Protein AF-A0A975GJS9-F1 (afdb_monomer_lite)

Organism: NCBI:txid45656

Structure (mmCIF, N/CA/C/O backbone):
data_AF-A0A975GJS9-F1
#
_entry.id   AF-A0A975GJS9-F1
#
loop_
_atom_site.group_PDB
_atom_site.id
_atom_site.type_symbol
_atom_site.label_atom_id
_atom_site.label_alt_id
_atom_site.label_comp_id
_atom_site.label_asym_id
_atom_site.label_entity_id
_atom_site.label_seq_id
_atom_site.pdbx_PDB_ins_code
_atom_site.Cartn_x
_atom_site.Cartn_y
_atom_site.Cartn_z
_atom_site.occupancy
_atom_site.B_iso_or_equiv
_atom_site.auth_seq_id
_atom_site.auth_comp_id
_atom_site.auth_asym_id
_atom_site.auth_atom_id
_atom_site.pdbx_PDB_model_num
ATOM 1 N N . MET A 1 1 ? 2.220 6.687 -3.505 1.00 60.94 1 MET A N 1
ATOM 2 C CA . MET A 1 1 ? 3.610 6.384 -3.923 1.00 60.94 1 MET A CA 1
ATOM 3 C C . MET A 1 1 ? 4.519 7.529 -3.492 1.00 60.94 1 MET A C 1
ATOM 5 O O . MET A 1 1 ? 4.188 8.668 -3.793 1.00 60.94 1 MET A O 1
ATOM 9 N N . ILE A 1 2 ? 5.615 7.259 -2.772 1.00 72.56 2 ILE A N 1
ATOM 10 C CA . ILE A 1 2 ? 6.580 8.305 -2.386 1.00 72.56 2 ILE A CA 1
ATOM 11 C C . ILE A 1 2 ? 7.438 8.664 -3.596 1.00 72.56 2 ILE A C 1
ATOM 13 O O . ILE A 1 2 ? 7.986 7.780 -4.258 1.00 72.56 2 ILE A O 1
ATOM 17 N N . ARG A 1 3 ? 7.552 9.963 -3.867 1.00 89.62 3 ARG A N 1
ATOM 18 C CA . ARG A 1 3 ? 8.323 10.511 -4.982 1.00 89.62 3 ARG A CA 1
ATOM 19 C C . ARG A 1 3 ? 9.474 11.346 -4.427 1.00 89.62 3 ARG A C 1
ATOM 21 O O . ARG A 1 3 ? 9.272 12.201 -3.563 1.00 89.62 3 ARG A O 1
ATOM 28 N N . PHE A 1 4 ? 10.683 11.097 -4.922 1.00 93.94 4 PHE A N 1
ATOM 29 C CA . PHE A 1 4 ? 11.858 11.899 -4.589 1.00 93.94 4 PHE A CA 1
ATOM 30 C C . PHE A 1 4 ? 11.957 13.046 -5.579 1.00 93.94 4 PHE A C 1
ATOM 32 O O . PHE A 1 4 ? 12.140 12.846 -6.780 1.00 93.94 4 PHE A O 1
ATOM 39 N N . VAL A 1 5 ? 11.792 14.255 -5.068 1.00 93.94 5 VAL A N 1
ATOM 40 C CA . VAL A 1 5 ? 11.603 15.449 -5.878 1.00 93.94 5 VAL A CA 1
ATOM 41 C C . VAL A 1 5 ? 12.893 16.224 -5.947 1.00 93.94 5 VAL A C 1
ATOM 43 O O . VAL A 1 5 ? 13.514 16.491 -4.924 1.00 93.94 5 VAL A O 1
ATOM 46 N N . TYR A 1 6 ? 13.291 16.621 -7.146 1.00 93.56 6 TYR A N 1
ATOM 47 C CA . TYR A 1 6 ? 14.432 17.495 -7.337 1.00 93.56 6 TYR A CA 1
ATOM 48 C C . TYR A 1 6 ? 13.958 18.822 -7.959 1.00 93.56 6 TYR A C 1
ATOM 50 O O . TYR A 1 6 ? 13.414 18.853 -9.067 1.00 93.56 6 TYR A O 1
ATOM 58 N N . PRO A 1 7 ? 14.129 19.953 -7.255 1.00 93.69 7 PRO A N 1
ATOM 59 C CA . PRO A 1 7 ? 13.708 21.251 -7.758 1.00 93.69 7 PRO A CA 1
ATOM 60 C C . PRO A 1 7 ? 14.717 21.810 -8.757 1.00 93.69 7 PRO A C 1
ATOM 62 O O . PRO A 1 7 ? 15.929 21.826 -8.495 1.00 93.69 7 PRO A O 1
ATOM 65 N N . ASN A 1 8 ? 14.221 22.356 -9.868 1.00 91.25 8 ASN A N 1
ATOM 66 C CA . ASN A 1 8 ? 15.041 22.981 -10.897 1.00 91.25 8 ASN A CA 1
ATOM 67 C C . ASN A 1 8 ? 14.799 24.499 -10.992 1.00 91.25 8 ASN A C 1
ATOM 69 O O . ASN A 1 8 ? 13.716 25.024 -10.729 1.00 91.25 8 ASN A O 1
ATOM 73 N N . ALA A 1 9 ? 15.856 25.240 -11.311 1.00 90.81 9 ALA A N 1
ATOM 74 C CA . ALA A 1 9 ? 15.837 26.695 -11.385 1.00 90.81 9 ALA A CA 1
ATOM 75 C C . ALA A 1 9 ? 16.846 27.180 -12.428 1.00 90.81 9 ALA A C 1
ATOM 77 O O . ALA A 1 9 ? 17.889 26.559 -12.609 1.00 90.81 9 ALA A O 1
ATOM 78 N N . LYS A 1 10 ? 16.573 28.336 -13.040 1.00 89.19 10 LYS A N 1
ATOM 79 C CA . LYS A 1 10 ? 17.486 29.077 -13.922 1.00 89.19 10 LYS A CA 1
ATOM 80 C C . LYS A 1 10 ? 18.090 30.241 -13.121 1.00 89.19 10 LYS A C 1
ATOM 82 O O . LYS A 1 10 ? 17.461 31.296 -13.019 1.00 89.19 10 LYS A O 1
ATOM 87 N N . PRO A 1 11 ? 19.296 30.103 -12.525 1.00 86.00 11 PRO A N 1
ATOM 88 C CA . PRO A 1 11 ? 19.815 31.098 -11.582 1.00 86.00 11 PRO A CA 1
ATOM 89 C C . PRO A 1 11 ? 20.130 32.443 -12.235 1.00 86.00 11 PRO A C 1
ATOM 91 O O . PRO A 1 11 ? 19.922 33.483 -11.621 1.00 86.00 11 PRO A O 1
ATOM 94 N N . ARG A 1 12 ? 20.569 32.430 -13.503 1.00 87.12 12 ARG A N 1
ATOM 95 C CA . ARG A 1 12 ? 20.815 33.652 -14.290 1.00 87.12 12 ARG A CA 1
ATOM 96 C C . ARG A 1 12 ? 19.542 34.469 -14.527 1.00 87.12 12 ARG A C 1
ATOM 98 O O . ARG A 1 12 ? 19.625 35.678 -14.681 1.00 87.12 12 ARG A O 1
ATOM 105 N N . GLU A 1 13 ? 18.388 33.808 -14.525 1.00 88.56 13 GLU A N 1
ATOM 106 C CA . GLU A 1 13 ? 17.065 34.419 -14.689 1.00 88.56 13 GLU A CA 1
ATOM 107 C C . GLU A 1 13 ? 16.360 34.645 -13.341 1.00 88.56 13 GLU A C 1
ATOM 109 O O . GLU A 1 13 ? 15.243 35.152 -13.312 1.00 88.56 13 GLU A O 1
ATOM 114 N N . ASN A 1 14 ? 16.982 34.245 -12.222 1.00 88.75 14 ASN A N 1
ATOM 115 C CA . ASN A 1 14 ? 16.365 34.210 -10.892 1.00 88.75 14 ASN A CA 1
ATOM 116 C C . ASN A 1 14 ? 14.981 33.517 -10.891 1.00 88.75 14 ASN A C 1
ATOM 118 O O . ASN A 1 14 ? 14.058 33.940 -10.194 1.00 88.75 14 ASN A O 1
ATOM 122 N N . LYS A 1 15 ? 14.832 32.456 -11.696 1.00 90.75 15 LYS A N 1
ATOM 123 C CA . LYS A 1 15 ? 13.541 31.824 -12.000 1.00 90.75 15 LYS A CA 1
ATOM 124 C C . LYS A 1 15 ? 13.496 30.374 -11.524 1.00 90.75 15 LYS A C 1
ATOM 126 O O . LYS A 1 15 ? 14.403 29.596 -11.815 1.00 90.75 15 LYS A O 1
ATOM 131 N N . PHE A 1 16 ? 12.430 30.002 -10.820 1.00 92.81 16 PHE A N 1
ATOM 132 C CA . PHE A 1 16 ? 12.084 28.603 -10.550 1.00 92.81 16 PHE A CA 1
ATOM 133 C C . PHE A 1 16 ? 11.348 28.022 -11.763 1.00 92.81 16 PHE A C 1
ATOM 135 O O . PHE A 1 16 ? 10.485 28.701 -12.321 1.00 92.81 16 PHE A O 1
ATOM 142 N N . ILE A 1 17 ? 11.703 26.809 -12.193 1.00 91.38 17 ILE A N 1
ATOM 143 C CA . ILE A 1 17 ? 11.166 26.213 -13.433 1.00 91.38 17 ILE A CA 1
ATOM 144 C C . ILE A 1 17 ? 10.421 24.892 -13.203 1.00 91.38 17 ILE A C 1
ATOM 146 O O . ILE A 1 17 ? 10.128 24.183 -14.162 1.00 91.38 17 ILE A O 1
ATOM 150 N N . GLY A 1 18 ? 10.100 24.579 -11.948 1.00 92.44 18 GLY A N 1
ATOM 151 C CA . GLY A 1 18 ? 9.386 23.366 -11.562 1.00 92.44 18 GLY A CA 1
ATOM 152 C C . GLY A 1 18 ? 10.300 22.276 -11.014 1.00 92.44 18 GLY A C 1
ATOM 153 O O . GLY A 1 18 ? 11.505 22.465 -10.810 1.00 92.44 18 GLY A O 1
ATOM 154 N N . CYS A 1 19 ? 9.685 21.135 -10.747 1.00 93.12 19 CYS A N 1
ATOM 155 C CA . CYS A 1 19 ? 10.301 19.963 -10.164 1.00 93.12 19 CYS A CA 1
ATOM 156 C C . CYS A 1 19 ? 10.213 18.764 -11.105 1.00 93.12 19 CYS A C 1
ATOM 158 O O . CYS A 1 19 ? 9.202 18.544 -11.778 1.00 93.12 19 CYS A O 1
ATOM 160 N N . GLY A 1 20 ? 11.262 17.948 -11.091 1.00 92.69 20 GLY A N 1
ATOM 161 C CA . GLY A 1 20 ? 11.163 16.562 -11.523 1.00 92.69 20 GLY A CA 1
ATOM 162 C C . GLY A 1 20 ? 11.014 15.633 -10.324 1.00 92.69 20 GLY A C 1
ATOM 163 O O . GLY A 1 20 ? 11.392 15.972 -9.200 1.00 92.69 20 GLY A O 1
ATOM 164 N N . ARG A 1 21 ? 10.428 14.464 -10.560 1.00 93.44 21 ARG A N 1
ATOM 165 C CA . ARG A 1 21 ? 10.096 13.470 -9.541 1.00 93.44 21 ARG A CA 1
ATOM 166 C C . ARG A 1 21 ? 10.583 12.113 -9.991 1.00 93.44 21 ARG A C 1
ATOM 168 O O . ARG A 1 21 ? 10.107 11.619 -11.009 1.00 93.44 21 ARG A O 1
ATOM 175 N N . PHE A 1 22 ? 11.475 11.513 -9.215 1.00 94.19 22 PHE A N 1
ATOM 176 C CA . PHE A 1 22 ? 11.883 10.132 -9.409 1.00 94.19 22 PHE A CA 1
ATOM 177 C C . PHE A 1 22 ? 11.108 9.197 -8.491 1.00 94.19 22 PHE A C 1
ATOM 179 O O . PHE A 1 22 ? 10.883 9.492 -7.313 1.00 94.19 22 PHE A O 1
ATOM 186 N N . PHE A 1 23 ? 10.742 8.041 -9.026 1.00 91.88 23 PHE A N 1
ATOM 187 C CA . PHE A 1 23 ? 10.156 6.947 -8.264 1.00 91.88 23 PHE A CA 1
ATOM 188 C C . PHE A 1 23 ? 10.531 5.610 -8.898 1.00 91.88 23 PHE A C 1
ATOM 190 O O . PHE A 1 23 ? 10.762 5.533 -10.103 1.00 91.88 23 PHE A O 1
ATOM 197 N N . ALA A 1 24 ? 10.593 4.559 -8.085 1.00 90.50 24 ALA A N 1
ATOM 198 C CA . ALA A 1 24 ? 10.814 3.201 -8.558 1.00 90.50 24 ALA A CA 1
ATOM 199 C C . ALA A 1 24 ? 9.475 2.467 -8.678 1.00 90.50 24 ALA A C 1
ATOM 201 O O . ALA A 1 24 ? 8.711 2.409 -7.713 1.00 90.50 24 ALA A O 1
ATOM 202 N N . SER A 1 25 ? 9.207 1.883 -9.841 1.00 85.25 25 SER A N 1
ATOM 203 C CA . SER A 1 25 ? 8.001 1.096 -10.113 1.00 85.25 25 SER A CA 1
ATOM 204 C C . SER A 1 25 ? 8.344 -0.129 -10.955 1.00 85.25 25 SER A C 1
ATOM 206 O O . SER A 1 25 ? 9.402 -0.181 -11.582 1.00 85.25 25 SER A O 1
ATOM 208 N N . LEU A 1 26 ? 7.476 -1.135 -10.961 1.00 84.31 26 LEU A N 1
ATOM 209 C CA . LEU A 1 26 ? 7.620 -2.253 -11.891 1.00 84.31 26 LEU A CA 1
ATOM 210 C C . LEU A 1 26 ? 7.302 -1.778 -13.326 1.00 84.31 26 LEU A C 1
ATOM 212 O O . LEU A 1 26 ? 6.499 -0.853 -13.468 1.00 84.31 26 LEU A O 1
ATOM 216 N N . PRO A 1 27 ? 7.919 -2.348 -14.378 1.00 77.56 27 PRO A N 1
ATOM 217 C CA . PRO A 1 27 ? 7.641 -1.989 -15.774 1.00 77.56 27 PRO A CA 1
ATOM 218 C C . PRO A 1 27 ? 6.165 -2.006 -16.174 1.00 77.56 27 PRO A C 1
ATOM 220 O O . PRO A 1 27 ? 5.715 -1.131 -16.898 1.00 77.56 27 PRO A O 1
ATOM 223 N N . GLU A 1 28 ? 5.388 -2.941 -15.646 1.00 70.88 28 GLU A N 1
ATOM 224 C CA . GLU A 1 28 ? 3.942 -3.032 -15.855 1.00 70.88 28 GLU A CA 1
ATOM 225 C C . GLU A 1 28 ? 3.138 -1.888 -15.205 1.00 70.88 28 GLU A C 1
ATOM 227 O O . GLU A 1 28 ? 1.978 -1.679 -15.548 1.00 70.88 28 GLU A O 1
ATOM 232 N N . ASN A 1 29 ? 3.757 -1.130 -14.296 1.00 74.38 29 ASN A N 1
ATOM 233 C CA . ASN A 1 29 ? 3.189 0.013 -13.581 1.00 74.38 29 ASN A CA 1
ATOM 234 C C . ASN A 1 29 ? 3.981 1.295 -13.902 1.00 74.38 29 ASN A C 1
ATOM 236 O O . ASN A 1 29 ? 4.276 2.095 -13.007 1.00 74.38 29 ASN A O 1
ATOM 240 N N . ASP A 1 30 ? 4.399 1.457 -15.158 1.00 67.69 30 ASP A N 1
ATOM 241 C CA . ASP A 1 30 ? 5.198 2.590 -15.635 1.00 67.69 30 ASP A CA 1
ATOM 242 C C . ASP A 1 30 ? 4.380 3.875 -15.854 1.00 67.69 30 ASP A C 1
ATOM 244 O O . ASP A 1 30 ? 4.952 4.949 -16.031 1.00 67.69 30 ASP A O 1
ATOM 248 N N . PHE A 1 31 ? 3.046 3.788 -15.819 1.00 75.94 31 PHE A N 1
ATOM 249 C CA . PHE A 1 31 ? 2.124 4.889 -16.125 1.00 75.94 31 PHE A CA 1
ATOM 250 C C . PHE A 1 31 ? 2.341 5.485 -17.529 1.00 75.94 31 PHE A C 1
ATOM 252 O O . PHE A 1 31 ? 2.133 6.678 -17.750 1.00 75.94 31 PHE A O 1
ATOM 259 N N . GLY A 1 32 ? 2.785 4.660 -18.484 1.00 73.19 32 GLY A N 1
ATOM 260 C CA . GLY A 1 32 ? 3.155 5.077 -19.836 1.00 73.19 32 GLY A CA 1
ATOM 261 C C . GLY A 1 32 ? 4.474 5.852 -19.909 1.00 73.19 32 GLY A C 1
ATOM 262 O O . GLY A 1 32 ? 4.778 6.453 -20.945 1.00 73.19 32 GLY A O 1
ATOM 263 N N . LEU A 1 33 ? 5.255 5.879 -18.826 1.00 77.12 33 LEU A N 1
ATOM 264 C CA . LEU A 1 33 ? 6.553 6.541 -18.769 1.00 77.12 33 LEU A CA 1
ATOM 265 C C . LEU A 1 33 ? 7.657 5.578 -19.193 1.00 77.12 33 LEU A C 1
ATOM 267 O O . LEU A 1 33 ? 7.641 4.393 -18.892 1.00 77.12 33 LEU A O 1
ATOM 271 N N . LYS A 1 34 ? 8.684 6.100 -19.859 1.00 74.12 34 LYS A N 1
ATOM 272 C CA . LYS A 1 34 ? 9.869 5.296 -20.169 1.00 74.12 34 LYS A CA 1
ATOM 273 C C . LYS A 1 34 ? 10.818 5.269 -18.972 1.00 74.12 34 LYS A C 1
ATOM 275 O O . LYS A 1 34 ? 10.914 6.283 -18.273 1.00 74.12 34 LYS A O 1
ATOM 280 N N . PRO A 1 35 ? 11.570 4.168 -18.781 1.00 81.94 35 PRO A N 1
ATOM 281 C CA . PRO A 1 35 ? 12.716 4.146 -17.883 1.00 81.94 35 PRO A CA 1
ATOM 282 C C . PRO A 1 35 ? 13.584 5.382 -18.091 1.00 81.94 35 PRO A C 1
ATOM 284 O O . PRO A 1 35 ? 13.970 5.691 -19.224 1.00 81.94 35 PRO A O 1
ATOM 287 N N . VAL A 1 36 ? 13.861 6.109 -17.012 1.00 81.88 36 VAL A N 1
ATOM 288 C CA . VAL A 1 36 ? 14.625 7.348 -17.128 1.00 81.88 36 VAL A CA 1
ATOM 289 C C . VAL A 1 36 ? 16.114 7.037 -17.258 1.00 81.88 36 VAL A C 1
ATOM 291 O O . VAL A 1 36 ? 16.672 6.263 -16.483 1.00 81.88 36 VAL A O 1
ATOM 294 N N . ASN A 1 37 ? 16.768 7.673 -18.228 1.00 77.06 37 ASN A N 1
ATOM 295 C CA . ASN A 1 37 ? 18.209 7.891 -18.193 1.00 77.06 37 ASN A CA 1
ATOM 296 C C . ASN A 1 37 ? 18.422 9.371 -17.857 1.00 77.06 37 ASN A C 1
ATOM 298 O O . ASN A 1 37 ? 18.270 10.211 -18.745 1.00 77.06 37 ASN A O 1
ATOM 302 N N . PRO A 1 38 ? 18.629 9.712 -16.579 1.00 74.00 38 PRO A N 1
ATOM 303 C CA . PRO A 1 38 ? 18.601 11.103 -16.164 1.00 74.00 38 PRO A CA 1
ATOM 304 C C . PRO A 1 38 ? 19.846 11.841 -16.672 1.00 74.00 38 PRO A C 1
ATOM 306 O O . PRO A 1 38 ? 20.949 11.293 -16.655 1.00 74.00 38 PRO A O 1
ATOM 309 N N . ASP A 1 39 ? 19.678 13.103 -17.080 1.00 73.69 39 ASP A N 1
ATOM 310 C CA . ASP A 1 39 ? 20.763 14.005 -17.505 1.00 73.69 39 ASP A CA 1
ATOM 311 C C . ASP A 1 39 ? 21.590 14.481 -16.288 1.00 73.69 39 ASP A C 1
ATOM 313 O O . ASP A 1 39 ? 21.664 15.670 -15.954 1.00 73.69 39 ASP A O 1
ATOM 317 N N . ILE A 1 40 ? 22.181 13.519 -15.577 1.00 73.75 40 ILE A N 1
ATOM 318 C CA . ILE A 1 40 ? 23.005 13.714 -14.384 1.00 73.75 40 ILE A CA 1
ATOM 319 C C . ILE A 1 40 ? 24.455 13.891 -14.795 1.00 73.75 40 ILE A C 1
ATOM 321 O O . ILE A 1 40 ? 24.996 13.110 -15.578 1.00 73.75 40 ILE A O 1
ATOM 325 N N . VAL A 1 41 ? 25.107 14.896 -14.215 1.00 70.56 41 VAL A N 1
ATOM 326 C CA . VAL A 1 41 ? 26.490 15.266 -14.543 1.00 70.56 41 VAL A CA 1
ATOM 327 C C . VAL A 1 41 ? 27.476 14.126 -14.252 1.00 70.56 41 VAL A C 1
ATOM 329 O O . VAL A 1 41 ? 28.454 13.956 -14.976 1.00 70.56 41 VAL A O 1
ATOM 332 N N . ASN A 1 42 ? 27.200 13.310 -13.236 1.00 77.50 42 ASN A N 1
ATOM 333 C CA . ASN A 1 42 ? 28.043 12.222 -12.744 1.00 77.50 42 ASN A CA 1
ATOM 334 C C . ASN A 1 42 ? 27.234 10.940 -12.479 1.00 77.50 42 ASN A C 1
ATOM 336 O O . ASN A 1 42 ? 27.385 10.299 -11.440 1.00 77.50 42 ASN A O 1
ATOM 340 N N . VAL A 1 43 ? 26.390 10.536 -13.436 1.00 86.62 43 VAL A N 1
ATOM 341 C CA . VAL A 1 43 ? 25.528 9.343 -13.313 1.00 86.62 43 VAL A CA 1
ATOM 342 C C . VAL A 1 43 ? 26.267 8.105 -12.781 1.00 86.62 43 VAL A C 1
ATOM 344 O O . VAL A 1 43 ? 25.729 7.405 -11.931 1.00 86.62 43 VAL A O 1
ATOM 347 N N . GLN A 1 44 ? 27.520 7.873 -13.192 1.00 86.56 44 GLN A N 1
ATOM 348 C CA . GLN A 1 44 ? 28.313 6.738 -12.708 1.00 86.56 44 GLN A CA 1
ATOM 349 C C . GLN A 1 44 ? 28.593 6.814 -11.202 1.00 86.56 44 GLN A C 1
ATOM 351 O O . GLN A 1 44 ? 28.430 5.817 -10.512 1.00 86.56 44 GLN A O 1
ATOM 356 N N . GLU A 1 45 ? 28.941 7.987 -10.667 1.00 89.31 45 GLU A N 1
ATOM 357 C CA . GLU A 1 45 ? 29.179 8.155 -9.226 1.00 89.31 45 GLU A CA 1
ATOM 358 C C . GLU A 1 45 ? 27.895 7.929 -8.421 1.00 89.31 45 GLU A C 1
ATOM 360 O O . GLU A 1 45 ? 27.935 7.372 -7.325 1.00 89.31 45 GLU A O 1
ATOM 365 N N . VAL A 1 46 ? 26.737 8.311 -8.967 1.00 92.25 46 VAL A N 1
ATOM 366 C CA . VAL A 1 46 ? 25.437 8.036 -8.338 1.00 92.25 46 VAL A CA 1
ATOM 367 C C . VAL A 1 46 ? 25.134 6.536 -8.328 1.00 92.25 46 VAL A C 1
ATOM 369 O O . VAL A 1 46 ? 24.683 6.008 -7.310 1.00 92.25 46 VAL A O 1
ATOM 372 N N . MET A 1 47 ? 25.417 5.839 -9.431 1.00 90.44 47 MET A N 1
ATOM 373 C CA . MET A 1 47 ? 25.230 4.389 -9.543 1.00 90.44 47 MET A CA 1
ATOM 374 C C . MET A 1 47 ? 26.176 3.628 -8.606 1.00 90.44 47 MET A C 1
ATOM 376 O O . MET A 1 47 ? 25.718 2.794 -7.828 1.00 90.44 47 MET A O 1
ATOM 380 N N . ASP A 1 48 ? 27.460 3.982 -8.584 1.00 90.75 48 ASP A N 1
ATOM 381 C CA . ASP A 1 48 ? 28.459 3.416 -7.670 1.00 90.75 48 ASP A CA 1
ATOM 382 C C . ASP A 1 48 ? 28.080 3.674 -6.198 1.00 90.75 48 ASP A C 1
ATOM 384 O O . ASP A 1 48 ? 28.312 2.844 -5.311 1.00 90.75 48 ASP A O 1
ATOM 388 N N . ALA A 1 49 ? 27.468 4.829 -5.906 1.00 92.88 49 ALA A N 1
ATOM 389 C CA . ALA A 1 49 ? 27.015 5.162 -4.561 1.00 92.88 49 ALA A CA 1
ATOM 390 C C . ALA A 1 49 ? 25.831 4.289 -4.157 1.00 92.88 49 ALA A C 1
ATOM 392 O O . ALA A 1 49 ? 25.817 3.767 -3.040 1.00 92.88 49 ALA A O 1
ATOM 393 N N . ALA A 1 50 ? 24.867 4.101 -5.062 1.00 93.00 50 ALA A N 1
ATOM 394 C CA . ALA A 1 50 ? 23.754 3.187 -4.856 1.00 93.00 50 ALA A CA 1
ATOM 395 C C . ALA A 1 50 ? 24.261 1.755 -4.638 1.00 93.00 50 ALA A C 1
ATOM 397 O O . ALA A 1 50 ? 23.789 1.086 -3.723 1.00 93.00 50 ALA A O 1
ATOM 398 N N . GLU A 1 51 ? 25.261 1.303 -5.399 1.00 91.38 51 GLU A N 1
ATOM 399 C CA . GLU A 1 51 ? 25.829 -0.042 -5.261 1.00 91.38 51 GLU A CA 1
ATOM 400 C C . GLU A 1 51 ? 26.519 -0.228 -3.901 1.00 91.38 51 GLU A C 1
ATOM 402 O O . GLU A 1 51 ? 26.335 -1.247 -3.239 1.00 91.38 51 GLU A O 1
ATOM 407 N N . LYS A 1 52 ? 27.250 0.783 -3.413 1.00 91.81 52 LYS A N 1
ATOM 408 C CA . LYS A 1 52 ? 27.872 0.747 -2.076 1.00 91.81 52 LYS A CA 1
ATOM 409 C C . LYS A 1 52 ? 26.858 0.816 -0.931 1.00 91.81 52 LYS A C 1
ATOM 411 O O . LYS A 1 52 ? 27.111 0.265 0.142 1.00 91.81 52 LYS A O 1
ATOM 416 N N . LEU A 1 53 ? 25.765 1.560 -1.104 1.00 92.00 53 LEU A N 1
ATOM 417 C CA . LEU A 1 53 ? 24.792 1.834 -0.040 1.00 92.00 53 LEU A CA 1
ATOM 418 C C . LEU A 1 53 ? 23.683 0.774 0.034 1.00 92.00 53 LEU A C 1
ATOM 420 O O . LEU A 1 53 ? 23.236 0.461 1.139 1.00 92.00 53 LEU A O 1
ATOM 424 N N . ALA A 1 54 ? 23.272 0.231 -1.112 1.00 92.00 54 ALA A N 1
ATOM 425 C CA . ALA A 1 54 ? 22.165 -0.711 -1.271 1.00 92.00 54 ALA A CA 1
ATOM 426 C C . ALA A 1 54 ? 22.349 -1.584 -2.539 1.00 92.00 54 ALA A C 1
ATOM 428 O O . ALA A 1 54 ? 21.589 -1.435 -3.505 1.00 92.00 54 ALA A O 1
ATOM 429 N N . PRO A 1 55 ? 23.342 -2.494 -2.576 1.00 89.38 55 PRO A N 1
ATOM 430 C CA . PRO A 1 55 ? 23.638 -3.322 -3.755 1.00 89.38 55 PRO A CA 1
ATOM 431 C C . PRO A 1 55 ? 22.451 -4.188 -4.205 1.00 89.38 55 PRO A C 1
ATOM 433 O O . PRO A 1 55 ? 22.267 -4.455 -5.392 1.00 89.38 55 PRO A O 1
ATOM 436 N N . GLU A 1 56 ? 21.590 -4.598 -3.277 1.00 87.00 56 GLU A N 1
ATOM 437 C CA . GLU A 1 56 ? 20.359 -5.339 -3.558 1.00 87.00 56 GLU A CA 1
ATOM 438 C C . GLU A 1 56 ? 19.393 -4.587 -4.491 1.00 87.00 56 GLU A C 1
ATOM 440 O O . GLU A 1 56 ? 18.597 -5.214 -5.184 1.00 87.00 56 GLU A O 1
ATOM 445 N N . SER A 1 57 ? 19.501 -3.257 -4.584 1.00 87.81 57 SER A N 1
ATOM 446 C CA . SER A 1 57 ? 18.696 -2.431 -5.496 1.00 87.81 57 SER A CA 1
ATOM 447 C C . SER A 1 57 ? 18.910 -2.781 -6.966 1.00 87.81 57 SER A C 1
ATOM 449 O O . SER A 1 57 ? 17.990 -2.649 -7.768 1.00 87.81 57 SER A O 1
ATOM 451 N N . PHE A 1 58 ? 20.102 -3.260 -7.330 1.00 84.75 58 PHE A N 1
ATOM 452 C CA . PHE A 1 58 ? 20.449 -3.611 -8.709 1.00 84.75 58 PHE A CA 1
ATOM 453 C C . PHE A 1 58 ? 19.901 -4.967 -9.148 1.00 84.75 58 PHE A C 1
ATOM 455 O O . PHE A 1 58 ? 19.843 -5.237 -10.343 1.00 84.75 58 PHE A O 1
ATOM 462 N N . HIS A 1 59 ? 19.449 -5.781 -8.194 1.00 85.00 59 HIS A N 1
ATOM 463 C CA . HIS A 1 59 ? 18.790 -7.062 -8.443 1.00 85.00 59 HIS A CA 1
ATOM 464 C C . HIS A 1 59 ? 17.259 -6.939 -8.442 1.00 85.00 59 HIS A C 1
ATOM 466 O O . HIS A 1 59 ? 16.563 -7.931 -8.627 1.00 85.00 59 HIS A O 1
ATOM 472 N N . SER A 1 60 ? 16.729 -5.735 -8.205 1.00 86.19 60 SER A N 1
ATOM 473 C CA . SER A 1 60 ? 15.293 -5.477 -8.220 1.00 86.19 60 SER A CA 1
ATOM 474 C C . SER A 1 60 ? 14.758 -5.354 -9.644 1.00 86.19 60 SER A C 1
ATOM 476 O O . SER A 1 60 ? 15.347 -4.664 -10.481 1.00 86.19 60 SER A O 1
ATOM 478 N N . GLU A 1 61 ? 13.585 -5.943 -9.870 1.00 84.81 61 GLU A N 1
ATOM 479 C CA . GLU A 1 61 ? 12.793 -5.823 -11.101 1.00 84.81 61 GLU A CA 1
ATOM 480 C C . GLU A 1 61 ? 12.195 -4.417 -11.287 1.00 84.81 61 GLU A C 1
ATOM 482 O O . GLU A 1 61 ? 11.809 -4.040 -12.394 1.00 84.81 61 GLU A O 1
ATOM 487 N N . LYS A 1 62 ? 12.148 -3.597 -10.225 1.00 88.31 62 LYS A N 1
ATOM 488 C CA . LYS A 1 62 ? 11.688 -2.207 -10.322 1.00 88.31 62 LYS A CA 1
ATOM 489 C C . LYS A 1 62 ? 12.681 -1.357 -11.104 1.00 88.31 62 LYS A C 1
ATOM 491 O O . LYS A 1 62 ? 13.892 -1.443 -10.900 1.00 88.31 62 LYS A O 1
ATOM 496 N N . THR A 1 63 ? 12.147 -0.462 -11.919 1.00 89.12 63 THR A N 1
ATOM 497 C CA . THR A 1 63 ? 12.873 0.532 -12.708 1.00 89.12 63 THR A CA 1
ATOM 498 C C . THR A 1 63 ? 12.542 1.936 -12.210 1.00 89.12 63 THR A C 1
ATOM 500 O O . THR A 1 63 ? 11.473 2.161 -11.644 1.00 89.12 63 THR A O 1
ATOM 503 N N . VAL A 1 64 ? 13.472 2.880 -12.370 1.00 92.38 64 VAL A N 1
ATOM 504 C CA . VAL A 1 64 ? 13.237 4.281 -12.003 1.00 92.38 64 VAL A CA 1
ATOM 505 C C . VAL A 1 64 ? 12.578 5.020 -13.167 1.00 92.38 64 VAL A C 1
ATOM 507 O O . VAL A 1 64 ? 13.030 4.930 -14.310 1.00 92.38 64 VAL A O 1
ATOM 510 N N . TYR A 1 65 ? 11.531 5.773 -12.853 1.00 91.44 65 TYR A N 1
ATOM 511 C CA . TYR A 1 65 ? 10.787 6.630 -13.771 1.00 91.44 65 TYR A CA 1
ATOM 512 C C . TYR A 1 65 ? 10.867 8.085 -13.326 1.00 91.44 65 TYR A C 1
ATOM 514 O O . TYR A 1 65 ? 11.153 8.378 -12.162 1.00 91.44 65 TYR A O 1
ATOM 522 N N . GLU A 1 66 ? 10.597 8.993 -14.262 1.00 92.06 66 GLU A N 1
ATOM 523 C CA . GLU A 1 66 ? 10.629 10.434 -14.040 1.00 92.06 66 GLU A CA 1
ATOM 524 C C . GLU A 1 66 ? 9.335 11.108 -14.501 1.00 92.06 66 GLU A C 1
ATOM 526 O O . GLU A 1 66 ? 8.871 10.886 -15.617 1.00 92.06 66 GLU A O 1
ATOM 531 N N . ILE A 1 67 ? 8.794 11.989 -13.655 1.00 90.50 67 ILE A N 1
ATOM 532 C CA . ILE A 1 67 ? 7.704 12.911 -14.004 1.00 90.50 67 ILE A CA 1
ATOM 533 C C . ILE A 1 67 ? 8.184 14.341 -13.780 1.00 90.50 67 ILE A C 1
ATOM 535 O O . ILE A 1 67 ? 8.710 14.656 -12.714 1.00 90.50 67 ILE A O 1
ATOM 539 N N . LYS A 1 68 ? 7.965 15.219 -14.759 1.00 90.38 68 LYS A N 1
ATOM 540 C CA . LYS A 1 68 ? 8.307 16.646 -14.688 1.00 90.38 68 LYS A CA 1
ATOM 541 C C . LYS A 1 68 ? 7.043 17.491 -14.608 1.00 90.38 68 LYS A C 1
ATOM 543 O O . LYS A 1 68 ? 6.078 17.193 -15.302 1.00 90.38 68 LYS A O 1
ATOM 548 N N . ASP A 1 69 ? 7.077 18.560 -13.812 1.00 91.38 69 ASP A N 1
ATOM 549 C CA . ASP A 1 69 ? 6.012 19.575 -13.813 1.00 91.38 69 ASP A CA 1
ATOM 550 C C . ASP A 1 69 ? 5.839 20.208 -15.202 1.00 91.38 69 ASP A C 1
ATOM 552 O O . ASP A 1 69 ? 4.721 20.499 -15.618 1.00 91.38 69 ASP A O 1
ATOM 556 N N . ILE A 1 70 ? 6.952 20.424 -15.913 1.00 90.69 70 ILE A N 1
ATOM 557 C CA . ILE A 1 70 ? 6.982 20.988 -17.265 1.00 90.69 70 ILE A CA 1
ATOM 558 C C . ILE A 1 70 ? 7.824 20.052 -18.148 1.00 90.69 70 ILE A C 1
ATOM 560 O O . ILE A 1 70 ? 9.053 20.170 -18.148 1.00 90.69 70 ILE A O 1
ATOM 564 N N . PRO A 1 71 ? 7.206 19.091 -18.861 1.00 86.56 71 PRO A N 1
ATOM 565 C CA . PRO A 1 71 ? 7.918 18.079 -19.649 1.00 86.56 71 PRO A CA 1
ATOM 566 C C . PRO A 1 71 ? 8.874 18.644 -20.707 1.00 86.56 71 PRO A C 1
ATOM 568 O O . PRO A 1 71 ? 9.891 18.020 -21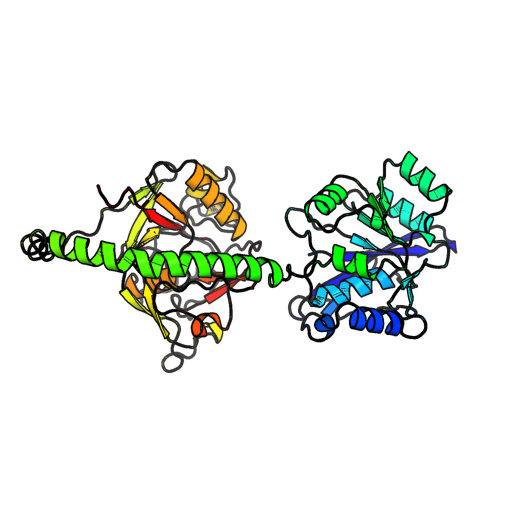.008 1.00 86.56 71 PRO A O 1
ATOM 571 N N . GLU A 1 72 ? 8.568 19.820 -21.258 1.00 87.06 72 GLU A N 1
ATOM 572 C CA . GLU A 1 72 ? 9.350 20.475 -22.310 1.00 87.06 72 GLU A CA 1
ATOM 573 C C . GLU A 1 72 ? 10.576 21.229 -21.772 1.00 87.06 72 GLU A C 1
ATOM 575 O O . GLU A 1 72 ? 11.483 21.560 -22.538 1.00 87.06 72 GLU A O 1
ATOM 580 N N . GLU A 1 73 ? 10.619 21.528 -20.469 1.00 87.31 73 GLU A N 1
ATOM 581 C CA . GLU A 1 73 ? 11.754 22.217 -19.862 1.00 87.31 73 GLU A CA 1
ATOM 582 C C . GLU A 1 73 ? 12.905 21.245 -19.595 1.00 87.31 73 GLU A C 1
ATOM 584 O O . GLU A 1 73 ? 12.745 20.134 -19.077 1.00 87.31 73 GLU A O 1
ATOM 589 N N . LYS A 1 74 ? 14.121 21.691 -19.923 1.00 86.06 74 LYS A N 1
ATOM 590 C CA . LYS A 1 74 ? 15.317 20.900 -19.655 1.00 86.06 74 LYS A CA 1
ATOM 591 C C . LYS A 1 74 ? 15.665 20.997 -18.177 1.00 86.06 74 LYS A C 1
ATOM 593 O O . LYS A 1 74 ? 16.104 22.042 -17.696 1.00 86.06 74 LYS A O 1
ATOM 598 N N . TYR A 1 75 ? 15.484 19.892 -17.467 1.00 86.62 75 TYR A N 1
ATOM 599 C CA . TYR A 1 75 ? 15.913 19.762 -16.085 1.00 86.62 75 TYR A CA 1
ATOM 600 C C . TYR A 1 75 ? 17.252 19.025 -16.017 1.00 86.62 75 TYR A C 1
ATOM 602 O O . TYR A 1 75 ? 17.314 17.837 -16.306 1.00 86.62 75 TYR A O 1
ATOM 610 N N . GLU A 1 76 ? 18.314 19.734 -15.637 1.00 80.38 76 GLU A N 1
ATOM 611 C CA . GLU A 1 76 ? 19.685 19.207 -15.571 1.00 80.38 76 GLU A CA 1
ATOM 612 C C . GLU A 1 76 ? 20.467 19.751 -14.357 1.00 80.38 76 GLU A C 1
ATOM 614 O O . GLU A 1 76 ? 20.038 20.718 -13.713 1.00 80.38 76 GLU A O 1
ATOM 619 N N . GLY A 1 77 ? 21.628 19.145 -14.076 1.00 80.44 77 GLY A N 1
ATOM 620 C CA . GLY A 1 77 ? 22.633 19.618 -13.108 1.00 80.44 77 GLY A CA 1
ATOM 621 C C . GLY A 1 77 ? 22.617 18.904 -11.753 1.00 80.44 77 GLY A C 1
ATOM 622 O O . GLY A 1 77 ? 21.640 18.264 -11.400 1.00 80.44 77 GLY A O 1
ATOM 623 N N . ASP A 1 78 ? 23.666 19.073 -10.944 1.00 76.62 78 ASP A N 1
ATOM 624 C CA . ASP A 1 78 ? 23.984 18.242 -9.760 1.00 76.62 78 ASP A CA 1
ATOM 625 C C . ASP A 1 78 ? 22.958 18.259 -8.600 1.00 76.62 78 ASP A C 1
ATOM 627 O O . ASP A 1 78 ? 23.213 17.768 -7.504 1.00 76.62 78 ASP A O 1
ATOM 631 N N . SER A 1 79 ? 21.804 18.911 -8.757 1.00 80.69 79 SER A N 1
ATOM 632 C CA . SER A 1 79 ? 20.734 18.882 -7.754 1.00 80.69 79 SER A CA 1
ATOM 633 C C . SER A 1 79 ? 19.858 17.639 -7.792 1.00 80.69 79 SER A C 1
ATOM 635 O O . SER A 1 79 ? 19.154 17.399 -6.815 1.00 80.69 79 SER A O 1
ATOM 637 N N . LEU A 1 80 ? 19.874 16.893 -8.896 1.00 90.69 80 LEU A N 1
ATOM 638 C CA . LEU A 1 80 ? 19.078 15.674 -9.067 1.00 90.69 80 LEU A CA 1
ATOM 639 C C . LEU A 1 80 ? 19.763 14.419 -8.509 1.00 90.69 80 LEU A C 1
ATOM 641 O O . LEU A 1 80 ? 19.057 13.449 -8.239 1.00 90.69 80 LEU A O 1
ATOM 645 N N . ASP A 1 81 ? 21.079 14.441 -8.257 1.00 93.50 81 ASP A N 1
ATOM 646 C CA . ASP A 1 81 ? 21.847 13.259 -7.847 1.00 93.50 81 ASP A CA 1
ATOM 647 C C . ASP A 1 81 ? 21.253 12.595 -6.599 1.00 93.50 81 ASP A C 1
ATOM 649 O O . ASP A 1 81 ? 21.030 11.386 -6.585 1.00 93.50 81 ASP A O 1
ATOM 653 N N . LEU A 1 82 ? 20.949 13.379 -5.554 1.00 95.38 82 LEU A N 1
ATOM 654 C CA . LEU A 1 82 ? 20.372 12.845 -4.317 1.00 95.38 82 LEU A CA 1
ATOM 655 C C . LEU A 1 82 ? 18.990 12.219 -4.549 1.00 95.38 82 LEU A C 1
ATOM 657 O O . LEU A 1 82 ? 18.716 11.144 -4.021 1.00 95.38 82 LEU A O 1
ATOM 661 N N . ALA A 1 83 ? 18.122 12.870 -5.327 1.00 95.31 83 ALA A N 1
ATOM 662 C CA . ALA A 1 83 ? 16.785 12.346 -5.599 1.00 95.31 83 ALA A CA 1
ATOM 663 C C . ALA A 1 83 ? 16.858 11.028 -6.381 1.00 95.31 83 ALA A C 1
ATOM 665 O O . ALA A 1 83 ? 16.158 10.072 -6.050 1.00 95.31 83 ALA A O 1
ATOM 666 N N . TYR A 1 84 ? 17.744 10.963 -7.378 1.00 95.50 84 TYR A N 1
ATOM 667 C CA . TYR A 1 84 ? 17.943 9.757 -8.172 1.00 95.50 84 TYR A CA 1
ATOM 668 C C . TYR A 1 84 ? 18.584 8.632 -7.353 1.00 95.50 84 TYR A C 1
ATOM 670 O O . TYR A 1 84 ? 18.115 7.500 -7.414 1.00 95.50 84 TYR A O 1
ATOM 678 N N . LEU A 1 85 ? 19.578 8.935 -6.508 1.00 95.81 85 LEU A N 1
ATOM 679 C CA . LEU A 1 85 ? 20.168 7.967 -5.579 1.00 95.81 85 LEU A CA 1
ATOM 680 C C . LEU A 1 85 ? 19.105 7.331 -4.674 1.00 95.81 85 LEU A C 1
ATOM 682 O O . LEU A 1 85 ? 19.062 6.112 -4.529 1.00 95.81 85 LEU A O 1
ATOM 686 N N . LEU A 1 86 ? 18.238 8.143 -4.064 1.00 95.75 86 LEU A N 1
ATOM 687 C CA . LEU A 1 86 ? 17.179 7.635 -3.191 1.00 95.75 86 LEU A CA 1
ATOM 688 C C . LEU A 1 86 ? 16.140 6.818 -3.973 1.00 95.75 86 LEU A C 1
ATOM 690 O O . LEU A 1 86 ? 15.675 5.798 -3.469 1.00 95.75 86 LEU A O 1
ATOM 694 N N . ALA A 1 87 ? 15.829 7.205 -5.213 1.00 94.69 87 ALA A N 1
ATOM 695 C CA . ALA A 1 87 ? 14.959 6.427 -6.093 1.00 94.69 87 ALA A CA 1
ATOM 696 C C . ALA A 1 87 ? 15.585 5.089 -6.526 1.00 94.69 87 ALA A C 1
ATOM 698 O O . ALA A 1 87 ? 14.879 4.093 -6.649 1.00 94.69 87 ALA A O 1
ATOM 699 N N . LEU A 1 88 ? 16.907 5.029 -6.717 1.00 94.38 88 LEU A N 1
ATOM 700 C CA . LEU A 1 88 ? 17.610 3.769 -6.957 1.00 94.38 88 LEU A CA 1
ATOM 701 C C . LEU A 1 88 ? 17.504 2.850 -5.740 1.00 94.38 88 LEU A C 1
ATOM 703 O O . LEU A 1 88 ? 17.157 1.686 -5.901 1.00 94.38 88 LEU A O 1
ATOM 707 N N . ILE A 1 89 ? 17.741 3.367 -4.532 1.00 94.94 89 ILE A N 1
ATOM 708 C CA . ILE A 1 89 ? 17.648 2.580 -3.290 1.00 94.94 89 ILE A CA 1
ATOM 709 C C . ILE A 1 89 ? 16.209 2.091 -3.047 1.00 94.94 89 ILE A C 1
ATOM 711 O O . ILE A 1 89 ? 15.992 0.956 -2.618 1.00 94.94 89 ILE A O 1
ATOM 715 N N . SER A 1 90 ? 15.202 2.901 -3.389 1.00 93.06 90 SER A N 1
ATOM 716 C CA . SER A 1 90 ? 13.795 2.518 -3.224 1.00 93.06 90 SER A CA 1
ATOM 717 C C . SER A 1 90 ? 13.321 1.413 -4.176 1.00 93.06 90 SER A C 1
ATOM 719 O O . SER A 1 90 ? 12.211 0.894 -4.021 1.00 93.06 90 SER A O 1
ATOM 721 N N . ARG A 1 91 ? 14.161 0.984 -5.133 1.00 91.81 91 ARG A N 1
ATOM 722 C CA . ARG A 1 91 ? 13.893 -0.204 -5.958 1.00 91.81 91 ARG A CA 1
ATOM 723 C C . ARG A 1 91 ? 13.774 -1.469 -5.108 1.00 91.81 91 ARG A C 1
ATOM 725 O O . ARG A 1 91 ? 13.005 -2.355 -5.471 1.00 91.81 91 ARG A O 1
ATOM 732 N N . SER A 1 92 ? 14.508 -1.573 -4.003 1.00 88.25 92 SER A N 1
ATOM 733 C CA . SER A 1 92 ? 14.545 -2.769 -3.146 1.00 88.25 92 SER A CA 1
ATOM 734 C C . SER A 1 92 ? 14.209 -2.497 -1.681 1.00 88.25 92 SER A C 1
ATOM 736 O O . SER A 1 92 ? 13.893 -3.442 -0.960 1.00 88.25 92 SER A O 1
ATOM 738 N N . GLN A 1 93 ? 14.261 -1.240 -1.230 1.00 89.00 93 GLN A N 1
ATOM 739 C CA . GLN A 1 93 ? 13.986 -0.877 0.159 1.00 89.00 93 GLN A CA 1
ATOM 740 C C . GLN A 1 93 ? 12.746 0.011 0.289 1.00 89.00 93 GLN A C 1
ATOM 742 O O . GLN A 1 93 ? 12.543 0.957 -0.472 1.00 89.00 93 GLN A O 1
ATOM 747 N N . GLU A 1 94 ? 11.922 -0.273 1.296 1.00 83.12 94 GLU A N 1
ATOM 748 C CA . GLU A 1 94 ? 10.775 0.567 1.633 1.00 83.12 94 GLU A CA 1
ATOM 749 C C . GLU A 1 94 ? 11.195 1.770 2.479 1.00 83.12 94 GLU A C 1
ATOM 751 O O . GLU A 1 94 ? 12.083 1.698 3.332 1.00 83.12 94 GLU A O 1
ATOM 756 N N . VAL A 1 95 ? 10.521 2.892 2.250 1.00 81.69 95 VAL A N 1
ATOM 757 C CA . VAL A 1 95 ? 10.720 4.120 3.016 1.00 81.69 95 VAL A CA 1
ATOM 758 C C . VAL A 1 95 ? 10.037 3.985 4.385 1.00 81.69 95 VAL A C 1
ATOM 760 O O . VAL A 1 95 ? 8.881 3.574 4.464 1.00 81.69 95 VAL A O 1
ATOM 763 N N . ALA A 1 96 ? 10.725 4.361 5.468 1.00 71.19 96 ALA A N 1
ATOM 764 C CA . ALA A 1 96 ? 10.378 4.054 6.867 1.00 71.19 96 ALA A CA 1
ATOM 765 C C . ALA A 1 96 ? 8.971 4.467 7.343 1.00 71.19 96 ALA A C 1
ATOM 767 O O . ALA A 1 96 ? 8.510 3.996 8.387 1.00 71.19 96 ALA A O 1
ATOM 768 N N . PHE A 1 97 ? 8.337 5.397 6.638 1.00 66.44 97 PHE A N 1
ATOM 769 C CA . PHE A 1 97 ? 7.273 6.257 7.152 1.00 66.44 97 PHE A CA 1
ATOM 770 C C . PHE A 1 97 ? 6.057 6.351 6.224 1.00 66.44 97 PHE A C 1
ATOM 772 O O . PHE A 1 97 ? 5.243 7.256 6.361 1.00 66.44 97 PHE A O 1
ATOM 779 N N . CYS A 1 98 ? 5.910 5.423 5.279 1.00 49.97 98 CYS A N 1
ATOM 780 C CA . CYS A 1 98 ? 4.771 5.399 4.365 1.00 49.97 98 CYS A CA 1
ATOM 781 C C . CYS A 1 98 ? 3.517 4.780 5.009 1.00 49.97 98 CYS A C 1
ATOM 783 O O . CYS A 1 98 ? 3.003 3.800 4.481 1.00 49.97 98 CYS A O 1
ATOM 785 N N . HIS A 1 99 ? 3.033 5.293 6.141 1.00 46.25 99 HIS A N 1
ATOM 786 C CA . HIS A 1 99 ? 1.733 4.917 6.709 1.00 46.25 99 HIS A CA 1
ATOM 787 C C . HIS A 1 99 ? 0.967 6.203 7.035 1.00 46.25 99 HIS A C 1
ATOM 789 O O . HIS A 1 99 ? 1.492 7.065 7.729 1.00 46.25 99 HIS A O 1
ATOM 795 N N . ASP A 1 100 ? -0.250 6.292 6.506 1.00 42.00 100 ASP A N 1
ATOM 796 C CA . ASP A 1 100 ? -1.233 7.362 6.692 1.00 42.00 100 ASP A CA 1
ATOM 797 C C . ASP A 1 100 ? -1.046 8.627 5.836 1.00 42.00 100 ASP A C 1
ATOM 799 O O . ASP A 1 100 ? -0.311 9.552 6.157 1.00 42.00 100 ASP A O 1
ATOM 803 N N . THR A 1 101 ? -1.874 8.704 4.789 1.00 42.28 101 THR A N 1
ATOM 804 C CA . THR A 1 101 ? -2.450 9.936 4.218 1.00 42.28 101 THR A CA 1
ATOM 805 C C . THR A 1 101 ? -1.499 10.938 3.535 1.00 42.28 101 THR A C 1
ATOM 807 O O . THR A 1 101 ? -0.647 11.568 4.148 1.00 42.28 101 THR A O 1
ATOM 810 N N . HIS A 1 102 ? -1.779 11.165 2.245 1.00 44.97 102 HIS A N 1
ATOM 811 C CA . HIS A 1 102 ? -1.190 12.132 1.303 1.00 44.97 102 HIS A CA 1
ATOM 812 C C . HIS A 1 102 ? 0.024 11.649 0.492 1.00 44.97 102 HIS A C 1
ATOM 814 O O . HIS A 1 102 ? 1.030 11.181 1.020 1.00 44.97 102 HIS A O 1
ATOM 820 N N . GLU A 1 103 ? -0.070 11.822 -0.834 1.00 54.97 103 GLU A N 1
ATOM 821 C CA . GLU A 1 103 ? 1.079 11.829 -1.741 1.00 54.97 103 GLU A CA 1
ATOM 822 C C . GLU A 1 103 ? 2.058 12.924 -1.293 1.00 54.97 103 GLU A C 1
ATOM 824 O O . GLU A 1 103 ? 1.913 14.085 -1.674 1.00 54.97 103 GLU A O 1
ATOM 829 N N . THR A 1 104 ? 3.013 12.585 -0.432 1.00 65.69 104 THR A N 1
ATOM 830 C CA . THR A 1 104 ? 4.019 13.533 0.045 1.00 65.69 104 THR A CA 1
ATOM 831 C C . THR A 1 104 ? 5.303 13.370 -0.746 1.00 65.69 104 THR A C 1
ATOM 833 O O . THR A 1 104 ? 5.917 12.302 -0.813 1.00 65.69 104 THR A O 1
ATOM 836 N N . ASP A 1 105 ? 5.689 14.471 -1.372 1.00 87.31 105 ASP A N 1
ATOM 837 C CA . ASP A 1 105 ? 6.904 14.608 -2.145 1.00 87.31 105 ASP A CA 1
ATOM 838 C C . ASP A 1 105 ? 8.063 14.962 -1.210 1.00 87.31 105 ASP A C 1
ATOM 840 O O . ASP A 1 105 ? 7.983 15.899 -0.412 1.00 87.31 105 ASP A O 1
ATOM 844 N N . ILE A 1 106 ? 9.165 14.217 -1.306 1.00 90.81 106 ILE A N 1
ATOM 845 C CA . ILE A 1 106 ? 10.372 14.509 -0.527 1.00 90.81 106 ILE A CA 1
ATOM 846 C C . ILE A 1 106 ? 11.299 15.330 -1.403 1.00 90.81 106 ILE A C 1
ATOM 848 O O . ILE A 1 106 ? 11.959 14.794 -2.298 1.00 90.81 106 ILE A O 1
ATOM 852 N N . TRP A 1 107 ? 11.375 16.630 -1.135 1.00 94.56 107 TRP A N 1
ATOM 853 C CA . TRP A 1 107 ? 12.295 17.501 -1.851 1.00 94.56 107 TRP A CA 1
ATOM 854 C C . TRP A 1 107 ? 13.733 17.152 -1.479 1.00 94.56 107 TRP A C 1
ATOM 856 O O . TRP A 1 107 ? 14.071 16.947 -0.315 1.00 94.56 107 TRP A O 1
ATOM 866 N N . CYS A 1 108 ? 14.593 17.093 -2.483 1.00 94.94 108 CYS A N 1
ATOM 867 C CA . CYS A 1 108 ? 15.974 16.656 -2.390 1.00 94.94 108 CYS A CA 1
ATOM 868 C C . CYS A 1 108 ? 16.848 17.594 -3.221 1.00 94.94 108 CYS A C 1
ATOM 870 O O . CYS A 1 108 ? 16.501 17.981 -4.334 1.00 94.94 108 CYS A O 1
ATOM 872 N N . THR A 1 109 ? 18.010 17.963 -2.695 1.00 93.44 109 THR A N 1
ATOM 873 C CA . THR A 1 109 ? 19.066 18.601 -3.484 1.00 93.44 109 THR A CA 1
ATOM 874 C C . THR A 1 109 ? 20.415 18.134 -2.965 1.00 93.44 109 THR A C 1
ATOM 876 O O . THR A 1 109 ? 20.575 17.906 -1.770 1.00 93.44 109 THR A O 1
ATOM 879 N N . GLY A 1 110 ? 21.405 18.035 -3.842 1.00 91.81 110 GLY A N 1
ATOM 880 C CA . GLY A 1 110 ? 22.774 17.721 -3.450 1.00 91.81 110 GLY A CA 1
ATOM 881 C C . GLY A 1 110 ? 23.463 16.853 -4.481 1.00 91.81 110 GLY A C 1
ATOM 882 O O . GLY A 1 110 ? 22.806 16.046 -5.131 1.00 91.81 110 GLY A O 1
ATOM 883 N N . CYS A 1 111 ? 24.774 17.046 -4.578 1.00 91.75 111 CYS A N 1
ATOM 884 C CA . CYS A 1 111 ? 25.642 16.336 -5.502 1.00 91.75 111 CYS A CA 1
ATOM 885 C C . CYS A 1 111 ? 26.240 15.112 -4.805 1.00 91.75 111 CYS A C 1
ATOM 887 O O . CYS A 1 111 ? 26.667 15.221 -3.651 1.00 91.75 111 CYS A O 1
ATOM 889 N N . ILE A 1 112 ? 26.277 13.962 -5.467 1.00 92.56 112 ILE A N 1
ATOM 890 C CA . ILE A 1 112 ? 26.929 12.759 -4.930 1.00 92.56 112 ILE A CA 1
ATOM 891 C C . ILE A 1 112 ? 28.391 12.751 -5.370 1.00 92.56 112 ILE A C 1
ATOM 893 O O . ILE A 1 112 ? 28.694 13.138 -6.482 1.00 92.56 112 ILE A O 1
ATOM 897 N N . ASP A 1 113 ? 29.314 12.361 -4.495 1.00 89.50 113 ASP A N 1
ATOM 898 C CA . ASP A 1 113 ? 30.733 12.192 -4.837 1.00 89.50 113 ASP A CA 1
ATOM 899 C C . ASP A 1 113 ? 31.274 10.956 -4.119 1.00 89.50 113 ASP A C 1
ATOM 901 O O . ASP A 1 113 ? 30.925 10.684 -2.962 1.00 89.50 113 ASP A O 1
ATOM 905 N N . ILE A 1 114 ? 32.148 10.227 -4.803 1.00 84.94 114 ILE A N 1
ATOM 906 C CA . ILE A 1 114 ? 32.882 9.080 -4.277 1.00 84.94 114 ILE A CA 1
ATOM 907 C C . ILE A 1 114 ? 34.367 9.357 -4.473 1.00 84.94 114 ILE A C 1
ATOM 909 O O . ILE A 1 114 ? 35.001 8.932 -5.438 1.00 84.94 114 ILE A O 1
ATOM 913 N N . LYS A 1 115 ? 34.969 10.059 -3.516 1.00 72.81 115 LYS A N 1
ATOM 914 C CA . LYS A 1 115 ? 36.416 10.277 -3.536 1.00 72.81 115 LYS A CA 1
ATOM 915 C C . LYS A 1 115 ? 37.147 8.955 -3.331 1.00 72.81 115 LYS A C 1
ATOM 917 O O . LYS A 1 115 ? 36.918 8.284 -2.333 1.00 72.81 115 LYS A O 1
ATOM 922 N N . ASN A 1 116 ? 38.065 8.611 -4.236 1.00 62.56 116 ASN A N 1
ATOM 923 C CA . ASN A 1 116 ? 39.060 7.540 -4.062 1.00 62.56 116 ASN A CA 1
ATOM 924 C C . ASN A 1 116 ? 38.502 6.211 -3.514 1.00 62.56 116 ASN A C 1
ATOM 926 O O . ASN A 1 116 ? 39.150 5.547 -2.708 1.00 62.56 116 ASN A O 1
ATOM 930 N N . ASN A 1 117 ? 37.309 5.809 -3.960 1.00 55.16 117 ASN A N 1
ATOM 931 C CA . ASN A 1 117 ? 36.654 4.568 -3.543 1.00 55.16 117 ASN A CA 1
ATOM 932 C C . ASN A 1 117 ? 36.210 4.515 -2.058 1.00 55.16 117 ASN A C 1
ATOM 934 O O . ASN A 1 117 ? 35.868 3.441 -1.554 1.00 55.16 117 ASN A O 1
ATOM 938 N N . GLU A 1 118 ? 36.164 5.658 -1.367 1.00 75.44 118 GLU A N 1
ATOM 939 C CA . GLU A 1 118 ? 35.646 5.801 -0.001 1.00 75.44 118 GLU A CA 1
ATOM 940 C C . GLU A 1 118 ? 34.104 5.703 0.054 1.00 75.44 118 GLU A C 1
ATOM 942 O O . GLU A 1 118 ? 33.429 5.372 -0.926 1.00 75.44 118 GLU A O 1
ATOM 947 N N . MET A 1 119 ? 33.530 5.935 1.238 1.00 83.25 119 MET A N 1
ATOM 948 C CA . MET A 1 119 ? 32.080 6.021 1.423 1.00 83.25 119 MET A CA 1
ATOM 949 C C . MET A 1 119 ? 31.504 7.221 0.646 1.00 83.25 119 MET A C 1
ATOM 951 O O . MET A 1 119 ? 32.085 8.305 0.736 1.00 83.25 119 MET A O 1
ATOM 955 N N . PRO A 1 120 ? 30.353 7.075 -0.043 1.00 91.62 120 PRO A N 1
ATOM 956 C CA . PRO A 1 120 ? 29.720 8.184 -0.756 1.00 91.62 120 PRO A CA 1
ATOM 957 C C . PRO A 1 120 ? 29.433 9.386 0.153 1.00 91.62 120 PRO A C 1
ATOM 959 O O . PRO A 1 120 ? 29.021 9.217 1.306 1.00 91.62 120 PRO A O 1
ATOM 962 N N . TYR A 1 121 ? 29.618 10.598 -0.377 1.00 90.81 121 TYR A N 1
ATOM 963 C CA . TYR A 1 121 ? 29.450 11.863 0.342 1.00 90.81 121 TYR A CA 1
ATOM 964 C C . TYR A 1 121 ? 28.452 12.785 -0.372 1.00 90.81 121 TYR A C 1
ATOM 966 O O . TYR A 1 121 ? 28.479 12.908 -1.594 1.00 90.81 121 TYR A O 1
ATOM 974 N N . LEU A 1 122 ? 27.613 13.491 0.395 1.00 93.19 122 LEU A N 1
ATOM 975 C CA . LEU A 1 122 ? 26.665 14.484 -0.132 1.00 93.19 122 LEU A CA 1
ATOM 976 C C . LEU A 1 122 ? 27.279 15.897 -0.167 1.00 93.19 122 LEU A C 1
ATOM 978 O O . LEU A 1 122 ? 27.478 16.537 0.869 1.00 93.19 122 LEU A O 1
ATOM 982 N N . LYS A 1 123 ? 27.574 16.411 -1.360 1.00 91.31 123 LYS A N 1
ATOM 983 C CA . LYS A 1 123 ? 28.173 17.733 -1.596 1.00 91.31 123 LYS A CA 1
ATOM 984 C C . LYS A 1 123 ? 27.132 18.794 -1.898 1.00 91.31 123 LYS A C 1
ATOM 986 O O . LYS A 1 123 ? 26.008 18.527 -2.319 1.00 91.31 123 LYS A O 1
ATOM 991 N N . GLN A 1 124 ? 27.564 20.038 -1.715 1.00 89.12 124 GLN A N 1
ATOM 992 C CA . GLN A 1 124 ? 26.783 21.181 -2.151 1.00 89.12 124 GLN A CA 1
ATOM 993 C C . GLN A 1 124 ? 26.597 21.198 -3.668 1.00 89.12 124 GLN A C 1
ATOM 995 O O . GLN A 1 124 ? 27.538 20.915 -4.409 1.00 89.12 124 GLN A O 1
ATOM 1000 N N . VAL A 1 125 ? 25.421 21.630 -4.112 1.00 85.56 125 VAL A N 1
ATOM 1001 C CA . VAL A 1 125 ? 25.157 21.913 -5.530 1.00 85.56 125 VAL A CA 1
ATOM 1002 C C . VAL A 1 125 ? 25.780 23.252 -5.925 1.00 85.56 125 VAL A C 1
ATOM 1004 O O . VAL A 1 125 ? 25.646 24.235 -5.188 1.00 85.56 125 VAL A O 1
ATOM 1007 N N . LYS A 1 126 ? 26.414 23.310 -7.100 1.00 73.06 126 LYS A N 1
ATOM 1008 C CA . LYS A 1 126 ? 26.849 24.547 -7.773 1.00 73.06 126 LYS A CA 1
ATOM 1009 C C . LYS A 1 126 ? 26.170 24.611 -9.145 1.00 73.06 126 LYS A C 1
ATOM 1011 O O . LYS A 1 126 ? 26.062 23.562 -9.767 1.00 73.06 126 LYS A O 1
ATOM 1016 N N . PRO A 1 127 ? 25.736 25.778 -9.667 1.00 60.50 127 PRO A N 1
ATOM 1017 C CA . PRO A 1 127 ? 25.857 27.176 -9.193 1.00 60.50 127 PRO A CA 1
ATOM 1018 C C . PRO A 1 127 ? 24.847 27.586 -8.081 1.00 60.50 127 PRO A C 1
ATOM 1020 O O . PRO A 1 127 ? 24.010 26.767 -7.699 1.00 60.50 127 PRO A O 1
ATOM 1023 N N . PRO A 1 128 ? 24.883 28.834 -7.539 1.00 62.03 128 PRO A N 1
ATOM 1024 C CA . PRO A 1 128 ? 23.961 29.310 -6.493 1.00 62.03 128 PRO A CA 1
ATOM 1025 C C . PRO A 1 128 ? 22.518 29.471 -7.009 1.00 62.03 128 PRO A C 1
ATOM 1027 O O . PRO A 1 128 ? 22.070 30.558 -7.351 1.00 62.03 128 PRO A O 1
ATOM 1030 N N . GLY A 1 129 ? 21.780 28.365 -7.075 1.00 79.00 129 GLY A N 1
ATOM 1031 C CA . GLY A 1 129 ? 20.330 28.341 -7.311 1.00 79.00 129 GLY A CA 1
ATOM 1032 C C . GLY A 1 129 ? 19.520 27.984 -6.063 1.00 79.00 129 GLY A C 1
ATOM 1033 O O . GLY A 1 129 ? 18.293 27.956 -6.114 1.00 79.00 129 GLY A O 1
ATOM 1034 N N . PHE A 1 130 ? 20.189 27.694 -4.942 1.00 90.38 130 PHE A N 1
ATOM 1035 C CA . PHE A 1 130 ? 19.531 27.169 -3.746 1.00 90.38 130 PHE A CA 1
ATOM 1036 C C . PHE A 1 130 ? 18.507 28.146 -3.163 1.00 90.38 130 PHE A C 1
ATOM 1038 O O . PHE A 1 130 ? 17.413 27.719 -2.822 1.00 90.38 130 PHE A O 1
ATOM 1045 N N . SER A 1 131 ? 18.786 29.453 -3.143 1.00 91.56 131 SER A N 1
ATOM 1046 C CA . SER A 1 131 ? 17.836 30.449 -2.627 1.00 91.56 131 SER A CA 1
ATOM 1047 C C . SER A 1 131 ? 16.513 30.466 -3.405 1.00 91.56 131 SER A C 1
ATOM 1049 O O . SER A 1 131 ? 15.459 30.678 -2.816 1.00 91.56 131 SER A O 1
ATOM 1051 N N . ILE A 1 132 ? 16.551 30.224 -4.721 1.00 92.94 132 ILE A N 1
ATOM 1052 C CA . ILE A 1 132 ? 15.352 30.163 -5.573 1.00 92.94 132 ILE A CA 1
ATOM 1053 C C . ILE A 1 132 ? 14.536 28.917 -5.222 1.00 92.94 132 ILE A C 1
ATOM 1055 O O . ILE A 1 132 ? 13.339 29.012 -4.968 1.00 92.94 132 ILE A O 1
ATOM 1059 N N . LYS A 1 133 ? 15.210 27.765 -5.143 1.00 93.62 133 LYS A N 1
ATOM 1060 C CA . LYS A 1 133 ? 14.607 26.473 -4.785 1.00 93.62 133 LYS A CA 1
ATOM 1061 C C . LYS A 1 133 ? 14.015 26.504 -3.375 1.00 93.62 133 LYS A C 1
ATOM 1063 O O . LYS A 1 133 ? 12.925 25.997 -3.156 1.00 93.62 133 LYS A O 1
ATOM 1068 N N . LEU A 1 134 ? 14.705 27.154 -2.437 1.00 94.38 134 LEU A N 1
ATOM 1069 C CA . LEU A 1 134 ? 14.261 27.303 -1.056 1.00 94.38 134 LEU A CA 1
ATOM 1070 C C . LEU A 1 134 ? 12.977 28.127 -0.962 1.00 94.38 134 LEU A C 1
ATOM 1072 O O . LEU A 1 134 ? 12.034 27.703 -0.305 1.00 94.38 134 LEU A O 1
ATOM 1076 N N . ARG A 1 135 ? 12.905 29.272 -1.655 1.00 95.00 135 ARG A N 1
ATOM 1077 C CA . ARG A 1 135 ? 11.672 30.075 -1.711 1.00 95.00 135 ARG A CA 1
ATOM 1078 C C . ARG A 1 135 ? 10.520 29.302 -2.354 1.00 95.00 135 ARG A C 1
ATOM 1080 O O . ARG A 1 135 ? 9.411 29.362 -1.840 1.00 95.00 135 ARG A O 1
ATOM 1087 N N . ALA A 1 136 ? 10.794 28.558 -3.426 1.00 94.75 136 ALA A N 1
ATOM 1088 C CA . ALA A 1 136 ? 9.790 27.731 -4.094 1.00 94.75 136 ALA A CA 1
ATOM 1089 C C . ALA A 1 136 ? 9.254 26.609 -3.191 1.00 94.75 136 ALA A C 1
ATOM 1091 O O . ALA A 1 136 ? 8.056 26.346 -3.203 1.00 94.75 136 ALA A O 1
ATOM 1092 N N . PHE A 1 137 ? 10.116 25.982 -2.382 1.00 95.31 137 PHE A N 1
ATOM 1093 C CA . PHE A 1 137 ? 9.699 25.004 -1.376 1.00 95.31 137 PHE A CA 1
ATOM 1094 C C . PHE A 1 137 ? 8.844 25.651 -0.282 1.00 95.31 137 PHE A C 1
ATOM 1096 O O . PHE A 1 137 ? 7.787 25.135 0.074 1.00 95.31 137 PHE A O 1
ATOM 1103 N N . ILE A 1 138 ? 9.269 26.810 0.236 1.00 94.88 138 ILE A N 1
ATOM 1104 C CA . ILE A 1 138 ? 8.521 27.561 1.256 1.00 94.88 138 ILE A CA 1
ATOM 1105 C C . ILE A 1 138 ? 7.105 27.885 0.764 1.00 94.88 138 ILE A C 1
ATOM 1107 O O . ILE A 1 138 ? 6.169 27.762 1.550 1.00 94.88 138 ILE A O 1
ATOM 1111 N N . SER A 1 139 ? 6.927 28.197 -0.522 1.00 92.75 139 SER A N 1
ATOM 1112 C CA . SER A 1 139 ? 5.616 28.507 -1.102 1.00 92.75 139 SER A CA 1
ATOM 1113 C C . SER A 1 139 ? 4.726 27.298 -1.427 1.00 92.75 139 SER A C 1
ATOM 1115 O O . SER A 1 139 ? 3.599 27.518 -1.847 1.00 92.75 139 SER A O 1
ATOM 1117 N N . GLN A 1 140 ? 5.193 26.048 -1.301 1.00 89.06 140 GLN A N 1
ATOM 1118 C CA . GLN A 1 140 ? 4.339 24.870 -1.544 1.00 89.06 140 GLN A CA 1
ATOM 1119 C C . GLN A 1 140 ? 3.367 24.623 -0.387 1.00 89.06 140 GLN A C 1
ATOM 1121 O O . GLN A 1 140 ? 3.783 24.638 0.763 1.00 89.06 140 GLN A O 1
ATOM 1126 N N . ASP A 1 141 ? 2.106 24.293 -0.646 1.00 81.88 141 ASP A N 1
ATOM 1127 C CA . ASP A 1 141 ? 1.157 24.041 0.453 1.00 81.88 141 ASP A CA 1
ATOM 1128 C C . ASP A 1 141 ? 1.271 22.625 1.038 1.00 81.88 141 ASP A C 1
ATOM 1130 O O . ASP A 1 141 ? 1.047 22.419 2.228 1.00 81.88 141 ASP A O 1
ATOM 1134 N N . LYS A 1 142 ? 1.623 21.640 0.202 1.00 82.62 142 LYS A N 1
ATOM 1135 C CA . LYS A 1 142 ? 1.591 20.209 0.558 1.00 82.62 142 LYS A CA 1
ATOM 1136 C C . LYS A 1 142 ? 2.945 19.642 0.970 1.00 82.62 142 LYS A C 1
ATOM 1138 O O . LYS A 1 142 ? 3.003 18.701 1.757 1.00 82.62 142 LYS A O 1
ATOM 1143 N N . ASP A 1 143 ? 4.027 20.204 0.443 1.00 87.12 143 ASP A N 1
ATOM 1144 C CA . ASP A 1 143 ? 5.357 19.628 0.605 1.00 87.12 143 ASP A CA 1
ATOM 1145 C C . ASP A 1 143 ? 5.980 20.093 1.920 1.00 87.12 143 ASP A C 1
ATOM 1147 O O . ASP A 1 143 ? 6.219 21.284 2.144 1.00 87.12 143 ASP A O 1
ATOM 1151 N N . VAL A 1 144 ? 6.234 19.132 2.805 1.00 88.94 144 VAL A N 1
ATOM 1152 C CA . VAL A 1 144 ? 6.630 19.398 4.195 1.00 88.94 144 VAL A CA 1
ATOM 1153 C C . VAL A 1 144 ? 8.101 19.117 4.482 1.00 88.94 144 VAL A C 1
ATOM 1155 O O . VAL A 1 144 ? 8.610 19.616 5.480 1.00 88.94 144 VAL A O 1
ATOM 1158 N N . LEU A 1 145 ? 8.820 18.389 3.621 1.00 92.12 145 LEU A N 1
ATOM 1159 C CA . LEU A 1 145 ? 10.212 17.999 3.868 1.00 92.12 145 LEU A CA 1
ATOM 1160 C C . LEU A 1 145 ? 11.129 18.320 2.683 1.00 92.12 145 LEU A C 1
ATOM 1162 O O . LEU A 1 145 ? 10.894 17.856 1.569 1.00 92.12 145 LEU A O 1
ATOM 1166 N N . PHE A 1 146 ? 12.223 19.039 2.957 1.00 95.06 146 PHE A N 1
ATOM 1167 C CA . PHE A 1 146 ? 13.310 19.277 2.003 1.00 95.06 146 PHE A CA 1
ATOM 1168 C C . PHE A 1 146 ? 14.664 18.880 2.601 1.00 95.06 146 PHE A C 1
ATOM 1170 O O . PHE A 1 146 ? 15.152 19.487 3.556 1.00 95.06 146 PHE A O 1
ATOM 1177 N N . ILE A 1 147 ? 15.283 17.858 2.017 1.00 95.88 147 ILE A N 1
ATOM 1178 C CA . ILE A 1 147 ? 16.605 17.350 2.369 1.00 95.88 147 ILE A CA 1
ATOM 1179 C C . ILE A 1 147 ? 17.671 18.126 1.598 1.00 95.88 147 ILE A C 1
ATOM 1181 O O . ILE A 1 147 ? 17.662 18.170 0.363 1.00 95.88 147 ILE A O 1
ATOM 1185 N N . VAL A 1 148 ? 18.606 18.733 2.332 1.00 95.75 148 VAL A N 1
ATOM 1186 C CA . VAL A 1 148 ? 19.618 19.628 1.760 1.00 95.75 148 VAL A CA 1
ATOM 1187 C C . VAL A 1 148 ? 21.006 19.367 2.358 1.00 95.75 148 VAL A C 1
ATOM 1189 O O . VAL A 1 148 ? 21.116 19.045 3.544 1.00 95.75 148 VAL A O 1
ATOM 1192 N N . PRO A 1 149 ? 22.103 19.559 1.607 1.00 95.19 149 PRO A N 1
ATOM 1193 C CA . PRO A 1 149 ? 23.442 19.501 2.166 1.00 95.19 149 PRO A CA 1
ATOM 1194 C C . PRO A 1 149 ? 23.636 20.717 3.071 1.00 95.19 149 PRO A C 1
ATOM 1196 O O . PRO A 1 149 ? 23.341 21.844 2.667 1.00 95.19 149 PRO A O 1
ATOM 1199 N N . VAL A 1 150 ? 24.200 20.531 4.267 1.00 93.94 150 VAL A N 1
ATOM 1200 C CA . VAL A 1 150 ? 24.493 21.647 5.194 1.00 93.94 150 VAL A CA 1
ATOM 1201 C C . VAL A 1 150 ? 25.296 22.753 4.500 1.00 93.94 150 VAL A C 1
ATOM 1203 O O . VAL A 1 150 ? 25.067 23.933 4.743 1.00 93.94 150 VAL A O 1
ATOM 1206 N N . ALA A 1 151 ? 26.193 22.381 3.584 1.00 91.12 151 ALA A N 1
ATOM 1207 C CA . ALA A 1 151 ? 27.024 23.312 2.826 1.00 91.12 151 ALA A CA 1
ATOM 1208 C C . ALA A 1 151 ? 26.236 24.246 1.874 1.00 91.12 151 ALA A C 1
ATOM 1210 O O . ALA A 1 151 ? 26.740 25.308 1.516 1.00 91.12 151 ALA A O 1
ATOM 1211 N N . ASN A 1 152 ? 24.994 23.911 1.497 1.00 92.00 152 ASN A N 1
ATOM 1212 C CA . ASN A 1 152 ? 24.120 24.817 0.740 1.00 92.00 152 ASN A CA 1
ATOM 1213 C C . ASN A 1 152 ? 23.452 25.888 1.620 1.00 92.00 152 ASN A C 1
ATOM 1215 O O . ASN A 1 152 ? 22.982 26.903 1.098 1.00 92.00 152 ASN A O 1
ATOM 1219 N N . ILE A 1 153 ? 23.405 25.693 2.940 1.00 92.31 153 ILE A N 1
ATOM 1220 C CA . ILE A 1 153 ? 22.774 26.633 3.867 1.00 92.31 153 ILE A CA 1
ATOM 1221 C C . ILE A 1 153 ? 23.766 27.745 4.205 1.00 92.31 153 ILE A C 1
ATOM 1223 O O . ILE A 1 153 ? 24.843 27.506 4.743 1.00 92.31 153 ILE A O 1
ATOM 1227 N N . GLN A 1 154 ? 23.362 28.978 3.921 1.00 91.56 154 GLN A N 1
ATOM 1228 C CA . GLN A 1 154 ? 24.123 30.198 4.171 1.00 91.56 154 GLN A CA 1
ATOM 1229 C C . GLN A 1 154 ? 23.371 31.039 5.218 1.00 91.56 154 GLN A C 1
ATOM 1231 O O . GLN A 1 154 ? 22.193 30.758 5.479 1.00 91.56 154 GLN A O 1
ATOM 1236 N N . PRO A 1 155 ? 24.006 32.033 5.863 1.00 91.75 155 PRO A N 1
ATOM 1237 C CA . PRO A 1 155 ? 23.366 32.836 6.907 1.00 91.75 155 PRO A CA 1
ATOM 1238 C C . PRO A 1 155 ? 22.027 33.466 6.488 1.00 91.75 155 PRO A C 1
ATOM 1240 O O . PRO A 1 155 ? 21.071 33.444 7.259 1.00 91.75 155 PRO A O 1
ATOM 1243 N N . GLU A 1 156 ? 21.917 33.947 5.251 1.00 90.69 156 GLU A N 1
ATOM 1244 C CA . GLU A 1 156 ? 20.689 34.512 4.686 1.00 90.69 156 GLU A CA 1
ATOM 1245 C C . GLU A 1 156 ? 19.548 33.492 4.571 1.00 90.69 156 GLU A C 1
ATOM 1247 O O . GLU A 1 156 ? 18.380 33.850 4.714 1.00 90.69 156 GLU A O 1
ATOM 1252 N N . HIS A 1 157 ? 19.871 32.210 4.370 1.00 94.25 157 HIS A N 1
ATOM 1253 C CA . HIS A 1 157 ? 18.877 31.140 4.325 1.00 94.25 157 HIS A CA 1
ATOM 1254 C C . HIS A 1 157 ? 18.316 30.858 5.717 1.00 94.25 157 HIS A C 1
ATOM 1256 O O . HIS A 1 157 ? 17.118 30.643 5.843 1.00 94.25 157 HIS A O 1
ATOM 1262 N N . LYS A 1 158 ? 19.147 30.907 6.766 1.00 93.81 158 LYS A N 1
ATOM 1263 C CA . LYS A 1 158 ? 18.679 30.712 8.148 1.00 93.81 158 LYS A CA 1
ATOM 1264 C C . LYS A 1 158 ? 17.654 31.772 8.535 1.00 93.81 158 LYS A C 1
ATOM 1266 O O . LYS A 1 158 ? 16.579 31.424 9.006 1.00 93.81 158 LYS A O 1
ATOM 1271 N N . LYS A 1 159 ? 17.951 33.036 8.220 1.00 92.12 159 LYS A N 1
ATOM 1272 C CA . LYS A 1 159 ? 17.020 34.144 8.441 1.00 92.12 159 LYS A CA 1
ATOM 1273 C C . LYS A 1 159 ? 15.698 33.942 7.691 1.00 92.12 159 LYS A C 1
ATOM 1275 O O . LYS A 1 159 ? 14.639 34.080 8.282 1.00 92.12 159 LYS A O 1
ATOM 1280 N N . LEU A 1 160 ? 15.752 33.556 6.413 1.00 93.94 160 LEU A N 1
ATOM 1281 C CA . LEU A 1 160 ? 14.543 33.287 5.624 1.00 93.94 160 LEU A CA 1
ATOM 1282 C C . LEU A 1 160 ? 13.675 32.173 6.235 1.00 93.94 160 LEU A C 1
ATOM 1284 O O . LEU A 1 160 ? 12.451 32.270 6.205 1.00 93.94 160 LEU A O 1
ATOM 1288 N N . LEU A 1 161 ? 14.296 31.115 6.762 1.00 95.38 161 LEU A N 1
ATOM 1289 C CA . LEU A 1 161 ? 13.583 30.005 7.398 1.00 95.38 161 LEU A CA 1
ATOM 1290 C C . LEU A 1 161 ? 12.915 30.436 8.707 1.00 95.38 161 LEU A C 1
ATOM 1292 O O . LEU A 1 161 ? 11.760 30.084 8.927 1.00 95.38 161 LEU A O 1
ATOM 1296 N N . GLU A 1 162 ? 13.606 31.236 9.523 1.00 93.31 162 GLU A N 1
ATOM 1297 C CA . GLU A 1 162 ? 13.046 31.843 10.737 1.00 93.31 162 GLU A CA 1
ATOM 1298 C C . GLU A 1 162 ? 11.845 32.739 10.404 1.00 93.31 162 GLU A C 1
ATOM 1300 O O . GLU A 1 162 ? 10.759 32.536 10.948 1.00 93.31 162 GLU A O 1
ATOM 1305 N N . ASP A 1 163 ? 12.009 33.655 9.442 1.00 94.00 163 ASP A N 1
ATOM 1306 C CA . ASP A 1 163 ? 10.957 34.574 8.987 1.00 94.00 163 ASP A CA 1
ATOM 1307 C C . ASP A 1 163 ? 9.735 33.821 8.415 1.00 94.00 163 ASP A C 1
ATOM 1309 O O . ASP A 1 163 ? 8.604 34.294 8.517 1.00 94.00 163 ASP A O 1
ATOM 1313 N N . SER A 1 164 ? 9.952 32.634 7.835 1.00 94.38 164 SER A N 1
ATOM 1314 C CA . SER A 1 164 ? 8.908 31.806 7.207 1.00 94.38 164 SER A CA 1
ATOM 1315 C C . SER A 1 164 ? 8.380 30.681 8.106 1.00 94.38 164 SER A C 1
ATOM 1317 O O . SER A 1 164 ? 7.633 29.831 7.625 1.00 94.38 164 SER A O 1
ATOM 1319 N N . GLN A 1 165 ? 8.780 30.633 9.384 1.00 92.94 165 GLN A N 1
ATOM 1320 C CA . GLN A 1 165 ? 8.392 29.584 10.342 1.00 92.94 165 GLN A CA 1
ATOM 1321 C C . GLN A 1 165 ? 8.689 28.150 9.863 1.00 92.94 165 GLN A C 1
ATOM 1323 O O . GLN A 1 165 ? 7.987 27.197 10.213 1.00 92.94 165 GLN A O 1
ATOM 1328 N N . VAL A 1 166 ? 9.747 27.981 9.069 1.00 93.69 166 VAL A N 1
ATOM 1329 C CA . VAL A 1 166 ? 10.202 26.671 8.599 1.00 93.69 166 VAL A CA 1
ATOM 1330 C C . VAL A 1 166 ? 11.262 26.133 9.546 1.00 93.69 166 VAL A C 1
ATOM 1332 O O . VAL A 1 166 ? 12.266 26.786 9.832 1.00 93.69 166 VAL A O 1
ATOM 1335 N N . ARG A 1 167 ? 11.059 24.905 10.019 1.00 93.62 167 ARG A N 1
ATOM 1336 C CA . ARG A 1 167 ? 11.969 24.248 10.954 1.00 93.62 167 ARG A CA 1
ATOM 1337 C C . ARG A 1 167 ? 13.272 23.878 10.244 1.00 93.62 167 ARG A C 1
ATOM 1339 O O . ARG A 1 167 ? 13.245 23.263 9.185 1.00 93.62 167 ARG A O 1
ATOM 1346 N N . LEU A 1 168 ? 14.420 24.198 10.838 1.00 93.69 168 LEU A N 1
ATOM 1347 C CA . LEU A 1 168 ? 15.725 23.701 10.393 1.00 93.69 168 LEU A CA 1
ATOM 1348 C C . LEU A 1 168 ? 16.229 22.645 11.380 1.00 93.69 168 LEU A C 1
ATOM 1350 O O . LEU A 1 168 ? 16.445 22.952 12.551 1.00 93.69 168 LEU A O 1
ATOM 1354 N N . LEU A 1 169 ? 16.442 21.421 10.903 1.00 92.44 169 LEU A N 1
ATOM 1355 C CA . LEU A 1 169 ? 17.007 20.321 11.683 1.00 92.44 169 LEU A CA 1
ATOM 1356 C C . LEU A 1 169 ? 18.265 19.773 11.035 1.00 92.44 169 LEU A C 1
ATOM 1358 O O . LEU A 1 169 ? 18.407 19.790 9.818 1.00 92.44 169 LEU A O 1
ATOM 1362 N N . PHE A 1 170 ? 19.160 19.240 11.857 1.00 92.12 170 PHE A N 1
ATOM 1363 C CA . PHE A 1 170 ? 20.339 18.519 11.398 1.00 92.12 170 PHE A CA 1
ATOM 1364 C C . PHE A 1 170 ? 20.127 17.025 11.600 1.00 92.12 170 PHE A C 1
ATOM 1366 O O . PHE A 1 170 ? 19.669 16.614 12.662 1.00 92.12 170 PHE A O 1
ATOM 1373 N N . LEU A 1 171 ? 20.516 16.201 10.627 1.00 89.62 171 LEU A N 1
ATOM 1374 C CA . LEU A 1 171 ? 20.301 14.750 10.689 1.00 89.62 171 LEU A CA 1
ATOM 1375 C C . LEU A 1 171 ? 20.862 14.102 11.967 1.00 89.62 171 LEU A C 1
ATOM 1377 O O . LEU A 1 171 ? 20.240 13.214 12.533 1.00 89.62 171 LEU A O 1
ATOM 1381 N N . LYS A 1 172 ? 22.003 14.582 12.473 1.00 84.44 172 LYS A N 1
ATOM 1382 C CA . LYS A 1 172 ? 22.587 14.137 13.754 1.00 84.44 172 LYS A CA 1
ATOM 1383 C C . LYS A 1 172 ? 21.689 14.317 14.976 1.00 84.44 172 LYS A C 1
ATOM 1385 O O . LYS A 1 172 ? 21.946 13.688 15.997 1.00 84.44 172 LYS A O 1
ATOM 1390 N N . GLN A 1 173 ? 20.717 15.218 14.904 1.00 81.38 173 GLN A N 1
ATOM 1391 C CA . GLN A 1 173 ? 19.773 15.481 15.986 1.00 81.38 173 GLN A CA 1
ATOM 1392 C C . GLN A 1 173 ? 18.629 14.463 16.005 1.00 81.38 173 GLN A C 1
ATOM 1394 O O . GLN A 1 173 ? 17.840 14.501 16.942 1.00 81.38 173 GLN A O 1
ATOM 1399 N N . LEU A 1 174 ? 18.555 13.580 15.001 1.00 80.31 174 LEU A N 1
ATOM 1400 C CA . LEU A 1 174 ? 17.509 12.579 14.867 1.00 80.31 174 LEU A CA 1
ATOM 1401 C C . LEU A 1 174 ? 18.000 11.182 15.281 1.00 80.31 174 LEU A C 1
ATOM 1403 O O . LEU A 1 174 ? 19.060 10.718 14.846 1.00 80.31 174 LEU A O 1
ATOM 1407 N N . GLN A 1 175 ? 17.227 10.499 16.120 1.00 65.38 175 GLN A N 1
ATOM 1408 C CA . GLN A 1 175 ? 17.330 9.076 16.413 1.00 65.38 175 GLN A CA 1
ATOM 1409 C C . GLN A 1 175 ? 16.589 8.257 15.342 1.00 65.38 175 GLN A C 1
ATOM 1411 O O . GLN A 1 175 ? 15.638 8.700 14.706 1.00 65.38 175 GLN A O 1
ATOM 1416 N N . LYS A 1 176 ? 17.048 7.024 15.097 1.00 66.62 176 LYS A N 1
ATOM 1417 C CA . LYS A 1 176 ? 16.483 6.127 14.071 1.00 66.62 176 LYS A CA 1
ATOM 1418 C C . LYS A 1 176 ? 15.173 5.471 14.527 1.00 66.62 176 LYS A C 1
ATOM 1420 O O . LYS A 1 176 ? 15.090 4.243 14.554 1.00 66.62 176 LYS A O 1
ATOM 1425 N N . ASP A 1 177 ? 14.177 6.254 14.919 1.00 62.78 177 ASP A N 1
ATOM 1426 C CA . ASP A 1 177 ? 12.848 5.740 15.241 1.00 62.78 177 ASP A CA 1
ATOM 1427 C C . ASP A 1 177 ? 11.765 6.312 14.311 1.00 62.78 177 ASP A C 1
ATOM 1429 O O . ASP A 1 177 ? 11.955 7.317 13.625 1.00 62.78 177 ASP A O 1
ATOM 1433 N N . LYS A 1 178 ? 10.624 5.617 14.242 1.00 61.03 178 LYS A N 1
ATOM 1434 C CA . LYS A 1 178 ? 9.492 6.018 13.393 1.00 61.03 178 LYS A CA 1
ATOM 1435 C C . LYS A 1 178 ? 8.752 7.257 13.922 1.00 61.03 178 LYS A C 1
ATOM 1437 O O . LYS A 1 178 ? 8.107 7.949 13.138 1.00 61.03 178 LYS A O 1
ATOM 1442 N N . ALA A 1 179 ? 8.818 7.531 15.225 1.00 66.44 179 ALA A N 1
ATOM 1443 C CA . ALA A 1 179 ? 8.104 8.635 15.859 1.00 66.44 179 ALA A CA 1
ATOM 1444 C C . ALA A 1 179 ? 8.724 9.992 15.495 1.00 66.44 179 ALA A C 1
ATOM 1446 O O . ALA A 1 179 ? 8.001 10.963 15.274 1.00 66.44 179 ALA A O 1
ATOM 1447 N N . GLU A 1 180 ? 10.046 10.054 15.354 1.00 68.88 180 GLU A N 1
ATOM 1448 C CA . GLU A 1 180 ? 10.740 11.276 14.961 1.00 68.88 180 GLU A CA 1
ATOM 1449 C C . GLU A 1 180 ? 10.438 11.701 13.526 1.00 68.88 180 GLU A C 1
ATOM 1451 O O . GLU A 1 180 ? 10.310 12.894 13.259 1.00 68.88 180 GLU A O 1
ATOM 1456 N N . PHE A 1 181 ? 10.263 10.759 12.595 1.00 70.44 181 PHE A N 1
ATOM 1457 C CA . PHE A 1 181 ? 9.874 11.121 11.234 1.00 70.44 181 PHE A CA 1
ATOM 1458 C C . PHE A 1 181 ? 8.445 11.678 11.175 1.00 70.44 181 PHE A C 1
ATOM 1460 O O . PHE A 1 181 ? 8.207 12.690 10.518 1.00 70.44 181 PHE A O 1
ATOM 1467 N N . ALA A 1 182 ? 7.501 11.078 11.908 1.00 70.00 182 ALA A N 1
ATOM 1468 C CA . ALA A 1 182 ? 6.149 11.623 12.029 1.00 70.00 182 ALA A CA 1
ATOM 1469 C C . ALA A 1 182 ? 6.167 13.054 12.599 1.00 70.00 182 ALA A C 1
ATOM 1471 O O . ALA A 1 182 ? 5.377 13.899 12.188 1.00 70.00 182 ALA A O 1
ATOM 1472 N N . GLU A 1 183 ? 7.110 13.356 13.494 1.00 71.00 183 GLU A N 1
ATOM 1473 C CA . GLU A 1 183 ? 7.338 14.708 14.005 1.00 71.00 183 GLU A CA 1
ATOM 1474 C C . GLU A 1 183 ? 7.904 15.671 12.943 1.00 71.00 183 GLU A C 1
ATOM 1476 O O . GLU A 1 183 ? 7.541 16.848 12.945 1.00 71.00 183 GLU A O 1
ATOM 1481 N N . LEU A 1 184 ? 8.747 15.200 12.011 1.00 73.06 184 LEU A N 1
ATOM 1482 C CA . LEU A 1 184 ? 9.219 16.009 10.873 1.00 73.06 184 LEU A CA 1
ATOM 1483 C C . LEU A 1 184 ? 8.074 16.428 9.949 1.00 73.06 184 LEU A C 1
ATOM 1485 O O . LEU A 1 184 ? 8.111 17.527 9.408 1.00 73.06 184 LEU A O 1
ATOM 1489 N N . LEU A 1 185 ? 7.075 15.563 9.764 1.00 74.81 185 LEU A N 1
ATOM 1490 C CA . LEU A 1 185 ? 5.960 15.812 8.848 1.00 74.81 185 LEU A CA 1
ATOM 1491 C C . LEU A 1 185 ? 4.890 16.761 9.410 1.00 74.81 185 LEU A C 1
ATOM 1493 O O . LEU A 1 185 ? 4.086 17.285 8.643 1.00 74.81 185 LEU A O 1
ATOM 1497 N N . LYS A 1 186 ? 4.875 17.025 10.724 1.00 80.62 186 LYS A N 1
ATOM 1498 C CA . LYS A 1 186 ? 3.894 17.933 11.356 1.00 80.62 186 LYS A CA 1
ATOM 1499 C C . LYS A 1 186 ? 4.086 19.400 10.983 1.00 80.62 186 LYS A C 1
ATOM 1501 O O . LYS A 1 186 ? 3.159 20.194 11.124 1.00 80.62 186 LYS A O 1
ATOM 1506 N N . GLN A 1 187 ? 5.290 19.776 10.561 1.00 86.00 187 GLN A N 1
ATOM 1507 C CA . GLN A 1 187 ? 5.637 21.149 10.217 1.00 86.00 187 GLN A CA 1
ATOM 1508 C C . GLN A 1 187 ? 6.602 21.155 9.040 1.00 86.00 187 GLN A C 1
ATOM 1510 O O . GLN A 1 187 ? 7.481 20.302 8.940 1.00 86.00 187 GLN A O 1
ATOM 1515 N N . LYS A 1 188 ? 6.498 22.173 8.184 1.00 91.44 188 LYS A N 1
ATOM 1516 C CA . LYS A 1 188 ? 7.455 22.374 7.100 1.00 91.44 188 LYS A CA 1
ATOM 1517 C C . LYS A 1 188 ? 8.888 22.431 7.643 1.00 91.44 188 LYS A C 1
ATOM 1519 O O . LYS A 1 188 ? 9.208 23.270 8.488 1.00 91.44 188 LYS A O 1
ATOM 1524 N N . THR A 1 189 ? 9.736 21.541 7.137 1.00 93.31 189 THR A N 1
ATOM 1525 C CA . THR A 1 189 ? 11.062 21.256 7.680 1.00 93.31 189 THR A CA 1
ATOM 1526 C C . THR A 1 189 ? 12.125 21.167 6.582 1.00 93.31 189 THR A C 1
ATOM 1528 O O . THR A 1 189 ? 11.966 20.483 5.571 1.00 93.31 189 THR A O 1
ATOM 1531 N N . ILE A 1 190 ? 13.259 21.824 6.825 1.00 95.25 190 ILE A N 1
ATOM 1532 C CA . ILE A 1 190 ? 14.529 21.595 6.138 1.00 95.25 190 ILE A CA 1
ATOM 1533 C C . ILE A 1 190 ? 15.353 20.609 6.965 1.00 95.25 190 ILE A C 1
ATOM 1535 O O . ILE A 1 190 ? 15.751 20.919 8.092 1.00 95.25 190 ILE A O 1
ATOM 1539 N N . LEU A 1 191 ? 15.647 19.443 6.390 1.00 95.06 191 LEU A N 1
ATOM 1540 C CA . LEU A 1 191 ? 16.568 18.471 6.968 1.00 95.06 191 LEU A CA 1
ATOM 1541 C C . LEU A 1 191 ? 17.961 18.672 6.366 1.00 95.06 191 LEU A C 1
ATOM 1543 O O . LEU A 1 191 ? 18.240 18.284 5.232 1.00 95.06 191 LEU A O 1
ATOM 1547 N N . ALA A 1 192 ? 18.842 19.295 7.139 1.00 95.31 192 ALA A N 1
ATOM 1548 C CA . ALA A 1 192 ? 20.217 19.556 6.765 1.00 95.31 192 ALA A CA 1
ATOM 1549 C C . ALA A 1 192 ? 21.113 18.348 7.076 1.00 95.31 192 ALA A C 1
ATOM 1551 O O . ALA A 1 192 ? 21.185 17.866 8.209 1.00 95.31 192 ALA A O 1
ATOM 1552 N N . VAL A 1 193 ? 21.832 17.878 6.060 1.00 95.19 193 VAL A N 1
ATOM 1553 C CA . VAL A 1 193 ? 22.668 16.675 6.120 1.00 95.19 193 VAL A CA 1
ATOM 1554 C C . VAL A 1 193 ? 24.127 17.069 5.906 1.00 95.19 193 VAL A C 1
ATOM 1556 O O . VAL A 1 193 ? 24.463 17.705 4.900 1.00 95.19 193 VAL A O 1
ATOM 1559 N N . HIS A 1 194 ? 25.021 16.748 6.847 1.00 93.50 194 HIS A N 1
ATOM 1560 C CA . HIS A 1 194 ? 26.452 16.898 6.577 1.00 93.50 194 HIS A CA 1
ATOM 1561 C C . HIS A 1 194 ? 26.863 15.837 5.568 1.00 93.50 194 HIS A C 1
ATOM 1563 O O . HIS A 1 194 ? 26.369 14.717 5.613 1.00 93.50 194 HIS A O 1
ATOM 1569 N N . GLY A 1 195 ? 27.801 16.129 4.671 1.00 90.06 195 GLY A N 1
ATOM 1570 C CA . GLY A 1 195 ? 27.998 15.183 3.579 1.00 90.06 195 GLY A CA 1
ATOM 1571 C C . GLY A 1 195 ? 28.561 13.819 3.981 1.00 90.06 195 GLY A C 1
ATOM 1572 O O . GLY A 1 195 ? 28.296 12.850 3.281 1.00 90.06 195 GLY A O 1
ATOM 1573 N N . THR A 1 196 ? 29.234 13.694 5.136 1.00 90.69 196 THR A N 1
ATOM 1574 C CA . THR A 1 196 ? 29.661 12.387 5.675 1.00 90.69 196 THR A CA 1
ATOM 1575 C C . THR A 1 196 ? 28.493 11.562 6.216 1.00 90.69 196 THR A C 1
ATOM 1577 O O . THR A 1 196 ? 28.688 10.420 6.624 1.00 90.69 196 THR A O 1
ATOM 1580 N N . GLU A 1 197 ? 27.294 12.140 6.271 1.00 92.19 197 GLU A N 1
ATOM 1581 C CA . GLU A 1 197 ? 26.107 11.538 6.867 1.00 92.19 197 GLU A CA 1
ATOM 1582 C C . GLU A 1 197 ? 25.194 10.872 5.832 1.00 92.19 197 GLU A C 1
ATOM 1584 O O . GLU A 1 197 ? 24.097 10.440 6.171 1.00 92.19 197 GLU A O 1
ATOM 1589 N N . LEU A 1 198 ? 25.628 10.745 4.574 1.00 93.12 198 LEU A N 1
ATOM 1590 C CA . LEU A 1 198 ? 24.815 10.154 3.507 1.00 93.12 198 LEU A CA 1
ATOM 1591 C C . LEU A 1 198 ? 24.400 8.697 3.808 1.00 93.12 198 LEU A C 1
ATOM 1593 O O . LEU A 1 198 ? 23.262 8.303 3.551 1.00 93.12 198 LEU A O 1
ATOM 1597 N N . LYS A 1 199 ? 25.276 7.897 4.431 1.00 91.94 199 LYS A N 1
ATOM 1598 C CA . LYS A 1 199 ? 24.927 6.535 4.888 1.00 91.94 199 LYS A CA 1
ATOM 1599 C C . LYS A 1 199 ? 23.883 6.552 6.011 1.00 91.94 199 LYS A C 1
ATOM 1601 O O . LYS A 1 199 ? 23.020 5.684 6.096 1.00 91.94 199 LYS A O 1
ATOM 1606 N N . GLN A 1 200 ? 23.983 7.515 6.918 1.00 90.94 200 GLN A N 1
ATOM 1607 C CA . GLN A 1 200 ? 23.044 7.685 8.019 1.00 90.94 200 GLN A CA 1
ATOM 1608 C C . GLN A 1 200 ? 21.688 8.139 7.484 1.00 90.94 200 GLN A C 1
ATOM 1610 O O . GLN A 1 200 ? 20.681 7.601 7.925 1.00 90.94 200 GLN A O 1
ATOM 1615 N N . LEU A 1 201 ? 21.679 9.054 6.508 1.00 92.44 201 LEU A N 1
ATOM 1616 C CA . LEU A 1 201 ? 20.480 9.534 5.827 1.00 92.44 201 LEU A CA 1
ATOM 1617 C C . LEU A 1 201 ? 19.749 8.375 5.156 1.00 92.44 201 LEU A C 1
ATOM 1619 O O . LEU A 1 201 ? 18.565 8.176 5.398 1.00 92.44 201 LEU A O 1
ATOM 1623 N N . THR A 1 202 ? 20.462 7.578 4.359 1.00 91.88 202 THR A N 1
ATOM 1624 C CA . THR A 1 202 ? 19.871 6.416 3.683 1.00 91.88 202 THR A CA 1
ATOM 1625 C C . THR A 1 202 ? 19.351 5.392 4.683 1.00 91.88 202 THR A C 1
ATOM 1627 O O . THR A 1 202 ? 18.218 4.966 4.551 1.00 91.88 202 THR A O 1
ATOM 1630 N N . GLY A 1 203 ? 20.089 5.077 5.752 1.00 89.38 203 GLY A N 1
ATOM 1631 C CA . GLY A 1 203 ? 19.587 4.185 6.805 1.00 89.38 203 GLY A CA 1
ATOM 1632 C C . GLY A 1 203 ? 18.475 4.771 7.690 1.00 89.38 203 GLY A C 1
ATOM 1633 O O . GLY A 1 203 ? 17.866 4.022 8.449 1.00 89.38 203 GLY A O 1
ATOM 1634 N N . PHE A 1 204 ? 18.255 6.088 7.654 1.00 87.19 204 PHE A N 1
ATOM 1635 C CA . PHE A 1 204 ? 17.139 6.766 8.320 1.00 87.19 204 PHE A CA 1
ATOM 1636 C C . PHE A 1 204 ? 15.884 6.738 7.438 1.00 87.19 204 PHE A C 1
ATOM 1638 O O . PHE A 1 204 ? 14.804 6.423 7.926 1.00 87.19 204 PHE A O 1
ATOM 1645 N N . ILE A 1 205 ? 16.037 6.996 6.134 1.00 88.75 205 ILE A N 1
ATOM 1646 C CA . ILE A 1 205 ? 14.953 6.911 5.145 1.00 88.75 205 ILE A CA 1
ATOM 1647 C C . ILE A 1 205 ? 14.542 5.451 4.910 1.00 88.75 205 ILE A C 1
ATOM 1649 O O . ILE A 1 205 ? 13.353 5.169 4.809 1.00 88.75 205 ILE A O 1
ATOM 1653 N N . PHE A 1 206 ? 15.507 4.534 4.869 1.00 89.38 206 PHE A N 1
ATOM 1654 C CA . PHE A 1 206 ? 15.340 3.111 4.575 1.00 89.38 206 PHE A CA 1
ATOM 1655 C C . PHE A 1 206 ? 15.920 2.256 5.719 1.00 89.38 206 PHE A C 1
ATOM 1657 O O . PHE A 1 206 ? 17.048 1.753 5.648 1.00 89.38 206 PHE A O 1
ATOM 1664 N N . PRO A 1 207 ? 15.213 2.138 6.853 1.00 80.75 207 PRO A N 1
ATOM 1665 C CA . PRO A 1 207 ? 15.678 1.339 7.970 1.00 80.75 207 PRO A CA 1
ATOM 1666 C C . PRO A 1 207 ? 15.674 -0.137 7.582 1.00 80.75 207 PRO A C 1
ATOM 1668 O O . PRO A 1 207 ? 14.674 -0.676 7.110 1.00 80.75 207 PRO A O 1
ATOM 1671 N N . LYS A 1 208 ? 16.788 -0.821 7.850 1.00 68.50 208 LYS A N 1
ATOM 1672 C CA . LYS A 1 208 ? 16.828 -2.279 7.743 1.00 68.50 208 LYS A CA 1
ATOM 1673 C C . LYS A 1 208 ? 15.822 -2.884 8.730 1.00 68.50 208 LYS A C 1
ATOM 1675 O O . LYS A 1 208 ? 15.769 -2.416 9.874 1.00 68.50 208 LYS A O 1
ATOM 1680 N N . PRO A 1 209 ? 15.073 -3.931 8.341 1.00 57.00 209 PRO A N 1
ATOM 1681 C CA . PRO A 1 209 ? 14.299 -4.722 9.289 1.00 57.00 209 PRO A CA 1
ATOM 1682 C C . PRO A 1 209 ? 15.216 -5.114 10.449 1.00 57.00 209 PRO A C 1
ATOM 1684 O O . PRO A 1 209 ? 16.329 -5.581 10.213 1.00 57.00 209 PRO A O 1
ATOM 1687 N N . ALA A 1 210 ? 14.805 -4.840 11.689 1.00 49.19 210 ALA A N 1
ATOM 1688 C CA . ALA A 1 210 ? 15.678 -5.011 12.845 1.00 49.19 210 ALA A CA 1
ATOM 1689 C C . ALA A 1 210 ? 16.274 -6.430 12.870 1.00 49.19 210 ALA A C 1
ATOM 1691 O O . ALA A 1 210 ? 15.529 -7.412 12.870 1.00 49.19 210 ALA A O 1
ATOM 1692 N N . ASP A 1 211 ? 17.607 -6.531 12.913 1.00 39.69 211 ASP A N 1
ATOM 1693 C CA . ASP A 1 211 ? 18.326 -7.797 13.055 1.00 39.69 211 ASP A CA 1
ATOM 1694 C C . ASP A 1 211 ? 17.917 -8.462 14.377 1.00 39.69 211 ASP A C 1
ATOM 1696 O O . ASP A 1 211 ? 18.418 -8.184 15.469 1.00 39.69 211 ASP A O 1
ATOM 1700 N N . THR A 1 212 ? 16.968 -9.385 14.279 1.00 44.81 212 THR A N 1
ATOM 1701 C CA . THR A 1 212 ? 16.380 -10.169 15.370 1.00 44.81 212 THR A CA 1
ATOM 1702 C C . THR A 1 212 ? 17.346 -11.220 15.938 1.00 44.81 212 THR A C 1
ATOM 1704 O O . THR A 1 212 ? 16.931 -12.149 16.627 1.00 44.81 212 THR A O 1
ATOM 1707 N N . ALA A 1 213 ? 18.653 -11.106 15.702 1.00 41.31 213 ALA A N 1
ATOM 1708 C CA . ALA A 1 213 ? 19.638 -12.100 16.122 1.00 41.31 213 ALA A CA 1
ATOM 1709 C C . ALA A 1 213 ? 20.019 -11.983 17.613 1.00 41.31 213 ALA A C 1
ATOM 1711 O O . ALA A 1 213 ? 20.185 -12.997 18.296 1.00 41.31 213 ALA A O 1
ATOM 1712 N N . GLU A 1 214 ? 20.113 -10.767 18.158 1.00 39.72 214 GLU A N 1
ATOM 1713 C CA . GLU A 1 214 ? 20.643 -10.559 19.515 1.00 39.72 214 GLU A CA 1
ATOM 1714 C C . GLU A 1 214 ? 19.561 -10.658 20.607 1.00 39.72 214 GLU A C 1
ATOM 1716 O O . GLU A 1 214 ? 19.774 -11.261 21.664 1.00 39.72 214 GLU A O 1
ATOM 1721 N N . SER A 1 215 ? 18.343 -10.193 20.307 1.00 37.31 215 SER A N 1
ATOM 1722 C CA . SER A 1 215 ? 17.156 -10.364 21.164 1.00 37.31 215 SER A CA 1
ATOM 1723 C C . SER A 1 215 ? 16.753 -11.843 21.297 1.00 37.31 215 SER A C 1
ATOM 1725 O O . SER A 1 215 ? 16.414 -12.317 22.387 1.00 37.31 215 SER A O 1
ATOM 1727 N N . ASN A 1 216 ? 16.898 -12.622 20.218 1.00 42.66 216 ASN A N 1
ATOM 1728 C CA . ASN A 1 216 ? 16.568 -14.047 20.210 1.00 42.66 216 ASN A CA 1
ATOM 1729 C C . ASN A 1 216 ? 17.561 -14.914 20.991 1.00 42.66 216 ASN A C 1
ATOM 1731 O O . ASN A 1 216 ? 17.172 -15.969 21.487 1.00 42.66 216 ASN A O 1
ATOM 1735 N N . ARG A 1 217 ? 18.817 -14.489 21.177 1.00 47.22 217 ARG A N 1
ATOM 1736 C CA . ARG A 1 217 ? 19.806 -15.272 21.938 1.00 47.22 217 ARG A CA 1
ATOM 1737 C C . ARG A 1 217 ? 19.501 -15.266 23.444 1.00 47.22 217 ARG A C 1
ATOM 1739 O O . ARG A 1 217 ? 19.567 -16.315 24.082 1.00 47.22 217 ARG A O 1
ATOM 1746 N N . LYS A 1 218 ? 19.064 -14.124 23.992 1.00 46.19 218 LYS A N 1
ATOM 1747 C CA . LYS A 1 218 ? 18.609 -14.010 25.394 1.00 46.19 218 LYS A CA 1
ATOM 1748 C C . LYS A 1 218 ? 17.269 -14.716 25.624 1.00 46.19 218 LYS A C 1
ATOM 1750 O O . LYS A 1 218 ? 17.112 -15.412 26.625 1.00 46.19 218 LYS A O 1
ATOM 1755 N N . LYS A 1 219 ? 16.336 -14.615 24.668 1.00 46.03 219 LYS A N 1
ATOM 1756 C CA . LYS A 1 219 ? 15.041 -15.317 24.725 1.00 46.03 219 LYS A CA 1
ATOM 1757 C C . LYS A 1 219 ? 15.186 -16.836 24.607 1.00 46.03 219 LYS A C 1
ATOM 1759 O O . LYS A 1 219 ? 14.518 -17.545 25.347 1.00 46.03 219 LYS A O 1
ATOM 1764 N N . ARG A 1 220 ? 16.096 -17.342 23.763 1.00 52.22 220 ARG A N 1
ATOM 1765 C CA . ARG A 1 220 ? 16.402 -18.782 23.650 1.00 52.22 220 ARG A CA 1
ATOM 1766 C C . ARG A 1 220 ? 17.010 -19.354 24.926 1.00 52.22 220 ARG A C 1
ATOM 1768 O O . ARG A 1 220 ? 16.631 -20.449 25.314 1.00 52.22 220 ARG A O 1
ATOM 1775 N N . PHE A 1 221 ? 17.888 -18.614 25.606 1.00 56.72 221 PHE A N 1
ATOM 1776 C CA . PHE A 1 221 ? 18.458 -19.054 26.885 1.00 56.72 221 PHE A CA 1
ATOM 1777 C C . PHE A 1 221 ? 17.398 -19.114 27.998 1.00 56.72 221 PHE A C 1
ATOM 1779 O O . PHE A 1 221 ? 17.347 -20.079 28.757 1.00 56.72 221 PHE A O 1
ATOM 1786 N N . LEU A 1 222 ? 16.495 -18.127 28.037 1.00 52.28 222 LEU A N 1
ATOM 1787 C CA . LEU A 1 222 ? 15.370 -18.105 28.973 1.00 52.28 222 LEU A CA 1
ATOM 1788 C C . LEU A 1 222 ? 14.358 -19.231 28.683 1.00 52.28 222 LEU A C 1
ATOM 1790 O O . LEU A 1 222 ? 13.923 -19.913 29.606 1.00 52.28 222 LEU A O 1
ATOM 1794 N N . PHE A 1 223 ? 14.052 -19.488 27.405 1.00 50.44 223 PHE A N 1
ATOM 1795 C CA . PHE A 1 223 ? 13.207 -20.611 26.981 1.00 50.44 223 PHE A CA 1
ATOM 1796 C C . PHE A 1 223 ? 13.827 -21.972 27.310 1.00 50.44 223 PHE A C 1
ATOM 1798 O O . PHE A 1 223 ? 13.104 -22.883 27.699 1.00 50.44 223 PHE A O 1
ATOM 1805 N N . PHE A 1 224 ? 15.151 -22.116 27.207 1.00 58.66 224 PHE A N 1
ATOM 1806 C CA . PHE A 1 224 ? 15.843 -23.364 27.540 1.00 58.66 224 PHE A CA 1
ATOM 1807 C C . PHE A 1 224 ? 15.777 -23.671 29.045 1.00 58.66 224 PHE A C 1
ATOM 1809 O O . PHE A 1 224 ? 15.544 -24.812 29.436 1.00 58.66 224 PHE A O 1
ATOM 1816 N N . LEU A 1 225 ? 15.899 -22.646 29.895 1.00 61.50 225 LEU A N 1
ATOM 1817 C CA . LEU A 1 225 ? 15.743 -22.776 31.349 1.00 61.50 225 LEU A CA 1
ATOM 1818 C C . LEU A 1 225 ? 14.302 -23.132 31.747 1.00 61.50 225 LEU A C 1
ATOM 1820 O O . LEU A 1 225 ? 14.093 -23.999 32.593 1.00 61.50 225 LEU A O 1
ATOM 1824 N N . ILE A 1 226 ? 13.312 -22.517 31.094 1.00 57.06 226 ILE A N 1
ATOM 1825 C CA . ILE A 1 226 ? 11.889 -22.813 31.314 1.00 57.06 226 ILE A CA 1
ATOM 1826 C C . ILE A 1 226 ? 11.544 -24.229 30.819 1.00 57.06 226 ILE A C 1
ATOM 1828 O O . ILE A 1 226 ? 10.852 -24.967 31.517 1.00 57.06 226 ILE A O 1
ATOM 1832 N N . ALA A 1 227 ? 12.081 -24.663 29.675 1.00 53.94 227 ALA A N 1
ATOM 1833 C CA . ALA A 1 227 ? 11.854 -26.002 29.125 1.00 53.94 227 ALA A CA 1
ATOM 1834 C C . ALA A 1 227 ? 12.421 -27.126 30.013 1.00 53.94 227 ALA A C 1
ATOM 1836 O O . ALA A 1 227 ? 11.802 -28.183 30.128 1.00 53.94 227 ALA A O 1
ATOM 1837 N N . ILE A 1 228 ? 13.552 -26.899 30.693 1.00 62.19 228 ILE A N 1
ATOM 1838 C CA . ILE A 1 228 ? 14.119 -27.862 31.655 1.00 62.19 228 ILE A CA 1
ATOM 1839 C C . ILE A 1 228 ? 13.226 -27.986 32.900 1.00 62.19 228 ILE A C 1
ATOM 1841 O O . ILE A 1 228 ? 12.988 -29.096 33.376 1.00 62.19 228 ILE A O 1
ATOM 1845 N N . ILE A 1 229 ? 12.667 -26.875 33.389 1.00 61.25 229 ILE A N 1
ATOM 1846 C CA . ILE A 1 229 ? 11.711 -26.882 34.509 1.00 61.25 229 ILE A CA 1
ATOM 1847 C C . ILE A 1 229 ? 10.424 -27.632 34.115 1.00 61.25 229 ILE A C 1
ATOM 1849 O O . ILE A 1 229 ? 9.924 -28.448 34.891 1.00 61.25 229 ILE A O 1
ATOM 1853 N N . PHE A 1 230 ? 9.934 -27.438 32.884 1.00 55.31 230 PHE A N 1
ATOM 1854 C CA . PHE A 1 230 ? 8.768 -28.152 32.351 1.00 55.31 230 PHE A CA 1
ATOM 1855 C C . PHE A 1 230 ? 9.025 -29.654 32.124 1.00 55.31 230 PHE A C 1
ATOM 1857 O O . PHE A 1 230 ? 8.153 -30.465 32.431 1.00 55.31 230 PHE A O 1
ATOM 1864 N N . MET A 1 231 ? 10.218 -30.063 31.675 1.00 53.91 231 MET A N 1
ATOM 1865 C CA . MET A 1 231 ? 10.544 -31.486 31.477 1.00 53.91 231 MET A CA 1
ATOM 1866 C C . MET A 1 231 ? 10.636 -32.289 32.781 1.00 53.91 231 MET A C 1
ATOM 1868 O O . MET A 1 231 ? 10.397 -33.493 32.762 1.00 53.91 231 MET A O 1
ATOM 1872 N N . ILE A 1 232 ? 10.956 -31.648 33.908 1.00 62.91 232 ILE A N 1
ATOM 1873 C CA . ILE A 1 232 ? 11.107 -32.334 35.201 1.00 62.91 232 ILE A CA 1
ATOM 1874 C C . ILE A 1 232 ? 9.794 -32.307 36.001 1.00 62.91 232 ILE A C 1
ATOM 1876 O O . ILE A 1 232 ? 9.440 -33.299 36.637 1.00 62.91 232 ILE A O 1
ATOM 1880 N N . ALA A 1 233 ? 9.040 -31.203 35.953 1.00 56.06 233 ALA A N 1
ATOM 1881 C CA . ALA A 1 233 ? 7.830 -31.038 36.762 1.00 56.06 233 ALA A CA 1
ATOM 1882 C C . ALA A 1 233 ? 6.569 -31.674 36.140 1.00 56.06 233 ALA A C 1
ATOM 1884 O O . ALA A 1 233 ? 5.710 -32.175 36.867 1.00 56.06 233 ALA A O 1
ATOM 1885 N N . VAL A 1 234 ? 6.447 -31.700 34.807 1.00 56.72 234 VAL A N 1
ATOM 1886 C CA . VAL A 1 234 ? 5.221 -32.160 34.126 1.00 56.72 234 VAL A CA 1
ATOM 1887 C C . VAL A 1 234 ? 5.016 -33.682 34.174 1.00 56.72 234 VAL A C 1
ATOM 1889 O O . VAL A 1 234 ? 3.887 -34.093 34.440 1.00 56.72 234 VAL A O 1
ATOM 1892 N N . PRO A 1 235 ? 6.036 -34.552 34.026 1.00 53.09 235 PRO A N 1
ATOM 1893 C CA . PRO A 1 235 ? 5.817 -36.002 34.083 1.00 53.09 235 PRO A CA 1
ATOM 1894 C C . PRO A 1 235 ? 5.328 -36.494 35.456 1.00 53.09 235 PRO A C 1
ATOM 1896 O O . PRO A 1 235 ? 4.506 -37.408 35.532 1.00 53.09 235 PRO A O 1
ATOM 1899 N N . GLY A 1 236 ? 5.786 -35.862 36.545 1.00 56.72 236 GLY A N 1
ATOM 1900 C CA . GLY A 1 236 ? 5.378 -36.205 37.913 1.00 56.72 236 GLY A CA 1
ATOM 1901 C C . GLY A 1 236 ? 3.927 -35.827 38.221 1.00 56.72 236 GLY A C 1
ATOM 1902 O O . GLY A 1 236 ? 3.198 -36.600 38.843 1.00 56.72 236 GLY A O 1
ATOM 1903 N N . VAL A 1 237 ? 3.477 -34.672 37.721 1.00 57.69 237 VAL A N 1
ATOM 1904 C CA . VAL A 1 237 ? 2.080 -34.224 37.846 1.00 57.69 237 VAL A CA 1
ATOM 1905 C C . VAL A 1 237 ? 1.165 -35.013 36.900 1.00 57.69 237 VAL A C 1
ATOM 1907 O O . VAL A 1 237 ? 0.061 -35.384 37.290 1.00 57.69 237 VAL A O 1
ATOM 1910 N N . PHE A 1 238 ? 1.642 -35.368 35.702 1.00 54.78 238 PHE A N 1
ATOM 1911 C CA . PHE A 1 238 ? 0.906 -36.161 34.713 1.00 54.78 238 PHE A CA 1
ATOM 1912 C C . PHE A 1 238 ? 0.643 -37.603 35.177 1.00 54.78 238 PHE A C 1
ATOM 1914 O O . PHE A 1 238 ? -0.473 -38.093 35.021 1.00 54.78 238 PHE A O 1
ATOM 1921 N N . MET A 1 239 ? 1.605 -38.267 35.834 1.00 54.09 239 MET A N 1
ATOM 1922 C CA . MET A 1 239 ? 1.377 -39.607 36.404 1.00 54.09 239 MET A CA 1
ATOM 1923 C C . MET A 1 239 ? 0.377 -39.603 37.572 1.00 54.09 239 MET A C 1
ATOM 1925 O O . MET A 1 239 ? -0.408 -40.544 37.714 1.00 54.09 239 MET A O 1
ATOM 1929 N N . LEU A 1 240 ? 0.358 -38.548 38.393 1.00 52.97 240 LEU A N 1
ATOM 1930 C CA . LEU A 1 240 ? -0.641 -38.394 39.459 1.00 52.97 240 LEU A CA 1
ATOM 1931 C C . LEU A 1 240 ? -2.031 -38.058 38.892 1.00 52.97 240 LEU A C 1
ATOM 1933 O O . LEU A 1 240 ? -3.035 -38.568 39.390 1.00 52.97 240 LEU A O 1
ATOM 1937 N N . TYR A 1 241 ? -2.085 -37.285 37.804 1.00 53.12 241 TYR A N 1
ATOM 1938 C CA . TYR A 1 241 ? -3.312 -36.940 37.083 1.00 53.12 241 TYR A CA 1
ATOM 1939 C C . TYR A 1 241 ? -3.936 -38.154 36.372 1.00 53.12 241 TYR A C 1
ATOM 1941 O O . TYR A 1 241 ? -5.141 -38.388 36.485 1.00 53.12 241 TYR A O 1
ATOM 1949 N N . GLN A 1 242 ? -3.123 -39.003 35.730 1.00 46.91 242 GLN A N 1
ATOM 1950 C CA . GLN A 1 242 ? -3.588 -40.238 35.082 1.00 46.91 242 GLN A CA 1
ATOM 1951 C C . GLN A 1 242 ? -4.213 -41.229 36.074 1.00 46.91 242 GLN A C 1
ATOM 1953 O O . GLN A 1 242 ? -5.241 -41.841 35.778 1.00 46.91 242 GLN A O 1
ATOM 1958 N N . LYS A 1 243 ? -3.648 -41.349 37.282 1.00 48.34 243 LYS A N 1
ATOM 1959 C CA . LYS A 1 243 ? -4.147 -42.283 38.304 1.00 48.34 243 LYS A CA 1
ATOM 1960 C C . LYS A 1 243 ? -5.498 -41.861 38.900 1.00 48.34 243 LYS A C 1
ATOM 1962 O O . LYS A 1 243 ? -6.236 -42.719 39.382 1.00 48.34 243 LYS A O 1
ATOM 1967 N N . PHE A 1 244 ? -5.834 -40.568 38.846 1.00 39.88 244 PHE A N 1
ATOM 1968 C CA . PHE A 1 244 ? -7.115 -40.028 39.318 1.00 39.88 244 PHE A CA 1
ATOM 1969 C C . PHE A 1 244 ? -8.190 -39.984 38.212 1.00 39.88 244 PHE A C 1
ATOM 1971 O O . PHE A 1 244 ? -9.366 -40.207 38.500 1.00 39.88 244 PHE A O 1
ATOM 1978 N N . HIS A 1 245 ? -7.809 -39.788 36.941 1.00 44.84 245 HIS A N 1
ATOM 1979 C CA . HIS A 1 245 ? -8.760 -39.676 35.822 1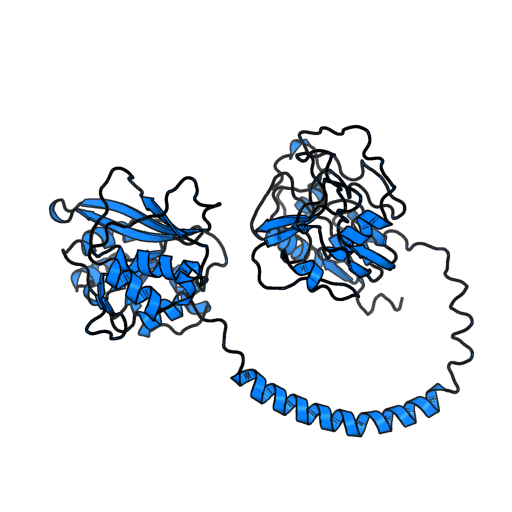.00 44.84 245 HIS A CA 1
ATOM 1980 C C . HIS A 1 245 ? -9.276 -41.010 35.258 1.00 44.84 245 HIS A C 1
ATOM 1982 O O . HIS A 1 245 ? -10.367 -41.050 34.684 1.00 44.84 245 HIS A O 1
ATOM 1988 N N . GLN A 1 246 ? -8.574 -42.126 35.472 1.00 38.06 246 GLN A N 1
ATOM 1989 C CA . GLN A 1 246 ? -8.980 -43.420 34.907 1.00 38.06 246 GLN A CA 1
ATOM 1990 C C . GLN A 1 246 ? -10.230 -44.038 35.571 1.00 38.06 246 GLN A C 1
ATOM 1992 O O . GLN A 1 246 ? -10.843 -44.942 35.007 1.00 38.06 246 GLN A O 1
ATOM 1997 N N . LYS A 1 247 ? -10.665 -43.538 36.739 1.00 40.31 247 LYS A N 1
ATOM 1998 C CA . LYS A 1 247 ? -11.849 -44.058 37.455 1.00 40.31 247 LYS A CA 1
ATOM 1999 C C . LYS A 1 247 ? -13.152 -43.291 37.162 1.00 40.31 247 LYS A C 1
ATOM 2001 O O . LYS A 1 247 ? -14.214 -43.762 37.549 1.00 40.31 247 LYS A O 1
ATOM 2006 N N . SER A 1 248 ? -13.092 -42.145 36.471 1.00 42.97 248 SER A N 1
ATOM 2007 C CA . SER A 1 248 ? -14.243 -41.236 36.290 1.00 42.97 248 SER A CA 1
ATOM 2008 C C . SER A 1 248 ? -14.721 -41.052 34.840 1.00 42.97 248 SER A C 1
ATOM 2010 O O . SER A 1 248 ? -15.830 -40.556 34.663 1.00 42.97 248 SER A O 1
ATOM 2012 N N . GLN A 1 249 ? -13.950 -41.424 33.809 1.00 41.06 249 GLN A N 1
ATOM 2013 C CA . GLN A 1 249 ? -14.308 -41.111 32.407 1.00 41.06 249 GLN A CA 1
ATOM 2014 C C . GLN A 1 249 ? -14.844 -42.277 31.560 1.00 41.06 249 GLN A C 1
ATOM 2016 O O . GLN A 1 249 ? -15.441 -42.031 30.513 1.00 41.06 249 GLN A O 1
ATOM 2021 N N . ASN A 1 250 ? -14.754 -43.530 32.018 1.00 37.88 250 ASN A N 1
ATOM 2022 C CA . ASN A 1 250 ? -15.215 -44.675 31.218 1.00 37.88 250 ASN A CA 1
ATOM 2023 C C . ASN A 1 250 ? -16.747 -44.868 31.165 1.00 37.88 250 ASN A C 1
ATOM 2025 O O . ASN A 1 250 ? -17.201 -45.769 30.468 1.00 37.88 250 ASN A O 1
ATOM 2029 N N . SER A 1 251 ? -17.559 -44.044 31.842 1.00 39.72 251 SER A N 1
ATOM 2030 C CA . SER A 1 251 ? -19.032 -44.147 31.787 1.00 39.72 251 SER A CA 1
ATOM 2031 C C . SER A 1 251 ? -19.755 -42.976 31.110 1.00 39.72 251 SER A C 1
ATOM 2033 O O . SER A 1 251 ? -20.959 -43.076 30.894 1.00 39.72 251 SER A O 1
ATOM 2035 N N . LEU A 1 252 ? -19.064 -41.889 30.740 1.00 37.88 252 LEU A N 1
ATOM 2036 C CA . LEU A 1 252 ? -19.710 -40.684 30.186 1.00 37.88 252 LEU A CA 1
ATOM 2037 C C . LEU A 1 252 ? -19.373 -40.394 28.715 1.00 37.88 252 LEU A C 1
ATOM 2039 O O . LEU A 1 252 ? -20.141 -39.699 28.057 1.00 37.88 252 LEU A O 1
ATOM 2043 N N . ILE A 1 253 ? -18.299 -40.966 28.161 1.00 38.97 253 ILE A N 1
ATOM 2044 C CA . ILE A 1 253 ? -17.833 -40.622 26.802 1.00 38.97 253 ILE A CA 1
ATOM 2045 C C . ILE A 1 253 ? -18.403 -41.550 25.707 1.00 38.97 253 ILE A C 1
ATOM 2047 O O . ILE A 1 253 ? -18.500 -41.139 24.561 1.00 38.97 253 ILE A O 1
ATOM 2051 N N . MET A 1 254 ? -18.930 -42.738 26.034 1.00 36.00 254 MET A N 1
ATOM 2052 C CA . MET A 1 254 ? -19.584 -43.624 25.044 1.00 36.00 254 MET A CA 1
ATOM 2053 C C . MET A 1 254 ? -21.119 -43.500 24.962 1.00 36.00 254 MET A C 1
ATOM 2055 O O . MET A 1 254 ? -21.782 -44.381 24.423 1.00 36.00 254 MET A O 1
ATOM 2059 N N . SER A 1 255 ? -21.712 -42.409 25.462 1.00 34.19 255 SER A N 1
ATOM 2060 C CA . SER A 1 255 ? -23.140 -42.121 25.203 1.00 34.19 255 SER A CA 1
ATOM 2061 C C . SER A 1 255 ? -23.444 -40.709 24.698 1.00 34.19 255 SER A C 1
ATOM 2063 O O . SER A 1 255 ? -24.582 -40.439 24.317 1.00 34.19 255 SER A O 1
ATOM 2065 N N . TYR A 1 256 ? -22.441 -39.827 24.633 1.00 36.41 256 TYR A N 1
ATOM 2066 C CA . TYR A 1 256 ? -22.629 -38.458 24.146 1.00 36.41 256 TYR A CA 1
ATOM 2067 C C . TYR A 1 256 ? -22.458 -38.335 22.618 1.00 36.41 256 TYR A C 1
ATOM 2069 O O . TYR A 1 256 ? -23.011 -37.426 22.009 1.00 36.41 256 TYR A O 1
ATOM 2077 N N . ASP A 1 257 ? -21.799 -39.308 21.981 1.00 42.72 257 ASP A N 1
ATOM 2078 C CA . ASP A 1 257 ? -21.349 -39.229 20.580 1.00 42.72 257 ASP A CA 1
ATOM 2079 C C . ASP A 1 257 ? -22.271 -39.933 19.555 1.00 42.72 257 ASP A C 1
ATOM 2081 O O . ASP A 1 257 ? -21.861 -40.311 18.465 1.00 42.72 257 ASP A O 1
ATOM 2085 N N . SER A 1 258 ? -23.549 -40.149 19.889 1.00 33.88 258 SER A N 1
ATOM 2086 C CA . SER A 1 258 ? -24.536 -40.702 18.932 1.00 33.88 258 SER A CA 1
ATOM 2087 C C . SER A 1 258 ? -25.902 -40.011 18.945 1.00 33.88 258 SER A C 1
ATOM 2089 O O . SER A 1 258 ? -26.826 -40.458 18.268 1.00 33.88 258 SER A O 1
ATOM 2091 N N . LYS A 1 259 ? -26.059 -38.908 19.695 1.00 34.56 259 LYS A N 1
ATOM 2092 C CA . LYS A 1 259 ? -27.356 -38.216 19.848 1.00 34.56 259 LYS A CA 1
ATOM 2093 C C . LYS A 1 259 ? -27.404 -36.763 19.363 1.00 34.56 259 LYS A C 1
ATOM 2095 O O . LYS A 1 259 ? -28.490 -36.194 19.357 1.00 34.56 259 LYS A O 1
ATOM 2100 N N . LEU A 1 260 ? -26.297 -36.179 18.897 1.00 38.19 260 LEU A N 1
ATOM 2101 C CA . LEU A 1 260 ? -26.258 -34.803 18.358 1.00 38.19 260 LEU A CA 1
ATOM 2102 C C . LEU A 1 260 ? -26.026 -34.726 16.842 1.00 38.19 260 LEU A C 1
ATOM 2104 O O . LEU A 1 260 ? -25.772 -33.659 16.296 1.00 38.19 260 LEU A O 1
ATOM 2108 N N . GLN A 1 261 ? -26.194 -35.839 16.132 1.00 40.50 261 GLN A N 1
ATOM 2109 C CA . GLN A 1 261 ? -25.927 -35.927 14.698 1.00 40.50 261 GLN A CA 1
ATOM 2110 C C . GLN A 1 261 ? -27.028 -35.345 13.786 1.00 40.50 261 GLN A C 1
ATOM 2112 O O . GLN A 1 261 ? -27.088 -35.747 12.637 1.00 40.50 261 GLN A O 1
ATOM 2117 N N . ASN A 1 262 ? -27.917 -34.441 14.236 1.00 40.53 262 ASN A N 1
ATOM 2118 C CA . ASN A 1 262 ? -29.019 -33.970 13.368 1.00 40.53 262 ASN A CA 1
ATOM 2119 C C . ASN A 1 262 ? -29.634 -32.588 13.682 1.00 40.53 262 ASN A C 1
ATOM 2121 O O . ASN A 1 262 ? -30.827 -32.378 13.459 1.00 40.53 262 ASN A O 1
ATOM 2125 N N . LYS A 1 263 ? -28.863 -31.600 14.152 1.00 44.84 263 LYS A N 1
ATOM 2126 C CA . LYS A 1 263 ? -29.348 -30.208 14.090 1.00 44.84 263 LYS A CA 1
ATOM 2127 C C . LYS A 1 263 ? -28.221 -29.246 13.733 1.00 44.84 263 LYS A C 1
ATOM 2129 O O . LYS A 1 263 ? -27.333 -29.000 14.542 1.00 44.84 263 LYS A O 1
ATOM 2134 N N . LYS A 1 264 ? -28.270 -28.721 12.504 1.00 61.78 264 LYS A N 1
ATOM 2135 C CA . LYS A 1 264 ? -27.485 -27.554 12.081 1.00 61.78 264 LYS A CA 1
ATOM 2136 C C . LYS A 1 264 ? -27.694 -26.442 13.126 1.00 61.78 264 LYS A C 1
ATOM 2138 O O . LYS A 1 264 ? -28.849 -26.237 13.516 1.00 61.78 264 LYS A O 1
ATOM 2143 N N . PRO A 1 265 ? -26.632 -25.767 13.603 1.00 75.94 265 PRO A N 1
ATOM 2144 C CA . PRO A 1 265 ? -26.783 -24.607 14.473 1.00 75.94 265 PRO A CA 1
ATOM 2145 C C . PRO A 1 265 ? -27.734 -23.588 13.839 1.00 75.94 265 PRO A C 1
ATOM 2147 O O . PRO A 1 265 ? -27.716 -23.404 12.620 1.00 75.94 265 PRO A O 1
ATOM 2150 N N . GLU A 1 266 ? -28.581 -22.947 14.644 1.00 83.88 266 GLU A N 1
ATOM 2151 C CA . GLU A 1 266 ? -29.433 -21.864 14.145 1.00 83.88 266 GLU A CA 1
ATOM 2152 C C . GLU A 1 266 ? -28.566 -20.706 13.649 1.00 83.88 266 GLU A C 1
ATOM 2154 O O . GLU A 1 266 ? -27.519 -20.424 14.228 1.00 83.88 266 GLU A O 1
ATOM 2159 N N . ASN A 1 267 ? -28.994 -20.040 12.575 1.00 90.50 267 ASN A N 1
ATOM 2160 C CA . ASN A 1 267 ? -28.234 -18.932 12.010 1.00 90.50 267 ASN A CA 1
ATOM 2161 C C . ASN A 1 267 ? -28.013 -17.835 13.059 1.00 90.50 267 ASN A C 1
ATOM 2163 O O . ASN A 1 267 ? -28.946 -17.396 13.735 1.00 90.50 267 ASN A O 1
ATOM 2167 N N . LEU A 1 268 ? -26.781 -17.350 13.146 1.00 91.75 268 LEU A N 1
ATOM 2168 C CA . LEU A 1 268 ? -26.417 -16.253 14.025 1.00 91.75 268 LEU A CA 1
ATOM 2169 C C . LEU A 1 268 ? -26.746 -14.930 13.335 1.00 91.75 268 LEU A C 1
ATOM 2171 O O . LEU A 1 268 ? -26.335 -14.713 12.202 1.00 91.75 268 LEU A O 1
ATOM 2175 N N . THR A 1 269 ? -27.448 -14.028 14.016 1.00 95.06 269 THR A N 1
ATOM 2176 C CA . THR A 1 269 ? -27.713 -12.675 13.504 1.00 95.06 269 THR A CA 1
ATOM 2177 C C . THR A 1 269 ? -26.995 -11.647 14.372 1.00 95.06 269 THR A C 1
ATOM 2179 O O . THR A 1 269 ? -27.226 -11.591 15.580 1.00 95.06 269 THR A O 1
ATOM 2182 N N . GLU A 1 270 ? -26.130 -10.828 13.772 1.00 94.25 270 GLU A N 1
ATOM 2183 C CA . GLU A 1 270 ? -25.507 -9.697 14.458 1.00 94.25 270 GLU A CA 1
ATOM 2184 C C . GLU A 1 270 ? -26.564 -8.597 14.662 1.00 94.25 270 GLU A C 1
ATOM 2186 O O . GLU A 1 270 ? -27.166 -8.133 13.690 1.00 94.25 270 GLU A O 1
ATOM 2191 N N . PRO A 1 271 ? -26.847 -8.194 15.912 1.00 92.69 271 PRO A N 1
ATOM 2192 C CA . PRO A 1 271 ? -28.086 -7.489 16.236 1.00 92.69 271 PRO A CA 1
ATOM 2193 C C . PRO A 1 271 ? -28.163 -6.045 15.730 1.00 92.69 271 PRO A C 1
ATOM 2195 O O . PRO A 1 271 ? -29.265 -5.511 15.618 1.00 92.69 271 PRO A O 1
ATOM 2198 N N . GLU A 1 272 ? -27.042 -5.383 15.439 1.00 91.25 272 GLU A N 1
ATOM 2199 C CA . GLU A 1 272 ? -27.061 -3.958 15.085 1.00 91.25 272 GLU A CA 1
ATOM 2200 C C . GLU A 1 272 ? -27.102 -3.749 13.558 1.00 91.25 272 GLU A C 1
ATOM 2202 O O . GLU A 1 272 ? -27.888 -2.957 13.023 1.00 91.25 272 GLU A O 1
ATOM 2207 N N . THR A 1 273 ? -26.292 -4.501 12.819 1.00 94.12 273 THR A N 1
ATOM 2208 C CA . THR A 1 273 ? -26.240 -4.488 11.353 1.00 94.12 273 THR A CA 1
ATOM 2209 C C . THR A 1 273 ? -27.307 -5.386 10.739 1.00 94.12 273 THR A C 1
ATOM 2211 O O . THR A 1 273 ? -27.874 -5.002 9.714 1.00 94.12 273 THR A O 1
ATOM 2214 N N . GLY A 1 274 ? -27.654 -6.499 11.393 1.00 95.31 274 GLY A N 1
ATOM 2215 C CA . GLY A 1 274 ? -28.533 -7.540 10.862 1.00 95.31 274 GLY A CA 1
ATOM 2216 C C . GLY A 1 274 ? -27.806 -8.577 10.001 1.00 95.31 274 GLY A C 1
ATOM 2217 O O . GLY A 1 274 ? -28.471 -9.347 9.314 1.00 95.31 274 GLY A O 1
ATOM 2218 N N . MET A 1 275 ? -26.467 -8.595 9.992 1.00 96.88 275 MET A N 1
ATOM 2219 C CA . MET A 1 275 ? -25.696 -9.608 9.263 1.00 96.88 275 MET A CA 1
ATOM 2220 C C . MET A 1 275 ? -26.010 -11.012 9.780 1.00 96.88 275 MET A C 1
ATOM 2222 O O . MET A 1 275 ? -25.974 -11.254 10.986 1.00 96.88 275 MET A O 1
ATOM 2226 N N . ILE A 1 276 ? -26.277 -11.937 8.859 1.00 95.88 276 ILE A N 1
ATOM 2227 C CA . ILE A 1 276 ? -26.590 -13.334 9.162 1.00 95.88 276 ILE A CA 1
ATOM 2228 C C . ILE A 1 276 ? -25.356 -14.185 8.876 1.00 95.88 276 ILE A C 1
ATOM 2230 O O . ILE A 1 276 ? -24.780 -14.087 7.796 1.00 95.88 276 ILE A O 1
ATOM 2234 N N . PHE A 1 277 ? -24.984 -15.050 9.812 1.00 94.94 277 PHE A N 1
ATOM 2235 C CA . PHE A 1 277 ? -23.899 -16.010 9.674 1.00 94.94 277 PHE A CA 1
ATOM 2236 C C . PHE A 1 277 ? -24.453 -17.433 9.736 1.00 94.94 277 PHE A C 1
ATOM 2238 O O . PHE A 1 277 ? -25.291 -17.757 10.584 1.00 94.94 277 PHE A O 1
ATOM 2245 N N . VAL A 1 278 ? -23.963 -18.285 8.842 1.00 92.50 278 VAL A N 1
ATOM 2246 C CA . VAL A 1 278 ? -24.331 -19.698 8.733 1.00 92.50 278 VAL A CA 1
ATOM 2247 C C . VAL A 1 278 ? -23.157 -20.577 9.153 1.00 92.50 278 VAL A C 1
ATOM 2249 O O . VAL A 1 278 ? -21.997 -20.242 8.910 1.00 92.50 278 VAL A O 1
ATOM 2252 N N . TRP A 1 279 ? -23.452 -21.697 9.810 1.00 92.06 279 TRP A N 1
ATOM 2253 C CA . TRP A 1 279 ? -22.435 -22.669 10.206 1.00 92.06 279 TRP A CA 1
ATOM 2254 C C . TRP A 1 279 ? -21.994 -23.518 9.014 1.00 92.06 279 TRP A C 1
ATOM 2256 O O . TRP A 1 279 ? -22.823 -24.194 8.398 1.00 92.06 279 TRP A O 1
ATOM 2266 N N . ILE A 1 280 ? -20.688 -23.522 8.752 1.00 90.12 280 ILE A N 1
ATOM 2267 C CA . ILE A 1 280 ? -20.021 -24.357 7.759 1.00 90.12 280 ILE A CA 1
ATOM 2268 C C . ILE A 1 280 ? -19.337 -25.516 8.495 1.00 90.12 280 ILE A C 1
ATOM 2270 O O . ILE A 1 280 ? -18.405 -25.276 9.270 1.00 90.12 280 ILE A O 1
ATOM 2274 N N . PRO A 1 281 ? -19.782 -26.773 8.302 1.00 88.62 281 PRO A N 1
ATOM 2275 C CA . PRO A 1 281 ? -19.104 -27.925 8.878 1.00 88.62 281 PRO A CA 1
ATOM 2276 C C . PRO A 1 281 ? -17.681 -28.032 8.332 1.00 88.62 281 PRO A C 1
ATOM 2278 O O . PRO A 1 281 ? -17.487 -28.069 7.120 1.00 88.62 281 PRO A O 1
ATOM 2281 N N . GLY A 1 282 ? -16.698 -28.100 9.227 1.00 88.81 282 GLY A N 1
ATOM 2282 C CA . GLY A 1 282 ? -15.304 -28.305 8.849 1.00 88.81 282 GLY A CA 1
ATOM 2283 C C . GLY A 1 282 ? -15.092 -29.647 8.152 1.00 88.81 282 GLY A C 1
ATOM 2284 O O . GLY A 1 282 ? -15.868 -30.593 8.313 1.00 88.81 282 GLY A O 1
ATOM 2285 N N . GLY A 1 283 ? -14.018 -29.740 7.385 1.00 90.25 283 GLY A N 1
ATOM 2286 C CA . GLY A 1 283 ? -13.698 -30.912 6.586 1.00 90.25 283 GLY A CA 1
ATOM 2287 C C . GLY A 1 283 ? -12.435 -30.697 5.773 1.00 90.25 283 GLY A C 1
ATOM 2288 O O . GLY A 1 283 ? -11.787 -29.657 5.873 1.00 90.25 283 GLY A O 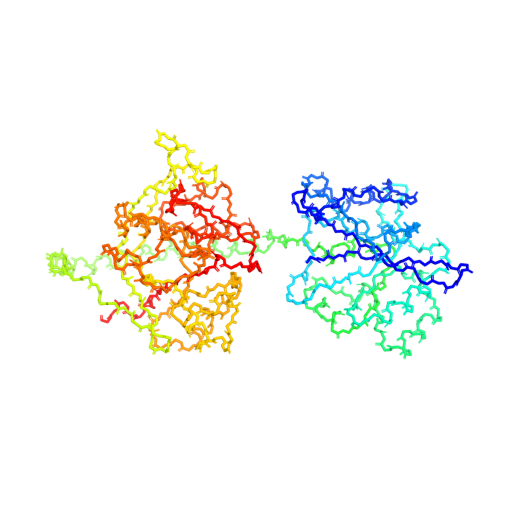1
ATOM 2289 N N . CYS A 1 284 ? -12.083 -31.693 4.963 1.00 91.50 284 CYS A N 1
ATOM 2290 C CA . CYS A 1 284 ? -10.921 -31.618 4.088 1.00 91.50 284 CYS A CA 1
ATOM 2291 C C . CYS A 1 284 ? -11.331 -31.660 2.618 1.00 91.50 284 CYS A C 1
ATOM 2293 O O . CYS A 1 284 ? -12.199 -32.446 2.240 1.00 91.50 284 CYS A O 1
ATOM 2295 N N . PHE A 1 285 ? -10.654 -30.872 1.793 1.00 91.56 285 PHE A N 1
ATOM 2296 C CA . PHE A 1 285 ? -10.896 -30.736 0.364 1.00 91.56 285 PHE A CA 1
ATOM 2297 C C . PHE A 1 285 ? -9.579 -30.541 -0.388 1.00 91.56 285 PHE A C 1
ATOM 2299 O O . PHE A 1 285 ? -8.540 -30.259 0.214 1.00 91.56 285 PHE A O 1
ATOM 2306 N N . ASP A 1 286 ? -9.631 -30.701 -1.705 1.00 91.12 286 ASP A N 1
ATOM 2307 C CA . ASP A 1 286 ? -8.495 -30.424 -2.574 1.00 91.12 286 ASP A CA 1
ATOM 2308 C C . ASP A 1 286 ? -8.601 -28.971 -3.056 1.00 91.12 286 ASP A C 1
ATOM 2310 O O . ASP A 1 286 ? -9.534 -28.598 -3.778 1.00 91.12 286 ASP A O 1
ATOM 2314 N N . MET A 1 287 ? -7.686 -28.134 -2.566 1.00 91.69 287 MET A N 1
ATOM 2315 C CA . MET A 1 287 ? -7.622 -26.698 -2.828 1.00 91.69 287 MET A CA 1
ATOM 2316 C C . MET A 1 287 ? -6.845 -26.432 -4.118 1.00 91.69 287 MET A C 1
ATOM 2318 O O . MET A 1 287 ? -5.813 -27.061 -4.344 1.00 91.69 287 MET A O 1
ATOM 2322 N N . GLY A 1 288 ? -7.322 -25.498 -4.939 1.00 88.94 288 GLY A N 1
ATOM 2323 C CA . GLY A 1 288 ? -6.768 -25.170 -6.253 1.00 88.94 288 GLY A CA 1
ATOM 2324 C C . GLY A 1 288 ? -7.511 -25.798 -7.436 1.00 88.94 288 GLY A C 1
ATOM 2325 O O . GLY A 1 288 ? -8.573 -26.412 -7.280 1.00 88.94 288 GLY A O 1
ATOM 2326 N N . CYS A 1 289 ? -6.941 -25.592 -8.622 1.00 83.69 289 CYS A N 1
ATOM 2327 C CA . CYS A 1 289 ? -7.468 -25.950 -9.937 1.00 83.69 289 CYS A CA 1
ATOM 2328 C C . CYS A 1 289 ? -6.565 -26.999 -10.604 1.00 83.69 289 CYS A C 1
ATOM 2330 O O . CYS A 1 289 ? -5.344 -26.823 -10.659 1.00 83.69 289 CYS A O 1
ATOM 2332 N N . ASP A 1 290 ? -7.154 -28.100 -11.081 1.00 73.81 290 ASP A N 1
ATOM 2333 C CA . ASP A 1 290 ? -6.429 -29.165 -11.782 1.00 73.81 290 ASP A CA 1
ATOM 2334 C C . ASP A 1 290 ? -6.436 -28.909 -13.295 1.00 73.81 290 ASP A C 1
ATOM 2336 O O . ASP A 1 290 ? -7.490 -28.896 -13.930 1.00 73.81 290 ASP A O 1
ATOM 2340 N N . THR A 1 291 ? -5.251 -28.745 -13.882 1.00 61.41 291 THR A N 1
ATOM 2341 C CA . THR A 1 291 ? -5.065 -28.500 -15.320 1.00 61.41 291 THR A CA 1
ATOM 2342 C C . THR A 1 291 ? -5.335 -29.737 -16.182 1.00 61.41 291 THR A C 1
ATOM 2344 O O . THR A 1 291 ? -5.331 -29.640 -17.405 1.00 61.41 291 THR A O 1
ATOM 2347 N N . GLY A 1 292 ? -5.562 -30.911 -15.579 1.00 52.97 292 GLY A N 1
ATOM 2348 C CA . GLY A 1 292 ? -5.898 -32.142 -16.299 1.00 52.97 292 GLY A CA 1
ATOM 2349 C C . GLY A 1 292 ? -7.332 -32.208 -16.843 1.00 52.97 292 GLY A C 1
ATOM 2350 O O . GLY A 1 292 ? -7.621 -33.103 -17.639 1.00 52.97 292 GLY A O 1
ATOM 2351 N N . ALA A 1 293 ? -8.219 -31.297 -16.422 1.00 50.09 293 ALA A N 1
ATOM 2352 C CA . ALA A 1 293 ? -9.644 -31.316 -16.766 1.00 50.09 293 ALA A CA 1
ATOM 2353 C C . ALA A 1 293 ? -10.171 -30.028 -17.429 1.00 50.09 293 ALA A C 1
ATOM 2355 O O . ALA A 1 293 ? -11.204 -30.103 -18.090 1.00 50.09 293 ALA A O 1
ATOM 2356 N N . ASP A 1 294 ? -9.487 -28.885 -17.284 1.00 52.41 294 ASP A N 1
ATOM 2357 C CA . ASP A 1 294 ? -9.980 -27.580 -17.749 1.00 52.41 294 ASP A CA 1
ATOM 2358 C C . ASP A 1 294 ? -8.833 -26.647 -18.186 1.00 52.41 294 ASP A C 1
ATOM 2360 O O . ASP A 1 294 ? -7.907 -26.377 -17.419 1.00 52.41 294 ASP A O 1
ATOM 2364 N N . ASP A 1 295 ? -8.924 -26.093 -19.400 1.00 56.19 295 ASP A N 1
ATOM 2365 C CA . ASP A 1 295 ? -7.951 -25.136 -19.969 1.00 56.19 295 ASP A CA 1
ATOM 2366 C C . ASP A 1 295 ? -8.095 -23.708 -19.381 1.00 56.19 295 ASP A C 1
ATOM 2368 O O . ASP A 1 295 ? -7.464 -22.760 -19.853 1.00 56.19 295 ASP A O 1
ATOM 2372 N N . THR A 1 296 ? -8.936 -23.521 -18.357 1.00 65.81 296 THR A N 1
ATOM 2373 C CA . THR A 1 296 ? -9.292 -22.207 -17.788 1.00 65.81 296 THR A CA 1
ATOM 2374 C C . THR A 1 296 ? -8.594 -21.876 -16.465 1.00 65.81 296 THR A C 1
ATOM 2376 O O . THR A 1 296 ? -8.809 -20.788 -15.928 1.00 65.81 296 THR A O 1
ATOM 2379 N N . CYS A 1 297 ? -7.778 -22.783 -15.912 1.00 71.19 297 CYS A N 1
ATOM 2380 C CA . CYS A 1 297 ? -7.024 -22.530 -14.679 1.00 71.19 297 CYS A CA 1
ATOM 2381 C C . CYS A 1 297 ? -5.943 -21.462 -14.910 1.00 71.19 297 CYS A C 1
ATOM 2383 O O . CYS A 1 297 ? -5.069 -21.632 -15.765 1.00 71.19 297 CYS A O 1
ATOM 2385 N N . SER A 1 298 ? -5.927 -20.393 -14.109 1.00 72.88 298 SER A N 1
ATOM 2386 C CA . SER A 1 298 ? -4.780 -19.478 -14.111 1.00 72.88 298 SER A CA 1
ATOM 2387 C C . SER A 1 298 ? -3.554 -20.133 -13.463 1.00 72.88 298 SER A C 1
ATOM 2389 O O . SER A 1 298 ? -3.674 -21.014 -12.609 1.00 72.88 298 SER A O 1
ATOM 2391 N N . GLU A 1 299 ? -2.349 -19.679 -13.818 1.00 73.00 299 GLU A N 1
ATOM 2392 C CA . GLU A 1 299 ? -1.094 -20.202 -13.252 1.00 73.00 299 GLU A CA 1
ATOM 2393 C C . GLU A 1 299 ? -1.038 -20.108 -11.711 1.00 73.00 299 GLU A C 1
ATOM 2395 O O . GLU A 1 299 ? -0.382 -20.928 -11.066 1.00 73.00 299 GLU A O 1
ATOM 2400 N N . TYR A 1 300 ? -1.783 -19.173 -11.104 1.00 78.69 300 TYR A N 1
ATOM 2401 C CA . TYR A 1 300 ? -1.840 -18.957 -9.651 1.00 78.69 300 TYR A CA 1
ATOM 2402 C C . TYR A 1 300 ? -2.799 -19.893 -8.915 1.00 78.69 300 TYR A C 1
ATOM 2404 O O . TYR A 1 300 ? -2.808 -19.919 -7.682 1.00 78.69 300 TYR A O 1
ATOM 2412 N N . GLU A 1 301 ? -3.613 -20.634 -9.658 1.00 77.44 301 GLU A N 1
ATOM 2413 C CA . GLU A 1 301 ? -4.588 -21.592 -9.133 1.00 77.44 301 GLU A CA 1
ATOM 2414 C C . GLU A 1 301 ? -4.072 -23.030 -9.211 1.00 77.44 301 GLU A C 1
ATOM 2416 O O . GLU A 1 301 ? -4.668 -23.935 -8.628 1.00 77.44 301 GLU A O 1
ATOM 2421 N N . THR A 1 302 ? -2.963 -23.238 -9.924 1.00 72.62 302 THR A N 1
ATOM 2422 C CA . THR A 1 302 ? -2.328 -24.545 -10.094 1.00 72.62 302 THR A CA 1
ATOM 2423 C C . THR A 1 302 ? -1.652 -25.018 -8.801 1.00 72.62 302 THR A C 1
ATOM 2425 O O . THR A 1 302 ? -1.396 -24.239 -7.884 1.00 72.62 302 THR A O 1
ATOM 2428 N N . SER A 1 303 ? -1.298 -26.306 -8.741 1.00 81.19 303 SER A N 1
ATOM 2429 C CA . SER A 1 303 ? -0.801 -27.011 -7.540 1.00 81.19 303 SER A CA 1
ATOM 2430 C C . SER A 1 303 ? -1.913 -27.409 -6.567 1.00 81.19 303 SER A C 1
ATOM 2432 O O . SER A 1 303 ? -1.960 -26.962 -5.417 1.00 81.19 303 SER A O 1
ATOM 2434 N N . VAL A 1 304 ? -2.797 -28.294 -7.034 1.00 87.62 304 VAL A N 1
ATOM 2435 C CA . VAL A 1 304 ? -3.832 -28.902 -6.194 1.00 87.62 304 VAL A CA 1
ATOM 2436 C C . VAL A 1 304 ? -3.200 -29.601 -4.991 1.00 87.62 304 VAL A C 1
ATOM 2438 O O . VAL A 1 304 ? -2.300 -30.430 -5.140 1.00 87.62 304 VAL A O 1
ATOM 2441 N N . HIS A 1 305 ? -3.665 -29.262 -3.791 1.00 91.12 305 HIS A N 1
ATOM 2442 C CA . HIS A 1 305 ? -3.147 -29.809 -2.539 1.00 91.12 305 HIS A CA 1
ATOM 2443 C C . HIS A 1 305 ? -4.264 -29.980 -1.508 1.00 91.12 305 HIS A C 1
ATOM 2445 O O . HIS A 1 305 ? -5.268 -29.267 -1.508 1.00 91.12 305 HIS A O 1
ATOM 2451 N N . ARG A 1 306 ? -4.088 -30.956 -0.616 1.00 93.44 306 ARG A N 1
ATOM 2452 C CA . ARG A 1 306 ? -5.082 -31.278 0.408 1.00 93.44 306 ARG A CA 1
ATOM 2453 C C . ARG A 1 306 ? -5.050 -30.241 1.526 1.00 93.44 306 ARG A C 1
ATOM 2455 O O . ARG A 1 306 ? -4.003 -30.028 2.132 1.00 93.44 306 ARG A O 1
ATOM 2462 N N . VAL A 1 307 ? -6.213 -29.686 1.848 1.00 94.38 307 VAL A N 1
ATOM 2463 C CA . VAL A 1 307 ? -6.415 -28.748 2.955 1.00 94.38 307 VAL A CA 1
ATOM 2464 C C . VAL A 1 307 ? -7.591 -29.205 3.808 1.00 94.38 307 VAL A C 1
ATOM 2466 O O . VAL A 1 307 ? -8.590 -29.686 3.288 1.00 94.38 307 VAL A O 1
ATOM 2469 N N . CYS A 1 308 ? -7.482 -29.046 5.120 1.00 91.94 308 CYS A N 1
ATOM 2470 C CA . CYS A 1 308 ? -8.534 -29.250 6.101 1.00 91.94 308 CYS A CA 1
ATOM 2471 C C . CYS A 1 308 ? -8.831 -27.928 6.807 1.00 91.94 308 CYS A C 1
ATOM 2473 O O . CYS A 1 308 ? -7.904 -27.235 7.221 1.00 91.94 308 CYS A O 1
ATOM 2475 N N . VAL A 1 309 ? -10.105 -27.591 6.970 1.00 92.50 309 VAL A N 1
ATOM 2476 C CA . VAL A 1 309 ? -10.552 -26.432 7.753 1.00 92.50 309 VAL A CA 1
ATOM 2477 C C . VAL A 1 309 ? -11.443 -26.895 8.899 1.00 92.50 309 VAL A C 1
ATOM 2479 O O . VAL A 1 309 ? -12.226 -27.836 8.741 1.00 92.50 309 VAL A O 1
ATOM 2482 N N . ASP A 1 310 ? -11.324 -26.246 10.054 1.00 91.25 310 ASP A N 1
ATOM 2483 C CA . ASP A 1 310 ? -12.253 -26.448 11.168 1.00 91.25 310 ASP A CA 1
ATOM 2484 C C . ASP A 1 310 ? -13.652 -25.945 10.797 1.00 91.25 310 ASP A C 1
ATOM 2486 O O . ASP A 1 310 ? -13.831 -25.285 9.780 1.00 91.25 310 ASP A O 1
ATOM 2490 N N . GLY A 1 311 ? -14.669 -26.256 11.603 1.00 89.31 311 GLY A N 1
ATOM 2491 C CA . GLY A 1 311 ? -15.988 -25.651 11.411 1.00 89.31 311 GLY A CA 1
ATOM 2492 C C . GLY A 1 311 ? -15.976 -24.164 11.767 1.00 89.31 311 GLY A C 1
ATOM 2493 O O . GLY A 1 311 ? -15.383 -23.774 12.774 1.00 89.31 311 GLY A O 1
ATOM 2494 N N . PHE A 1 312 ? -16.635 -23.333 10.961 1.00 93.25 312 PHE A N 1
ATOM 2495 C CA . PHE A 1 312 ? -16.661 -21.880 11.151 1.00 93.25 312 PHE A CA 1
ATOM 2496 C C . PHE A 1 312 ? -18.011 -21.275 10.770 1.00 93.25 312 PHE A C 1
ATOM 2498 O O . PHE A 1 312 ? -18.799 -21.864 10.033 1.00 93.25 312 PHE A O 1
ATOM 2505 N N . TRP A 1 313 ? -18.276 -20.073 11.277 1.00 94.81 313 TRP A N 1
ATOM 2506 C CA . TRP A 1 313 ? -19.428 -19.275 10.870 1.00 94.81 313 TRP A CA 1
ATOM 2507 C C . TRP A 1 313 ? -19.023 -18.318 9.762 1.00 94.81 313 TRP A C 1
ATOM 2509 O O . TRP A 1 313 ? -18.095 -17.538 9.958 1.00 94.81 313 TRP A O 1
ATOM 2519 N N . LEU A 1 314 ? -19.735 -18.338 8.639 1.00 95.88 314 LEU A N 1
ATOM 2520 C CA . LEU A 1 314 ? -19.498 -17.456 7.496 1.00 95.88 314 LEU A CA 1
ATOM 2521 C C . LEU A 1 314 ? -20.745 -16.621 7.211 1.00 95.88 314 LEU A C 1
ATOM 2523 O O . LEU A 1 314 ? -21.866 -17.111 7.342 1.00 95.88 314 LEU A O 1
ATOM 2527 N N . GLY A 1 315 ? -20.556 -15.360 6.831 1.00 96.62 315 GLY A N 1
ATOM 2528 C CA . GLY A 1 315 ? -21.630 -14.476 6.399 1.00 96.62 315 GLY A CA 1
ATOM 2529 C C . GLY A 1 315 ? -22.426 -15.107 5.259 1.00 96.62 315 GLY A C 1
ATOM 2530 O O . GLY A 1 315 ? -21.846 -15.577 4.277 1.00 96.62 315 GLY A O 1
ATOM 2531 N N . LYS A 1 316 ? -23.756 -15.120 5.402 1.00 93.81 316 LYS A N 1
ATOM 2532 C CA . LYS A 1 316 ? -24.693 -15.698 4.430 1.00 93.81 316 LYS A CA 1
ATOM 2533 C C . LYS A 1 316 ? -24.473 -15.120 3.030 1.00 93.81 316 LYS A C 1
ATOM 2535 O O . LYS A 1 316 ? -24.515 -15.858 2.054 1.00 93.81 316 LYS A O 1
ATOM 2540 N N . HIS A 1 317 ? -24.212 -13.825 2.950 1.00 94.31 317 HIS A N 1
ATOM 2541 C CA . HIS A 1 317 ? -23.917 -13.086 1.728 1.00 94.31 317 HIS A CA 1
ATOM 2542 C C . HIS A 1 317 ? -22.858 -12.009 2.019 1.00 94.31 317 HIS A C 1
ATOM 2544 O O . HIS A 1 317 ? -22.434 -11.851 3.171 1.00 94.31 317 HIS A O 1
ATOM 2550 N N . GLU A 1 318 ? -22.428 -11.270 0.998 1.00 97.44 318 GLU A N 1
ATOM 2551 C CA . GLU A 1 318 ? -21.514 -10.134 1.141 1.00 97.44 318 GLU A CA 1
ATOM 2552 C C . GLU A 1 318 ? -22.094 -9.048 2.055 1.00 97.44 318 GLU A C 1
ATOM 2554 O O . GLU A 1 318 ? -23.313 -8.889 2.186 1.00 97.44 318 GLU A O 1
ATOM 2559 N N . VAL A 1 319 ? -21.219 -8.267 2.691 1.00 98.44 319 VAL A N 1
ATOM 2560 C CA . VAL A 1 319 ? -21.641 -7.124 3.504 1.00 98.44 319 VAL A CA 1
ATOM 2561 C C . VAL A 1 319 ? -22.318 -6.094 2.607 1.00 98.44 319 VAL A C 1
ATOM 2563 O O . VAL A 1 319 ? -21.761 -5.666 1.597 1.00 98.44 319 VAL A O 1
ATOM 2566 N N . THR A 1 320 ? -23.527 -5.677 2.978 1.00 98.50 320 THR A N 1
ATOM 2567 C CA . THR A 1 320 ? -24.316 -4.755 2.156 1.00 98.50 320 THR A CA 1
ATOM 2568 C C . THR A 1 320 ? -23.942 -3.296 2.389 1.00 98.50 320 THR A C 1
ATOM 2570 O O . THR A 1 320 ? -23.415 -2.924 3.444 1.00 98.50 320 THR A O 1
ATOM 2573 N N . GLN A 1 321 ? -24.296 -2.430 1.439 1.00 98.12 321 GLN A N 1
ATOM 2574 C CA . GLN A 1 321 ? -24.138 -0.980 1.564 1.00 98.12 321 GLN A CA 1
ATOM 2575 C C . GLN A 1 321 ? -24.817 -0.445 2.837 1.00 98.12 321 GLN A C 1
ATOM 2577 O O . GLN A 1 321 ? -24.226 0.346 3.571 1.00 98.12 321 GLN A O 1
ATOM 2582 N N . ALA A 1 322 ? -26.024 -0.912 3.180 1.00 98.00 322 ALA A N 1
ATOM 2583 C CA . ALA A 1 322 ? -26.696 -0.502 4.416 1.00 98.00 322 ALA A CA 1
ATOM 2584 C C . ALA A 1 322 ? -25.979 -0.984 5.687 1.00 98.00 322 ALA A C 1
ATOM 2586 O O . ALA A 1 322 ? -25.896 -0.237 6.667 1.00 98.00 322 ALA A O 1
ATOM 2587 N N . GLN A 1 323 ? -25.453 -2.212 5.689 1.00 98.25 323 GLN A N 1
ATOM 2588 C CA . GLN A 1 323 ? -24.681 -2.743 6.817 1.00 98.25 323 GLN A CA 1
ATOM 2589 C C . GLN A 1 323 ? -23.380 -1.954 7.013 1.00 98.25 323 GLN A C 1
ATOM 2591 O O . GLN A 1 323 ? -23.044 -1.604 8.148 1.00 98.25 323 GLN A O 1
ATOM 2596 N N . TRP A 1 324 ? -22.708 -1.596 5.916 1.00 98.31 324 TRP A N 1
ATOM 2597 C CA . TRP A 1 324 ? -21.544 -0.714 5.919 1.00 98.31 324 TRP A CA 1
ATOM 2598 C C . TRP A 1 324 ? -21.865 0.662 6.511 1.00 98.31 324 TRP A C 1
ATOM 2600 O O . TRP A 1 324 ? -21.240 1.074 7.491 1.00 98.31 324 TRP A O 1
ATOM 2610 N N . ILE A 1 325 ? -22.884 1.349 5.980 1.00 97.31 325 ILE A N 1
ATOM 2611 C CA . ILE A 1 325 ? -23.294 2.693 6.421 1.00 97.31 325 ILE A CA 1
ATOM 2612 C C . ILE A 1 325 ? -23.607 2.714 7.922 1.00 97.31 325 ILE A C 1
ATOM 2614 O O . ILE A 1 325 ? -23.186 3.640 8.613 1.00 97.31 325 ILE A O 1
ATOM 2618 N N . LYS A 1 326 ? -24.274 1.682 8.460 1.00 95.75 326 LYS A N 1
ATOM 2619 C CA . LYS A 1 326 ? -24.570 1.585 9.902 1.00 95.75 326 LYS A CA 1
ATOM 2620 C C . LYS A 1 326 ? -23.320 1.645 10.792 1.00 95.75 326 LYS A C 1
ATOM 2622 O O . LYS A 1 326 ? -23.421 2.095 11.930 1.00 95.75 326 LYS A O 1
ATOM 2627 N N . ARG A 1 327 ? -22.157 1.187 10.311 1.00 94.00 327 ARG A N 1
ATOM 2628 C CA . ARG A 1 327 ? -20.891 1.195 11.073 1.00 94.00 327 ARG A CA 1
ATOM 2629 C C . ARG A 1 327 ? -19.946 2.321 10.683 1.00 94.00 327 ARG A C 1
ATOM 2631 O O . ARG A 1 327 ? -19.225 2.842 11.534 1.00 94.00 327 ARG A O 1
ATOM 2638 N N . MET A 1 328 ? -19.930 2.690 9.408 1.00 94.75 328 MET A N 1
ATOM 2639 C CA . MET A 1 328 ? -18.939 3.613 8.855 1.00 94.75 328 MET A CA 1
ATOM 2640 C C . MET A 1 328 ? -19.481 5.026 8.655 1.00 94.75 328 MET A C 1
ATOM 2642 O O . MET A 1 328 ? -18.692 5.965 8.671 1.00 94.75 328 MET A O 1
ATOM 2646 N N . GLY A 1 329 ? -20.801 5.196 8.553 1.00 94.62 329 GLY A N 1
ATOM 2647 C CA . GLY A 1 329 ? -21.475 6.494 8.450 1.00 94.62 329 GLY A CA 1
ATOM 2648 C C . GLY A 1 329 ? -21.527 7.097 7.042 1.00 94.62 329 GLY A C 1
ATOM 2649 O O . GLY A 1 329 ? -22.209 8.098 6.844 1.00 94.62 329 GLY A O 1
ATOM 2650 N N . SER A 1 330 ? -20.854 6.498 6.061 1.00 93.62 330 SER A N 1
ATOM 2651 C CA . SER A 1 330 ? -20.859 6.909 4.652 1.00 93.62 330 SER A CA 1
ATOM 2652 C C . SER A 1 330 ? -20.939 5.690 3.731 1.00 93.62 330 SER A C 1
ATOM 2654 O O . SER A 1 330 ? -20.672 4.571 4.169 1.00 93.62 330 SER A O 1
ATOM 2656 N N . ASN A 1 331 ? -21.319 5.903 2.468 1.00 95.88 331 ASN A N 1
ATOM 2657 C CA . ASN A 1 331 ? -21.352 4.866 1.438 1.00 95.88 331 ASN A CA 1
ATOM 2658 C C . ASN A 1 331 ? -20.261 5.140 0.388 1.00 95.88 331 ASN A C 1
ATOM 2660 O O . ASN A 1 331 ? -20.364 6.162 -0.291 1.00 95.88 331 ASN A O 1
ATOM 2664 N N . PRO A 1 332 ? -19.221 4.297 0.269 1.00 94.75 332 PRO A N 1
ATOM 2665 C CA . PRO A 1 332 ? -18.154 4.486 -0.714 1.00 94.75 332 PRO A CA 1
ATOM 2666 C C . PRO A 1 332 ? -18.488 3.896 -2.091 1.00 94.75 332 PRO A C 1
ATOM 2668 O O . PRO A 1 332 ? -17.796 4.203 -3.056 1.00 94.75 332 PRO A O 1
ATOM 2671 N N . SER A 1 333 ? -19.522 3.056 -2.173 1.00 94.69 333 SER A N 1
ATOM 2672 C CA . SER A 1 333 ? -19.858 2.257 -3.351 1.00 94.69 333 SER A CA 1
ATOM 2673 C C . SER A 1 333 ? -20.068 3.092 -4.611 1.00 94.69 333 SER A C 1
ATOM 2675 O O . SER A 1 333 ? -20.669 4.162 -4.570 1.00 94.69 333 SER A O 1
ATOM 2677 N N . TRP A 1 334 ? -19.577 2.593 -5.743 1.00 93.44 334 TRP A N 1
ATOM 2678 C CA . TRP A 1 334 ? -19.818 3.162 -7.062 1.00 93.44 334 TRP A CA 1
ATOM 2679 C C . TRP A 1 334 ? -21.272 2.951 -7.500 1.00 93.44 334 TRP A C 1
ATOM 2681 O O . TRP A 1 334 ? -21.932 3.878 -7.971 1.00 93.44 334 TRP A O 1
ATOM 2691 N N . PHE A 1 335 ? -21.812 1.751 -7.281 1.00 90.94 335 PHE A N 1
ATOM 2692 C CA . PHE A 1 335 ? -23.172 1.361 -7.651 1.00 90.94 335 PHE A CA 1
ATOM 2693 C C . PHE A 1 335 ? -24.176 1.675 -6.534 1.00 90.94 335 PHE A C 1
ATOM 2695 O O . PHE A 1 335 ? -24.911 0.810 -6.054 1.00 90.94 335 PHE A O 1
ATOM 2702 N N . MET A 1 336 ? -24.230 2.940 -6.108 1.00 89.38 336 MET A N 1
ATOM 2703 C CA . MET A 1 336 ? -25.159 3.384 -5.054 1.00 89.38 336 MET A CA 1
ATOM 2704 C C . MET A 1 336 ? -26.633 3.207 -5.446 1.00 89.38 336 MET A C 1
ATOM 2706 O O . MET A 1 336 ? -27.486 2.986 -4.588 1.00 89.38 336 MET A O 1
ATOM 2710 N N . GLU A 1 337 ? -26.944 3.296 -6.742 1.00 87.69 337 GLU A N 1
ATOM 2711 C CA . GLU A 1 337 ? -28.313 3.182 -7.262 1.00 87.69 337 GLU A CA 1
ATOM 2712 C C . GLU A 1 337 ? -28.875 1.754 -7.185 1.00 87.69 337 GLU A C 1
ATOM 2714 O O . GLU A 1 337 ? -30.092 1.575 -7.222 1.00 87.69 337 GLU A O 1
ATOM 2719 N N . CYS A 1 338 ? -28.016 0.745 -7.001 1.00 87.81 338 CYS A N 1
ATOM 2720 C CA . CYS A 1 338 ? -28.430 -0.645 -6.803 1.00 87.81 338 CYS A CA 1
ATOM 2721 C C . CYS A 1 338 ? -29.310 -0.809 -5.545 1.00 87.81 338 CYS A C 1
ATOM 2723 O O . CYS A 1 338 ? -30.250 -1.613 -5.507 1.00 87.81 338 CYS A O 1
ATOM 2725 N N . GLY A 1 339 ? -29.053 0.016 -4.525 1.00 90.62 339 GLY A N 1
ATOM 2726 C CA . GLY A 1 339 ? -29.843 0.093 -3.303 1.00 90.62 339 GLY A CA 1
ATOM 2727 C C . GLY A 1 339 ? -29.177 -0.542 -2.074 1.00 90.62 339 GLY A C 1
ATOM 2728 O O . GLY A 1 339 ? -28.098 -1.125 -2.152 1.00 90.62 339 GLY A O 1
ATOM 2729 N N . PRO A 1 340 ? -29.830 -0.429 -0.902 1.00 95.44 340 PRO A N 1
ATOM 2730 C CA . PRO A 1 340 ? -29.226 -0.711 0.406 1.00 95.44 340 PRO A CA 1
ATOM 2731 C C . PRO A 1 340 ? -28.783 -2.166 0.617 1.00 95.44 340 PRO A C 1
ATOM 2733 O O . PRO A 1 340 ? -27.900 -2.415 1.439 1.00 95.44 340 PRO A O 1
ATOM 2736 N N . ASP A 1 341 ? -29.393 -3.106 -0.105 1.00 95.56 341 ASP A N 1
ATOM 2737 C CA . ASP A 1 341 ? -29.144 -4.547 0.019 1.00 95.56 341 ASP A CA 1
ATOM 2738 C C . ASP A 1 341 ? -28.079 -5.058 -0.966 1.00 95.56 341 ASP A C 1
ATOM 2740 O O . ASP A 1 341 ? -27.787 -6.253 -1.000 1.00 95.56 341 ASP A O 1
ATOM 2744 N N . CYS A 1 342 ? -27.508 -4.178 -1.790 1.00 95.38 342 CYS A N 1
ATOM 2745 C CA . CYS A 1 342 ? -26.405 -4.516 -2.685 1.00 95.38 342 CYS A CA 1
ATOM 2746 C C . CYS A 1 342 ? -25.084 -4.589 -1.917 1.00 95.38 342 CYS A C 1
ATOM 2748 O O . CYS A 1 342 ? -24.972 -3.957 -0.858 1.00 95.38 342 CYS A O 1
ATOM 2750 N N . PRO A 1 343 ? -24.092 -5.353 -2.408 1.00 97.56 343 PRO A N 1
ATOM 2751 C CA . PRO A 1 343 ? -22.801 -5.443 -1.748 1.00 97.56 343 PRO A CA 1
ATOM 2752 C C . PRO A 1 343 ? -22.147 -4.064 -1.689 1.00 97.56 343 PRO A C 1
ATOM 2754 O O . PRO A 1 343 ? -22.277 -3.252 -2.612 1.00 97.56 343 PRO A O 1
ATOM 2757 N N . VAL A 1 344 ? -21.447 -3.797 -0.590 1.00 98.38 344 VAL A N 1
ATOM 2758 C CA . VAL A 1 344 ? -20.543 -2.654 -0.542 1.00 98.38 344 VAL A CA 1
ATOM 2759 C C . VAL A 1 344 ? -19.301 -2.974 -1.377 1.00 98.38 344 VAL A C 1
ATOM 2761 O O . VAL A 1 344 ? -18.618 -3.970 -1.147 1.00 98.38 344 VAL A O 1
ATOM 2764 N N . GLU A 1 345 ? -19.021 -2.123 -2.355 1.00 96.50 345 GLU A N 1
ATOM 2765 C CA . GLU A 1 345 ? -17.786 -2.113 -3.149 1.00 96.50 345 GLU A CA 1
ATOM 2766 C C . GLU A 1 345 ? -17.105 -0.736 -3.058 1.00 96.50 345 GLU A C 1
ATOM 2768 O O . GLU A 1 345 ? -17.561 0.111 -2.281 1.00 96.50 345 GLU A O 1
ATOM 2773 N N . GLN A 1 346 ? -15.978 -0.538 -3.759 1.00 95.94 346 GLN A N 1
ATOM 2774 C CA . GLN A 1 346 ? -15.061 0.603 -3.572 1.00 95.94 346 GLN A CA 1
ATOM 2775 C C . GLN A 1 346 ? -14.489 0.681 -2.147 1.00 95.94 346 GLN A C 1
ATOM 2777 O O . GLN A 1 346 ? -14.203 1.757 -1.623 1.00 95.94 346 GLN A O 1
ATOM 2782 N N . VAL A 1 347 ? -14.309 -0.482 -1.517 1.00 96.25 347 VAL A N 1
ATOM 2783 C CA . VAL A 1 347 ? -13.702 -0.618 -0.190 1.00 96.25 347 VAL A CA 1
ATOM 2784 C C . VAL A 1 347 ? -12.377 -1.354 -0.300 1.00 96.25 347 VAL A C 1
ATOM 2786 O O . VAL A 1 347 ? -12.298 -2.443 -0.874 1.00 96.25 347 VAL A O 1
ATOM 2789 N N . SER A 1 348 ? -11.323 -0.760 0.254 1.00 97.38 348 SER A N 1
ATOM 2790 C CA . SER A 1 348 ? -10.018 -1.408 0.315 1.00 97.38 348 SER A CA 1
ATOM 2791 C C . SER A 1 348 ? -9.975 -2.444 1.430 1.00 97.38 348 SER A C 1
ATOM 2793 O O . SER A 1 348 ? -10.771 -2.401 2.372 1.00 97.38 348 SER A O 1
ATOM 2795 N N . TRP A 1 349 ? -9.007 -3.361 1.377 1.00 97.44 349 TRP A N 1
ATOM 2796 C CA . TRP A 1 349 ? -8.792 -4.314 2.466 1.00 97.44 349 TRP A CA 1
ATOM 2797 C C . TRP A 1 349 ? -8.604 -3.594 3.814 1.00 97.44 349 TRP A C 1
ATOM 2799 O O . TRP A 1 349 ? -9.151 -4.022 4.831 1.00 97.44 349 TRP A O 1
ATOM 2809 N N . ASN A 1 350 ? -7.898 -2.458 3.821 1.00 95.94 350 ASN A N 1
ATOM 2810 C CA . ASN A 1 350 ? -7.720 -1.625 5.012 1.00 95.94 350 ASN A CA 1
ATOM 2811 C C . ASN A 1 350 ? -9.045 -1.030 5.520 1.00 95.94 350 ASN A C 1
ATOM 2813 O O . ASN A 1 350 ? -9.298 -1.063 6.728 1.00 95.94 350 ASN A O 1
ATOM 2817 N N . ASP A 1 351 ? -9.917 -0.550 4.628 1.00 97.94 351 ASP A N 1
ATOM 2818 C CA . ASP A 1 351 ? -11.245 -0.052 5.016 1.00 97.94 351 ASP A CA 1
ATOM 2819 C C . ASP A 1 351 ? -12.091 -1.172 5.633 1.00 97.94 351 ASP A C 1
ATOM 2821 O O . ASP A 1 351 ? -12.783 -0.963 6.634 1.00 97.94 351 ASP A O 1
ATOM 2825 N N . VAL A 1 352 ? -11.989 -2.390 5.091 1.00 98.50 352 VAL A N 1
ATOM 2826 C CA . VAL A 1 352 ? -12.649 -3.576 5.647 1.00 98.50 352 VAL A CA 1
ATOM 2827 C C . VAL A 1 352 ? -12.128 -3.901 7.049 1.00 98.50 352 VAL A C 1
ATOM 2829 O O . VAL A 1 352 ? -12.926 -4.187 7.945 1.00 98.50 352 VAL A O 1
ATOM 2832 N N . LYS A 1 353 ? -10.816 -3.796 7.309 1.00 97.75 353 LYS A N 1
ATOM 2833 C CA . LYS A 1 353 ? -10.285 -3.952 8.678 1.00 97.75 353 LYS A CA 1
ATOM 2834 C C . LYS A 1 353 ? -10.806 -2.873 9.625 1.00 97.75 353 LYS A C 1
ATOM 2836 O O . LYS A 1 353 ? -11.129 -3.203 10.766 1.00 97.75 353 LYS A O 1
ATOM 2841 N N . ALA A 1 354 ? -10.951 -1.629 9.169 1.00 97.38 354 ALA A N 1
ATOM 2842 C CA . ALA A 1 354 ? -11.546 -0.558 9.969 1.00 97.38 354 ALA A CA 1
ATOM 2843 C C . ALA A 1 354 ? -13.034 -0.822 10.276 1.00 97.38 354 ALA A C 1
ATOM 2845 O O . ALA A 1 354 ? -13.476 -0.626 11.411 1.00 97.38 354 ALA A O 1
ATOM 2846 N N . PHE A 1 355 ? -13.800 -1.330 9.304 1.00 97.81 355 PHE A N 1
ATOM 2847 C CA . PHE A 1 355 ? -15.179 -1.784 9.513 1.00 97.81 355 PHE A CA 1
ATOM 2848 C C . PHE A 1 355 ? -15.250 -2.898 10.568 1.00 97.81 355 PHE A C 1
ATOM 2850 O O . PHE A 1 355 ? -16.021 -2.796 11.525 1.00 97.81 355 PHE A O 1
ATOM 2857 N N . ILE A 1 356 ? -14.405 -3.927 10.439 1.00 97.62 356 ILE A N 1
ATOM 2858 C CA . ILE A 1 356 ? -14.315 -5.047 11.388 1.00 97.62 356 ILE A CA 1
ATOM 2859 C C . ILE A 1 356 ? -13.945 -4.555 12.790 1.00 97.62 356 ILE A C 1
ATOM 2861 O O . ILE A 1 356 ? -14.527 -5.011 13.774 1.00 97.62 356 ILE A O 1
ATOM 2865 N N . GLN A 1 357 ? -13.001 -3.617 12.902 1.00 96.50 357 GLN A N 1
ATOM 2866 C CA . GLN A 1 357 ? -12.617 -3.036 14.184 1.00 96.50 357 GLN A CA 1
ATOM 2867 C C . GLN A 1 357 ? -13.819 -2.370 14.865 1.00 96.50 357 GLN A C 1
ATOM 2869 O O . GLN A 1 357 ? -14.139 -2.722 15.999 1.00 96.50 357 GLN A O 1
ATOM 2874 N N . LYS A 1 358 ? -14.536 -1.479 14.168 1.00 95.69 358 LYS A N 1
ATOM 2875 C CA . LYS A 1 3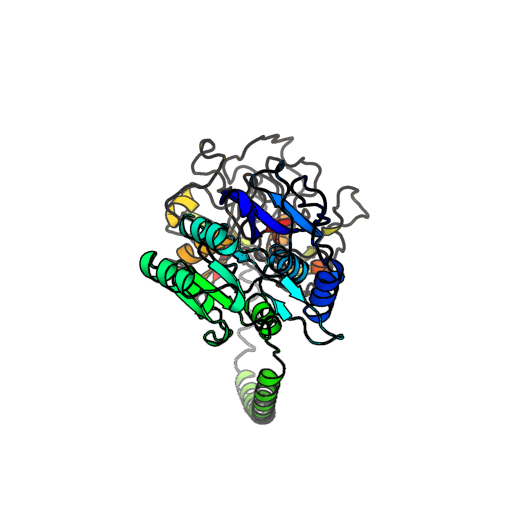58 ? -15.725 -0.807 14.724 1.00 95.69 358 LYS A CA 1
ATOM 2876 C C . LYS A 1 358 ? -16.842 -1.781 15.093 1.00 95.69 358 LYS A C 1
ATOM 2878 O O . LYS A 1 358 ? -17.557 -1.566 16.074 1.00 95.69 358 LYS A O 1
ATOM 2883 N N . LEU A 1 359 ? -17.008 -2.840 14.301 1.00 93.75 359 LEU A N 1
ATOM 2884 C CA . LEU A 1 359 ? -17.968 -3.905 14.574 1.00 93.75 359 LEU A CA 1
ATOM 2885 C C . LEU A 1 359 ? -17.601 -4.664 15.860 1.00 93.75 359 LEU A C 1
ATOM 2887 O O . LEU A 1 359 ? -18.473 -4.932 16.684 1.00 93.75 359 LEU A O 1
ATOM 2891 N N . ASN A 1 360 ? -16.313 -4.955 16.061 1.00 94.12 360 ASN A N 1
ATOM 2892 C CA . ASN A 1 360 ? -15.810 -5.643 17.249 1.00 94.12 360 ASN A CA 1
ATOM 2893 C C . ASN A 1 360 ? -15.833 -4.767 18.514 1.00 94.12 360 ASN A C 1
ATOM 2895 O O . ASN A 1 360 ? -16.143 -5.273 19.589 1.00 94.12 360 ASN A O 1
ATOM 2899 N N . GLU A 1 361 ? -15.569 -3.461 18.404 1.00 91.31 361 GLU A N 1
ATOM 2900 C CA . GLU A 1 361 ? -15.614 -2.510 19.531 1.00 91.31 361 GLU A CA 1
ATOM 2901 C C . GLU A 1 361 ? -16.996 -2.439 20.198 1.00 91.31 361 GLU A C 1
ATOM 2903 O O . GLU A 1 361 ? -17.096 -2.263 21.411 1.00 91.31 361 GLU A O 1
ATOM 2908 N N . ASN A 1 362 ? -18.065 -2.619 19.417 1.00 81.69 362 ASN A N 1
ATOM 2909 C CA . ASN A 1 362 ? -19.448 -2.585 19.896 1.00 81.69 362 ASN A CA 1
ATOM 2910 C C . ASN A 1 362 ? -20.132 -3.954 19.857 1.00 81.69 362 ASN A C 1
ATOM 2912 O O . ASN A 1 362 ? -21.361 -4.026 19.921 1.00 81.69 362 ASN A O 1
ATOM 2916 N N . ASN A 1 363 ? -19.358 -5.038 19.771 1.00 86.75 363 ASN A N 1
ATOM 2917 C CA . ASN A 1 363 ? -19.909 -6.368 19.577 1.00 86.75 363 ASN A CA 1
ATOM 2918 C C . ASN A 1 363 ? -20.823 -6.781 20.741 1.00 86.75 363 ASN A C 1
ATOM 2920 O O . ASN A 1 363 ? -20.419 -6.806 21.905 1.00 86.75 363 ASN A O 1
ATOM 2924 N N . LYS A 1 364 ? -22.075 -7.113 20.419 1.00 88.69 364 LYS A N 1
ATOM 2925 C CA . LYS A 1 364 ? -23.084 -7.570 21.388 1.00 88.69 364 LYS A CA 1
ATOM 2926 C C . LYS A 1 364 ? -23.176 -9.089 21.491 1.00 88.69 364 LYS A C 1
ATOM 2928 O O . LYS A 1 364 ? -23.913 -9.587 22.338 1.00 88.69 364 LYS A O 1
ATOM 2933 N N . ILE A 1 365 ? -22.444 -9.818 20.653 1.00 88.56 365 ILE A N 1
ATOM 2934 C CA . ILE A 1 365 ? -22.388 -11.278 20.668 1.00 88.56 365 ILE A CA 1
ATOM 2935 C C . ILE A 1 365 ? -20.991 -11.756 21.083 1.00 88.56 365 ILE A C 1
ATOM 2937 O O . ILE A 1 365 ? -19.981 -11.143 20.750 1.00 88.56 365 ILE A O 1
ATOM 2941 N N . ALA A 1 366 ? -20.922 -12.845 21.853 1.00 86.88 366 ALA A N 1
ATOM 2942 C CA . ALA A 1 366 ? -19.688 -13.305 22.491 1.00 86.88 366 ALA A CA 1
ATOM 2943 C C . ALA A 1 366 ? -18.709 -13.945 21.489 1.00 86.88 366 ALA A C 1
ATOM 2945 O O . ALA A 1 366 ? -18.673 -15.162 21.324 1.00 86.88 366 ALA A O 1
ATOM 2946 N N . GLY A 1 367 ? -17.881 -13.129 20.845 1.00 89.25 367 GLY A N 1
ATOM 2947 C CA . GLY A 1 367 ? -16.910 -13.573 19.853 1.00 89.25 367 GLY A CA 1
ATOM 2948 C C . GLY A 1 367 ? -16.248 -12.399 19.144 1.00 89.25 367 GLY A C 1
ATOM 2949 O O . GLY A 1 367 ? -16.301 -11.268 19.627 1.00 89.25 367 GLY A O 1
ATOM 2950 N N . ALA A 1 368 ? -15.642 -12.665 17.994 1.00 93.25 368 ALA A N 1
ATOM 2951 C CA . ALA A 1 368 ? -15.019 -11.649 17.156 1.00 93.25 368 ALA A CA 1
ATOM 2952 C C . ALA A 1 368 ? -15.335 -11.885 15.680 1.00 93.25 368 ALA A C 1
ATOM 2954 O O . ALA A 1 368 ? -15.439 -13.025 15.232 1.00 93.25 368 ALA A O 1
ATOM 2955 N N . PHE A 1 369 ? -15.461 -10.800 14.927 1.00 95.81 369 PHE A N 1
ATOM 2956 C CA . PHE A 1 369 ? -15.573 -10.827 13.477 1.00 95.81 369 PHE A CA 1
ATOM 2957 C C . PHE A 1 369 ? -14.199 -10.661 12.829 1.00 95.81 369 PHE A C 1
ATOM 2959 O O . PHE A 1 369 ? -13.380 -9.867 13.302 1.00 95.81 369 PHE A O 1
ATOM 2966 N N . CYS A 1 370 ? -13.958 -11.370 11.731 1.00 96.94 370 CYS A N 1
ATOM 2967 C CA . CYS A 1 370 ? -12.774 -11.201 10.889 1.00 96.94 370 CYS A CA 1
ATOM 2968 C C . CYS A 1 370 ? -13.071 -11.573 9.429 1.00 96.94 370 CYS A C 1
ATOM 2970 O O . CYS A 1 370 ? -14.176 -12.001 9.100 1.00 96.94 370 CYS A O 1
ATOM 2972 N N . LEU A 1 371 ? -12.101 -11.349 8.541 1.00 98.31 371 LEU A N 1
ATOM 2973 C CA . LEU A 1 371 ? -12.158 -11.862 7.172 1.00 98.31 371 LEU A CA 1
ATOM 2974 C C . LEU A 1 371 ? -11.950 -13.386 7.180 1.00 98.31 371 LEU A C 1
ATOM 2976 O O . LEU A 1 371 ? -11.213 -13.875 8.042 1.00 98.31 371 LEU A O 1
ATOM 2980 N N . PRO A 1 372 ? -12.556 -14.133 6.240 1.00 98.06 372 PRO A N 1
ATOM 2981 C CA . PRO A 1 372 ? -12.207 -15.533 6.034 1.00 98.06 372 PRO A CA 1
ATOM 2982 C C . PRO A 1 372 ? -10.751 -15.659 5.574 1.00 98.06 372 PRO A C 1
ATOM 2984 O O . PRO A 1 372 ? -10.217 -14.769 4.902 1.00 98.06 372 PRO A O 1
ATOM 2987 N N . THR A 1 373 ? -10.118 -16.790 5.884 1.00 97.94 373 THR A N 1
ATOM 2988 C CA . THR A 1 373 ? -8.922 -17.196 5.141 1.00 97.94 373 THR A CA 1
ATOM 2989 C C . THR A 1 373 ? -9.314 -17.615 3.727 1.00 97.94 373 THR A C 1
ATOM 2991 O O . THR A 1 373 ? -10.447 -18.020 3.459 1.00 97.94 373 THR A O 1
ATOM 2994 N N . GLU A 1 374 ? -8.360 -17.571 2.811 1.00 97.56 374 GLU A N 1
ATOM 2995 C CA . GLU A 1 374 ? -8.538 -18.017 1.437 1.00 97.56 374 GLU A CA 1
ATOM 2996 C C . GLU A 1 374 ? -9.004 -19.478 1.370 1.00 97.56 374 GLU A C 1
ATOM 2998 O O . GLU A 1 374 ? -9.881 -19.824 0.575 1.00 97.56 374 GLU A O 1
ATOM 3003 N N . ALA A 1 375 ? -8.451 -20.328 2.238 1.00 96.56 375 ALA A N 1
ATOM 3004 C CA . ALA A 1 375 ? -8.836 -21.729 2.348 1.00 96.56 375 ALA A CA 1
ATOM 3005 C C . ALA A 1 375 ? -10.262 -21.911 2.880 1.00 96.56 375 ALA A C 1
ATOM 3007 O O . ALA A 1 375 ? -10.998 -22.747 2.359 1.00 96.56 375 ALA A O 1
ATOM 3008 N N . GLN A 1 376 ? -10.675 -21.124 3.881 1.00 96.69 376 GLN A N 1
ATOM 3009 C CA . GLN A 1 376 ? -12.058 -21.129 4.370 1.00 96.69 376 GLN A CA 1
ATOM 3010 C C . GLN A 1 376 ? -13.033 -20.705 3.271 1.00 96.69 376 GLN A C 1
ATOM 3012 O O . GLN A 1 376 ? -14.064 -21.351 3.082 1.00 96.69 376 GLN A O 1
ATOM 3017 N N . TRP A 1 377 ? -12.690 -19.655 2.524 1.00 96.56 377 TRP A N 1
ATOM 3018 C CA . TRP A 1 377 ? -13.518 -19.156 1.432 1.00 96.56 377 TRP A CA 1
ATOM 3019 C C . TRP A 1 377 ? -13.693 -20.208 0.330 1.00 96.56 377 TRP A C 1
ATOM 3021 O O . TRP A 1 377 ? -14.817 -20.521 -0.064 1.00 96.56 377 TRP A O 1
ATOM 3031 N N . GLU A 1 378 ? -12.596 -20.821 -0.130 1.00 94.75 378 GLU A N 1
ATOM 3032 C CA . GLU A 1 378 ? -12.656 -21.831 -1.190 1.00 94.75 378 GLU A CA 1
ATOM 3033 C C . GLU A 1 378 ? -13.376 -23.101 -0.736 1.00 94.75 378 GLU A C 1
ATOM 3035 O O . GLU A 1 378 ? -14.188 -23.649 -1.485 1.00 94.75 378 GLU A O 1
ATOM 3040 N N . PHE A 1 379 ? -13.121 -23.548 0.498 1.00 92.81 379 PHE A N 1
ATOM 3041 C CA . PHE A 1 379 ? -13.820 -24.686 1.082 1.00 92.81 379 PHE A CA 1
ATOM 3042 C C . PHE A 1 379 ? -15.331 -24.451 1.089 1.00 92.81 379 PHE A C 1
ATOM 3044 O O . PHE A 1 379 ? -16.079 -25.325 0.648 1.00 92.81 379 PHE A O 1
ATOM 3051 N N . ALA A 1 380 ? -15.767 -23.268 1.536 1.00 91.94 380 ALA A N 1
ATOM 3052 C CA . ALA A 1 380 ? -17.171 -22.878 1.546 1.00 91.94 380 ALA A CA 1
ATOM 3053 C C . ALA A 1 380 ? -17.756 -22.817 0.127 1.00 91.94 380 ALA A C 1
ATOM 3055 O O . ALA A 1 380 ? -18.828 -23.364 -0.105 1.00 91.94 380 ALA A O 1
ATOM 3056 N N . CYS A 1 381 ? -17.040 -22.249 -0.847 1.00 89.19 381 CYS A N 1
ATOM 3057 C CA . CYS A 1 381 ? -17.516 -22.187 -2.231 1.00 89.19 381 CYS A CA 1
ATOM 3058 C C . CYS A 1 381 ? -17.671 -23.584 -2.863 1.00 89.19 381 CYS A C 1
ATOM 3060 O O . CYS A 1 381 ? -18.675 -23.856 -3.524 1.00 89.19 381 CYS A O 1
ATOM 3062 N N . LYS A 1 382 ? -16.698 -24.484 -2.642 1.00 85.81 382 LYS A N 1
ATOM 3063 C CA . LYS A 1 382 ? -16.682 -25.848 -3.204 1.00 85.81 382 LYS A CA 1
ATOM 3064 C C . LYS A 1 382 ? -17.656 -26.808 -2.514 1.00 85.81 382 LYS A C 1
ATOM 3066 O O . LYS A 1 382 ? -18.259 -27.627 -3.193 1.00 85.81 382 LYS A O 1
ATOM 3071 N N . ASN A 1 383 ? -17.779 -26.740 -1.187 1.00 76.75 383 ASN A N 1
ATOM 3072 C CA . ASN A 1 383 ? -18.543 -27.716 -0.391 1.00 76.75 383 ASN A CA 1
ATOM 3073 C C . ASN A 1 383 ? -19.886 -27.176 0.115 1.00 76.75 383 ASN A C 1
ATOM 3075 O O . ASN A 1 383 ? -20.740 -27.954 0.533 1.00 76.75 383 ASN A O 1
ATOM 3079 N N . GLY A 1 384 ? -20.076 -25.857 0.104 1.00 63.03 384 GLY A N 1
ATOM 3080 C CA . GLY A 1 384 ? -21.381 -25.236 0.289 1.00 63.03 384 GLY A CA 1
ATOM 3081 C C . GLY A 1 384 ? -22.177 -25.231 -1.008 1.00 63.03 384 GLY A C 1
ATOM 3082 O O . GLY A 1 384 ? -23.344 -25.620 -0.984 1.00 63.03 384 GLY A O 1
ATOM 3083 N N . GLY A 1 385 ? -21.531 -24.851 -2.119 1.00 53.81 385 GLY A N 1
ATOM 3084 C CA . GLY A 1 385 ? -22.149 -24.565 -3.412 1.00 53.81 385 GLY A CA 1
ATOM 3085 C C . GLY A 1 385 ? -22.789 -25.773 -4.097 1.00 53.81 385 GLY A C 1
ATOM 3086 O O . GLY A 1 385 ? -22.195 -26.844 -4.180 1.00 53.81 385 GLY A O 1
ATOM 3087 N N . THR A 1 386 ? -23.970 -25.589 -4.688 1.00 49.19 386 THR A N 1
ATOM 3088 C CA . THR A 1 386 ? -24.491 -26.537 -5.680 1.00 49.19 386 THR A CA 1
ATOM 3089 C C . THR A 1 386 ? -23.583 -26.567 -6.914 1.00 49.19 386 THR A C 1
ATOM 3091 O O . THR A 1 386 ? -23.020 -25.542 -7.333 1.00 49.19 386 THR A O 1
ATOM 3094 N N . GLU A 1 387 ? -23.423 -27.757 -7.500 1.00 48.88 387 GLU A N 1
ATOM 3095 C CA . GLU A 1 387 ? -22.850 -27.911 -8.835 1.00 48.88 387 GLU A CA 1
ATOM 3096 C C . GLU A 1 387 ? -23.659 -27.056 -9.826 1.00 48.88 387 GLU A C 1
ATOM 3098 O O . GLU A 1 387 ? -24.865 -27.223 -9.981 1.00 48.88 387 GLU A O 1
ATOM 3103 N N . ASN A 1 388 ? -22.970 -26.123 -10.481 1.00 46.47 388 ASN A N 1
ATOM 3104 C CA . ASN A 1 388 ? -23.289 -25.628 -11.819 1.00 46.47 388 ASN A CA 1
ATOM 3105 C C . ASN A 1 388 ? -24.714 -25.146 -12.116 1.00 46.47 388 ASN A C 1
ATOM 3107 O O . ASN A 1 388 ? -25.262 -25.461 -13.170 1.00 46.47 388 ASN A O 1
ATOM 3111 N N . ILE A 1 389 ? -25.270 -24.270 -11.282 1.00 48.81 389 ILE A N 1
ATOM 3112 C CA . ILE A 1 389 ? -26.273 -23.325 -11.785 1.00 48.81 389 ILE A CA 1
ATOM 3113 C C . ILE A 1 389 ? -25.837 -21.915 -11.397 1.00 48.81 389 ILE A C 1
ATOM 3115 O O . ILE A 1 389 ? -26.405 -21.288 -10.508 1.00 48.81 389 ILE A O 1
ATOM 3119 N N . LEU A 1 390 ? -24.805 -21.403 -12.078 1.00 52.81 390 LEU A N 1
ATOM 3120 C CA . LEU A 1 390 ? -24.890 -20.000 -12.469 1.00 52.81 390 LEU A CA 1
ATOM 3121 C C . LEU A 1 390 ? -26.084 -19.981 -13.432 1.00 52.81 390 LEU A C 1
ATOM 3123 O O . LEU A 1 390 ? -25.985 -20.634 -14.475 1.00 52.81 390 LEU A O 1
ATOM 3127 N N . PRO A 1 391 ? -27.243 -19.395 -13.071 1.00 46.31 391 PRO A N 1
ATOM 3128 C CA . PRO A 1 391 ? -28.318 -19.256 -14.040 1.00 46.31 391 PRO A CA 1
ATOM 3129 C C . PRO A 1 391 ? -27.716 -18.611 -15.281 1.00 46.31 391 PRO A C 1
ATOM 3131 O O . PRO A 1 391 ? -26.871 -17.726 -15.145 1.00 46.31 391 PRO A O 1
ATOM 3134 N N . GLU A 1 392 ? -28.091 -19.137 -16.446 1.00 46.81 392 GLU A N 1
ATOM 3135 C CA . GLU A 1 392 ? -27.698 -18.652 -17.764 1.00 46.81 392 GLU A CA 1
ATOM 3136 C C . GLU A 1 392 ? -27.599 -17.121 -17.725 1.00 46.81 392 GLU A C 1
ATOM 3138 O O . GLU A 1 392 ? -28.603 -16.416 -17.712 1.00 46.81 392 GLU A O 1
ATOM 3143 N N . ILE A 1 393 ? -26.357 -16.650 -17.607 1.00 49.12 393 ILE A N 1
ATOM 3144 C CA . ILE A 1 393 ? -25.931 -15.294 -17.896 1.00 49.12 393 ILE A CA 1
ATOM 3145 C C . ILE A 1 393 ? -26.728 -14.228 -17.115 1.00 49.12 393 ILE A C 1
ATOM 3147 O O . ILE A 1 393 ? -27.570 -13.521 -17.664 1.00 49.12 393 ILE A O 1
ATOM 3151 N N . ILE A 1 394 ? -26.377 -14.002 -15.843 1.00 53.12 394 ILE A N 1
ATOM 3152 C CA . ILE A 1 394 ? -26.404 -12.614 -15.361 1.00 53.12 394 ILE A CA 1
ATOM 3153 C C . ILE A 1 394 ? -25.182 -11.922 -15.987 1.00 53.12 394 ILE A C 1
ATOM 3155 O O . ILE A 1 394 ? -24.147 -11.759 -15.350 1.00 53.12 394 ILE A O 1
ATOM 3159 N N . GLU A 1 395 ? -25.286 -11.564 -17.271 1.00 54.25 395 GLU A N 1
ATOM 3160 C CA . GLU A 1 395 ? -24.481 -10.490 -17.867 1.00 54.25 395 GLU A CA 1
ATOM 3161 C C . GLU A 1 395 ? -24.986 -9.195 -17.231 1.00 54.25 395 GLU A C 1
ATOM 3163 O O . GLU A 1 395 ? -25.833 -8.488 -17.775 1.00 54.25 395 GLU A O 1
ATOM 3168 N N . ALA A 1 396 ? -24.561 -8.946 -15.996 1.00 59.38 396 ALA A N 1
ATOM 3169 C CA . ALA A 1 396 ? -24.806 -7.674 -15.351 1.00 59.38 396 ALA A CA 1
ATOM 3170 C C . ALA A 1 396 ? -23.553 -6.823 -15.490 1.00 59.38 396 ALA A C 1
ATOM 3172 O O . ALA A 1 396 ? -22.516 -7.147 -14.931 1.00 59.38 396 ALA A O 1
ATOM 3173 N N . ASP A 1 397 ? -23.681 -5.670 -16.137 1.00 72.00 397 ASP A N 1
ATOM 3174 C CA . ASP A 1 397 ? -22.662 -4.612 -16.110 1.00 72.00 397 ASP A CA 1
ATOM 3175 C C . ASP A 1 397 ? -22.645 -3.858 -14.755 1.00 72.00 397 ASP A C 1
ATOM 3177 O O . ASP A 1 397 ? -22.173 -2.724 -14.657 1.00 72.00 397 ASP A O 1
ATOM 3181 N N . THR A 1 398 ? -23.240 -4.439 -13.704 1.00 81.12 398 THR A N 1
ATOM 3182 C CA . THR A 1 398 ? -23.467 -3.795 -12.407 1.00 81.12 398 THR A CA 1
ATOM 3183 C C . THR A 1 398 ? -23.675 -4.812 -11.279 1.00 81.12 398 THR A C 1
ATOM 3185 O O . THR A 1 398 ? -23.983 -5.979 -11.522 1.00 81.12 398 THR A O 1
ATOM 3188 N N . THR A 1 399 ? -23.530 -4.365 -10.030 1.00 87.38 399 THR A N 1
ATOM 3189 C CA . THR A 1 399 ? -23.885 -5.165 -8.853 1.00 87.38 399 THR A CA 1
ATOM 3190 C C . THR A 1 399 ? -25.398 -5.356 -8.749 1.00 87.38 399 THR A C 1
ATOM 3192 O O . THR A 1 399 ? -26.195 -4.581 -9.280 1.00 87.38 399 THR A O 1
ATOM 3195 N N . TYR A 1 400 ? -25.812 -6.397 -8.034 1.00 87.94 400 TYR A N 1
ATOM 3196 C CA . TYR A 1 400 ? -27.215 -6.660 -7.723 1.00 87.94 400 TYR A CA 1
ATOM 3197 C C . TYR A 1 400 ? -27.382 -6.970 -6.232 1.00 87.94 400 TYR A C 1
ATOM 3199 O O . TYR A 1 400 ? -26.410 -7.122 -5.485 1.00 87.94 400 TYR A O 1
ATOM 3207 N N . LYS A 1 401 ? -28.635 -7.017 -5.768 1.00 90.75 401 LYS A N 1
ATOM 3208 C CA . LYS A 1 401 ? -28.937 -7.257 -4.352 1.00 90.75 401 LYS A CA 1
ATOM 3209 C C . LYS A 1 401 ? -28.356 -8.592 -3.897 1.00 90.75 401 LYS A C 1
ATOM 3211 O O . LYS A 1 401 ? -28.528 -9.602 -4.569 1.00 90.75 401 LYS A O 1
ATOM 3216 N N . THR A 1 402 ? -27.727 -8.583 -2.731 1.00 89.94 402 THR A N 1
ATOM 3217 C CA . THR A 1 402 ? -27.220 -9.799 -2.091 1.00 89.94 402 THR A CA 1
ATOM 3218 C C . THR A 1 402 ? -28.349 -10.792 -1.798 1.00 89.94 402 THR A C 1
ATOM 3220 O O . THR A 1 402 ? -29.518 -10.423 -1.647 1.00 89.94 402 THR A O 1
ATOM 3223 N N . GLY A 1 403 ? -28.007 -12.074 -1.726 1.00 84.38 403 GLY A N 1
ATOM 3224 C CA . GLY A 1 403 ? -28.935 -13.169 -1.479 1.00 84.38 403 GLY A CA 1
ATOM 3225 C C . GLY A 1 403 ? -29.743 -13.622 -2.696 1.00 84.38 403 GLY A C 1
ATOM 3226 O O . GLY A 1 403 ? -30.700 -14.376 -2.513 1.00 84.38 403 GLY A O 1
ATOM 3227 N N . GLN A 1 404 ? -29.426 -13.160 -3.912 1.00 75.94 404 GLN A N 1
ATOM 3228 C CA . GLN A 1 404 ? -30.232 -13.472 -5.100 1.00 75.94 404 GLN A CA 1
ATOM 3229 C C . GLN A 1 404 ? -29.837 -14.768 -5.795 1.00 75.94 404 GLN A C 1
ATOM 3231 O O . GLN A 1 404 ? -30.720 -15.443 -6.330 1.00 75.94 404 GLN A O 1
ATOM 3236 N N . ILE A 1 405 ? -28.552 -15.136 -5.792 1.00 72.50 405 ILE A N 1
ATOM 3237 C CA . ILE A 1 405 ? -28.103 -16.362 -6.449 1.00 72.50 405 ILE A CA 1
ATOM 3238 C C . ILE A 1 405 ? -27.706 -17.418 -5.428 1.00 72.50 405 ILE A C 1
ATOM 3240 O O . ILE A 1 405 ? -26.856 -17.202 -4.564 1.00 72.50 405 ILE A O 1
ATOM 3244 N N . GLY A 1 406 ? -28.288 -18.603 -5.643 1.00 61.88 406 GLY A N 1
ATOM 3245 C CA . GLY A 1 406 ? -27.765 -19.877 -5.174 1.00 61.88 406 GLY A CA 1
ATOM 3246 C C . GLY A 1 406 ? -27.674 -19.965 -3.664 1.00 61.88 406 GLY A C 1
ATOM 3247 O O . GLY A 1 406 ? -26.565 -20.011 -3.150 1.00 61.88 406 GLY A O 1
ATOM 3248 N N . GLU A 1 407 ? -28.822 -20.036 -2.977 1.00 66.25 407 GLU A N 1
ATOM 3249 C CA . GLU A 1 407 ? -28.833 -20.560 -1.611 1.00 66.25 407 GLU A CA 1
ATOM 3250 C C . GLU A 1 407 ? -28.384 -22.021 -1.665 1.00 66.25 407 GLU A C 1
ATOM 3252 O O . GLU A 1 407 ? -29.068 -22.894 -2.205 1.00 66.25 407 GLU A O 1
ATOM 3257 N N . ASP A 1 408 ? -27.173 -22.249 -1.185 1.00 65.88 408 ASP A N 1
ATOM 3258 C CA . ASP A 1 408 ? -26.497 -23.524 -1.305 1.00 65.88 408 ASP A CA 1
ATOM 3259 C C . ASP A 1 408 ? -26.853 -24.475 -0.140 1.00 65.88 408 ASP A C 1
ATOM 3261 O O . ASP A 1 408 ? -27.687 -24.156 0.712 1.00 65.88 408 ASP A O 1
ATOM 3265 N N . ILE A 1 409 ? -26.255 -25.671 -0.071 1.00 61.00 409 ILE A N 1
ATOM 3266 C CA . ILE A 1 409 ? -26.575 -26.648 0.997 1.00 61.00 409 ILE A CA 1
ATOM 3267 C C . ILE A 1 409 ? -26.240 -26.071 2.390 1.00 61.00 409 ILE A C 1
ATOM 3269 O O . ILE A 1 409 ? -26.893 -26.376 3.398 1.00 61.00 409 ILE A O 1
ATOM 3273 N N . SER A 1 410 ? -25.247 -25.187 2.448 1.00 68.38 410 SER A N 1
ATOM 3274 C CA . SER A 1 410 ? -24.838 -24.472 3.654 1.00 68.38 410 SER A CA 1
ATOM 3275 C C . SER A 1 410 ? -25.687 -23.227 3.933 1.00 68.38 410 SER A C 1
ATOM 3277 O O . SER A 1 410 ? -25.670 -22.720 5.059 1.00 68.38 410 SER A O 1
ATOM 3279 N N . GLY A 1 411 ? -26.520 -22.793 2.989 1.00 80.69 411 GLY A N 1
ATOM 3280 C CA . GLY A 1 411 ? -27.332 -21.586 3.068 1.00 80.69 411 GLY A CA 1
ATOM 3281 C C . GLY A 1 411 ? -26.556 -20.305 2.762 1.00 80.69 411 GLY A C 1
ATOM 3282 O O . GLY A 1 411 ? -27.019 -19.239 3.163 1.00 80.69 411 GLY A O 1
ATOM 3283 N N . LEU A 1 412 ? -25.383 -20.400 2.126 1.00 87.81 412 LEU A N 1
ATOM 3284 C CA . LEU A 1 412 ? -24.645 -19.254 1.591 1.00 87.81 412 LEU A CA 1
ATOM 3285 C C . LEU A 1 412 ? -25.249 -18.831 0.253 1.00 87.81 412 LEU A C 1
ATOM 3287 O O . LEU A 1 412 ? -25.811 -19.658 -0.456 1.00 87.81 412 LEU A O 1
ATOM 3291 N N . CYS A 1 413 ? -25.090 -17.558 -0.088 1.00 87.56 413 CYS A N 1
ATOM 3292 C CA . CYS A 1 413 ? -25.493 -16.960 -1.353 1.00 87.56 413 CYS A CA 1
ATOM 3293 C C . CYS A 1 413 ? -24.297 -16.276 -2.030 1.00 87.56 413 CYS A C 1
ATOM 3295 O O . CYS A 1 413 ? -23.327 -15.890 -1.365 1.00 87.56 413 CYS A O 1
ATOM 3297 N N . ASP A 1 414 ? -24.399 -16.119 -3.351 1.00 86.69 414 ASP A N 1
ATOM 3298 C CA . ASP A 1 414 ? -23.543 -15.280 -4.205 1.00 86.69 414 ASP A CA 1
ATOM 3299 C C . ASP A 1 414 ? -22.037 -15.615 -4.217 1.00 86.69 414 ASP A C 1
ATOM 3301 O O . ASP A 1 414 ? -21.258 -14.915 -4.844 1.00 86.69 414 ASP A O 1
ATOM 3305 N N . MET A 1 415 ? -21.610 -16.753 -3.653 1.00 87.56 415 MET A N 1
ATOM 3306 C CA . MET A 1 415 ? -20.193 -17.174 -3.573 1.00 87.56 415 MET A CA 1
ATOM 3307 C C . MET A 1 415 ? -19.435 -17.214 -4.918 1.00 87.56 415 MET A C 1
ATOM 3309 O O . MET A 1 415 ? -18.214 -17.322 -4.938 1.00 87.56 415 MET A O 1
ATOM 3313 N N . LYS A 1 416 ? -20.141 -17.216 -6.054 1.00 83.50 416 LYS A N 1
ATOM 3314 C CA . LYS A 1 416 ? -19.573 -17.407 -7.400 1.00 83.50 416 LYS A CA 1
ATOM 3315 C C . LYS A 1 416 ? -19.734 -16.175 -8.309 1.00 83.50 416 LYS A C 1
ATOM 3317 O O . LYS A 1 416 ? -19.447 -16.288 -9.496 1.00 83.50 416 LYS A O 1
ATOM 3322 N N . THR A 1 417 ? -20.241 -15.043 -7.810 1.00 83.75 417 THR A N 1
ATOM 3323 C CA . THR A 1 417 ? -20.759 -13.930 -8.638 1.00 83.75 417 THR A CA 1
ATOM 3324 C C . THR A 1 417 ? -20.870 -12.617 -7.834 1.00 83.75 417 THR A C 1
ATOM 3326 O O . THR A 1 417 ? -20.450 -12.564 -6.691 1.00 83.75 417 THR A O 1
ATOM 3329 N N . ASN A 1 418 ? -21.444 -11.565 -8.432 1.00 88.31 418 ASN A N 1
ATOM 3330 C CA . ASN A 1 418 ? -21.664 -10.221 -7.883 1.00 88.31 418 ASN A CA 1
ATOM 3331 C C . ASN A 1 418 ? -20.363 -9.431 -7.710 1.00 88.31 418 ASN A C 1
ATOM 3333 O O . ASN A 1 418 ? -19.978 -8.689 -8.614 1.00 88.31 418 ASN A O 1
ATOM 3337 N N . VAL A 1 419 ? -19.644 -9.617 -6.607 1.00 92.75 419 VAL A N 1
ATOM 3338 C CA . VAL A 1 419 ? -18.345 -8.981 -6.364 1.00 92.75 419 VAL A CA 1
ATOM 3339 C C . VAL A 1 419 ? -17.335 -10.019 -5.903 1.00 92.75 419 VAL A C 1
ATOM 3341 O O . VAL A 1 419 ? -17.671 -10.968 -5.204 1.00 92.75 419 VAL A O 1
ATOM 3344 N N . MET A 1 420 ? -16.068 -9.807 -6.248 1.00 93.62 420 MET A N 1
ATOM 3345 C CA . MET A 1 420 ? -14.994 -10.550 -5.603 1.00 93.62 420 MET A CA 1
ATOM 3346 C C . MET A 1 420 ? -14.903 -10.157 -4.134 1.00 93.62 420 MET A C 1
ATOM 3348 O O . MET A 1 420 ? -15.291 -9.057 -3.743 1.00 93.62 420 MET A O 1
ATOM 3352 N N . GLU A 1 421 ? -14.336 -11.032 -3.317 1.00 97.12 421 GLU A N 1
ATOM 3353 C CA . GLU A 1 421 ? -14.375 -10.873 -1.871 1.00 97.12 421 GLU A CA 1
ATOM 3354 C C . GLU A 1 421 ? -12.993 -10.950 -1.247 1.00 97.12 421 GLU A C 1
ATOM 3356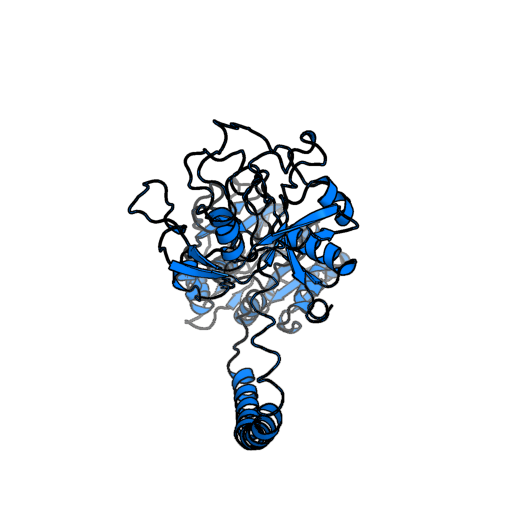 O O . GLU A 1 421 ? -12.261 -11.929 -1.420 1.00 97.12 421 GLU A O 1
ATOM 3361 N N . TRP A 1 422 ? -12.653 -9.920 -0.476 1.00 98.38 422 TRP A N 1
ATOM 3362 C CA . TRP A 1 422 ? -11.420 -9.878 0.299 1.00 98.38 422 TRP A CA 1
ATOM 3363 C C . TRP A 1 422 ? -11.284 -11.071 1.257 1.00 98.38 422 TRP A C 1
ATOM 3365 O O . TRP A 1 422 ? -12.214 -11.411 1.987 1.00 98.38 422 TRP A O 1
ATOM 3375 N N . CYS A 1 423 ? -10.084 -11.651 1.310 1.00 98.19 423 CYS A N 1
ATOM 3376 C CA . CYS A 1 423 ? -9.660 -12.638 2.306 1.00 98.19 423 CYS A CA 1
ATOM 3377 C C . CYS A 1 423 ? -8.534 -12.072 3.191 1.00 98.19 423 CYS A C 1
ATOM 3379 O O . CYS A 1 423 ? -7.885 -11.074 2.859 1.00 98.19 423 CYS A O 1
ATOM 3381 N N . ASP A 1 424 ? -8.283 -12.697 4.344 1.00 96.19 424 ASP A N 1
ATOM 3382 C CA . ASP A 1 424 ? -7.234 -12.249 5.275 1.00 96.19 424 ASP A CA 1
ATOM 3383 C C . ASP A 1 424 ? -5.815 -12.622 4.802 1.00 96.19 424 ASP A C 1
ATOM 3385 O O . ASP A 1 424 ? -4.835 -12.096 5.326 1.00 96.19 424 ASP A O 1
ATOM 3389 N N . ASP A 1 425 ? -5.682 -13.476 3.786 1.00 97.44 425 ASP A N 1
ATOM 3390 C CA . ASP A 1 425 ? -4.410 -13.959 3.243 1.00 97.44 425 ASP A CA 1
ATOM 3391 C C . ASP A 1 425 ? -3.649 -12.895 2.448 1.00 97.44 425 ASP A C 1
ATOM 3393 O O . ASP A 1 425 ? -4.209 -12.091 1.697 1.00 97.44 425 ASP A O 1
ATOM 3397 N N . THR A 1 426 ? -2.327 -12.893 2.601 1.00 94.94 426 THR A N 1
ATOM 3398 C CA . THR A 1 426 ? -1.428 -12.216 1.664 1.00 94.94 426 THR A CA 1
ATOM 3399 C C . THR A 1 426 ? -1.349 -13.052 0.391 1.00 94.94 426 THR A C 1
ATOM 3401 O O . THR A 1 426 ? -1.132 -14.259 0.440 1.00 94.94 426 THR A O 1
ATOM 3404 N N . PHE A 1 427 ? -1.509 -12.430 -0.770 1.00 93.06 427 PHE A N 1
ATOM 3405 C CA . PHE A 1 427 ? -1.371 -13.146 -2.028 1.00 93.06 427 PHE A CA 1
ATOM 3406 C C . PHE A 1 427 ? 0.102 -13.500 -2.276 1.00 93.06 427 PHE A C 1
ATOM 3408 O O . PHE A 1 427 ? 0.986 -12.645 -2.185 1.00 93.06 427 PHE A O 1
ATOM 3415 N N . SER A 1 428 ? 0.359 -14.753 -2.645 1.00 89.88 428 SER A N 1
ATOM 3416 C CA . SER A 1 428 ? 1.655 -15.217 -3.141 1.00 89.88 428 SER A CA 1
ATOM 3417 C C . SER A 1 428 ? 1.466 -16.334 -4.161 1.00 89.88 428 SER A C 1
ATOM 3419 O O . SER A 1 428 ? 0.663 -17.250 -3.960 1.00 89.88 428 SER A O 1
ATOM 3421 N N . HIS A 1 429 ? 2.271 -16.290 -5.222 1.00 85.81 429 HIS A N 1
ATOM 3422 C CA . HIS A 1 429 ? 2.355 -17.320 -6.259 1.00 85.81 429 HIS A CA 1
ATOM 3423 C C . HIS A 1 429 ? 2.750 -18.693 -5.713 1.00 85.81 429 HIS A C 1
ATOM 3425 O O . HIS A 1 429 ? 2.377 -19.713 -6.278 1.00 85.81 429 HIS A O 1
ATOM 3431 N N . THR A 1 430 ? 3.490 -18.732 -4.605 1.00 85.19 430 THR A N 1
ATOM 3432 C CA . THR A 1 430 ? 3.957 -19.976 -3.978 1.00 85.19 430 THR A CA 1
ATOM 3433 C C . THR A 1 430 ? 3.170 -20.344 -2.722 1.00 85.19 430 THR A C 1
ATOM 3435 O O . THR A 1 430 ? 3.528 -21.312 -2.052 1.00 85.19 430 THR A O 1
ATOM 3438 N N . ALA A 1 431 ? 2.091 -19.614 -2.398 1.00 86.38 431 ALA A N 1
ATOM 3439 C CA . ALA A 1 431 ? 1.303 -19.840 -1.182 1.00 86.38 431 ALA A CA 1
ATOM 3440 C C . ALA A 1 431 ? 0.864 -21.307 -1.047 1.00 86.38 431 ALA A C 1
ATOM 3442 O O . ALA A 1 431 ? 1.128 -21.931 -0.022 1.00 86.38 431 ALA A O 1
ATOM 3443 N N . TYR A 1 432 ? 0.315 -21.886 -2.119 1.00 88.75 432 TYR A N 1
ATOM 3444 C CA . TYR A 1 432 ? -0.191 -23.264 -2.144 1.00 88.75 432 TYR A CA 1
ATOM 3445 C C . TYR A 1 432 ? 0.891 -24.312 -1.855 1.00 88.75 432 TYR A C 1
ATOM 3447 O O . TYR A 1 432 ? 0.634 -25.304 -1.183 1.00 88.75 432 TYR A O 1
ATOM 3455 N N . GLN A 1 433 ? 2.131 -24.071 -2.287 1.00 84.75 433 GLN A N 1
ATOM 3456 C CA . GLN A 1 433 ? 3.259 -24.968 -2.007 1.00 84.75 433 GLN A CA 1
ATOM 3457 C C . GLN A 1 433 ? 3.691 -24.917 -0.533 1.00 84.75 433 GLN A C 1
ATOM 3459 O O . GLN A 1 433 ? 4.302 -25.859 -0.032 1.00 84.75 433 GLN A O 1
ATOM 3464 N N . GLY A 1 434 ? 3.398 -23.809 0.154 1.00 81.62 434 GLY A N 1
ATOM 3465 C CA . GLY A 1 434 ? 3.727 -23.578 1.559 1.00 81.62 434 GLY A CA 1
ATOM 3466 C C . GLY A 1 434 ? 2.575 -23.821 2.536 1.00 81.62 434 GLY A C 1
ATOM 3467 O O . GLY A 1 434 ? 2.771 -23.639 3.738 1.00 81.62 434 GLY A O 1
ATOM 3468 N N . HIS A 1 435 ? 1.385 -24.196 2.060 1.00 89.69 435 HIS A N 1
ATOM 3469 C CA . HIS A 1 435 ? 0.227 -24.419 2.920 1.00 89.69 435 HIS A CA 1
ATOM 3470 C C . HIS A 1 435 ? 0.433 -25.615 3.857 1.00 89.69 435 HIS A C 1
ATOM 3472 O O . HIS A 1 435 ? 0.856 -26.701 3.458 1.00 89.69 435 HIS A O 1
ATOM 3478 N N . SER A 1 436 ? 0.091 -25.423 5.132 1.00 92.00 436 SER A N 1
ATOM 3479 C CA . SER A 1 436 ? -0.092 -26.527 6.069 1.00 92.00 436 SER A CA 1
ATOM 3480 C C . SER A 1 436 ? -1.398 -27.263 5.784 1.00 92.00 436 SER A C 1
ATOM 3482 O O . SER A 1 436 ? -2.356 -26.678 5.289 1.00 92.00 436 SER A O 1
ATOM 3484 N N . LEU A 1 437 ? -1.471 -28.536 6.185 1.00 92.50 437 LEU A N 1
ATOM 3485 C CA . LEU A 1 437 ? -2.683 -29.337 6.006 1.00 92.50 437 LEU A CA 1
ATOM 3486 C C . LEU A 1 437 ? -3.904 -28.723 6.707 1.00 92.50 437 LEU A C 1
ATOM 3488 O O . LEU A 1 437 ? -4.979 -28.713 6.129 1.00 92.50 437 LEU A O 1
ATOM 3492 N N . ASN A 1 438 ? -3.759 -28.228 7.937 1.00 94.75 438 ASN A N 1
ATOM 3493 C CA . ASN A 1 438 ? -4.890 -27.762 8.744 1.00 94.75 438 ASN A CA 1
ATOM 3494 C C . ASN A 1 438 ? -4.912 -26.232 8.822 1.00 94.75 438 ASN A C 1
ATOM 3496 O O . ASN A 1 438 ? -3.896 -25.636 9.184 1.00 94.75 438 ASN A O 1
ATOM 3500 N N . ASN A 1 439 ? -6.066 -25.634 8.516 1.00 91.69 439 ASN A N 1
ATOM 3501 C CA . ASN A 1 439 ? -6.365 -24.200 8.536 1.00 91.69 439 ASN A CA 1
ATOM 3502 C C . ASN A 1 439 ? -5.235 -23.320 7.965 1.00 91.69 439 ASN A C 1
ATOM 3504 O O . ASN A 1 439 ? -4.743 -22.436 8.674 1.00 91.69 439 ASN A O 1
ATOM 3508 N N . PRO A 1 440 ? -4.767 -23.559 6.724 1.00 95.44 440 PRO A N 1
ATOM 3509 C CA . PRO A 1 440 ? -3.708 -22.747 6.156 1.00 95.44 440 PRO A CA 1
ATOM 3510 C C . PRO A 1 440 ? -4.171 -21.299 5.993 1.00 95.44 440 PRO A C 1
ATOM 3512 O O . PRO A 1 440 ? -5.299 -21.015 5.583 1.00 95.44 440 PRO A O 1
ATOM 3515 N N . VAL A 1 441 ? -3.251 -20.400 6.320 1.00 93.06 441 VAL A N 1
ATOM 3516 C CA . VAL A 1 441 ? -3.321 -18.973 6.034 1.00 93.06 441 VAL A CA 1
ATOM 3517 C C . VAL A 1 441 ? -1.924 -18.528 5.629 1.00 93.06 441 VAL A C 1
ATOM 3519 O O . VAL A 1 441 ? -0.945 -18.792 6.336 1.00 93.06 441 VAL A O 1
ATOM 3522 N N . TYR A 1 442 ? -1.795 -17.873 4.483 1.00 92.00 442 TYR A N 1
ATOM 3523 C CA . TYR A 1 442 ? -0.520 -17.332 4.046 1.00 92.00 442 TYR A CA 1
ATOM 3524 C C . TYR A 1 442 ? -0.365 -15.890 4.532 1.00 92.00 442 TYR A C 1
ATOM 3526 O O . TYR A 1 442 ? -0.954 -14.951 4.000 1.00 92.00 442 TYR A O 1
ATOM 3534 N N . THR A 1 443 ? 0.487 -15.697 5.539 1.00 87.75 443 THR A N 1
ATOM 3535 C CA . THR A 1 443 ? 0.835 -14.374 6.096 1.00 87.75 443 THR A CA 1
ATOM 3536 C C . THR A 1 443 ? 2.275 -13.973 5.766 1.00 87.75 443 THR A C 1
ATOM 3538 O O . THR A 1 443 ? 2.927 -13.269 6.541 1.00 87.75 443 THR A O 1
ATOM 3541 N N . GLY A 1 444 ? 2.820 -14.491 4.660 1.00 77.50 444 GLY A N 1
ATOM 3542 C CA . GLY A 1 444 ? 4.160 -14.144 4.194 1.00 77.50 444 GLY A CA 1
ATOM 3543 C C . GLY A 1 444 ? 4.286 -12.666 3.809 1.00 77.50 444 GLY A C 1
ATOM 3544 O O . GLY A 1 444 ? 3.320 -11.904 3.838 1.00 77.50 444 GLY A O 1
ATOM 3545 N N . GLN A 1 445 ? 5.500 -12.255 3.443 1.00 71.00 445 GLN A N 1
ATOM 3546 C CA . GLN A 1 445 ? 5.749 -10.892 2.968 1.00 71.00 445 GLN A CA 1
ATOM 3547 C C . GLN A 1 445 ? 5.069 -10.681 1.609 1.00 71.00 445 GLN A C 1
ATOM 3549 O O . GLN A 1 445 ? 5.178 -11.527 0.723 1.00 71.00 445 GLN A O 1
ATOM 3554 N N . GLY A 1 446 ? 4.372 -9.559 1.451 1.00 74.44 446 GLY A N 1
ATOM 3555 C CA . GLY A 1 446 ? 3.663 -9.206 0.224 1.00 74.44 446 GLY A CA 1
ATOM 3556 C C . GLY A 1 446 ? 2.693 -8.054 0.466 1.00 74.44 446 GLY A C 1
ATOM 3557 O O . GLY A 1 446 ? 2.141 -7.921 1.555 1.00 74.44 446 GLY A O 1
ATOM 3558 N N . GLN A 1 447 ? 2.513 -7.205 -0.544 1.00 79.19 447 GLN A N 1
ATOM 3559 C CA . GLN A 1 447 ? 1.642 -6.022 -0.465 1.00 79.19 447 GLN A CA 1
ATOM 3560 C C . GLN A 1 447 ? 0.223 -6.291 -0.983 1.00 79.19 447 GLN A C 1
ATOM 3562 O O . GLN A 1 447 ? -0.677 -5.479 -0.784 1.00 79.19 447 GLN A O 1
ATOM 3567 N N . TYR A 1 448 ? 0.026 -7.430 -1.646 1.00 91.19 448 TYR A N 1
ATOM 3568 C CA . TYR A 1 448 ? -1.258 -7.821 -2.198 1.00 91.19 448 TYR A CA 1
ATOM 3569 C C . TYR A 1 448 ? -2.010 -8.717 -1.221 1.00 91.19 448 TYR A C 1
ATOM 3571 O O . TYR A 1 448 ? -1.427 -9.629 -0.632 1.00 91.19 448 TYR A O 1
ATOM 3579 N N . LYS A 1 449 ? -3.311 -8.493 -1.083 1.00 96.38 449 LYS A N 1
ATOM 3580 C CA . LYS A 1 449 ? -4.231 -9.390 -0.386 1.00 96.38 449 LYS A CA 1
ATOM 3581 C C . LYS A 1 449 ? -5.029 -10.179 -1.404 1.00 96.38 449 LYS A C 1
ATOM 3583 O O . LYS A 1 449 ? -5.234 -9.735 -2.535 1.00 96.38 449 LYS A O 1
ATOM 3588 N N . VAL A 1 450 ? -5.427 -11.370 -0.992 1.00 96.94 450 VAL A N 1
ATOM 3589 C CA . VAL A 1 450 ? -6.247 -12.253 -1.809 1.00 96.94 450 VAL A CA 1
ATOM 3590 C C . VAL A 1 450 ? -7.666 -11.688 -1.901 1.00 96.94 450 VAL A C 1
ATOM 3592 O O . VAL A 1 450 ? -8.255 -11.317 -0.885 1.00 96.94 450 VAL A O 1
ATOM 3595 N N . ALA A 1 451 ? -8.219 -11.680 -3.111 1.00 95.19 451 ALA A N 1
ATOM 3596 C CA . ALA A 1 451 ? -9.652 -11.581 -3.356 1.00 95.19 451 ALA A CA 1
ATOM 3597 C C . ALA A 1 451 ? -10.119 -12.841 -4.100 1.00 95.19 451 ALA A C 1
ATOM 3599 O O . ALA A 1 451 ? -9.420 -13.334 -4.991 1.00 95.19 451 ALA A O 1
ATOM 3600 N N . ARG A 1 452 ? -11.267 -13.394 -3.711 1.00 93.44 452 ARG A N 1
ATOM 3601 C CA . ARG A 1 452 ? -11.796 -14.658 -4.243 1.00 93.44 452 ARG A CA 1
ATOM 3602 C C . ARG A 1 452 ? -13.141 -14.460 -4.928 1.00 93.44 452 ARG A C 1
ATOM 3604 O O . ARG A 1 452 ? -13.800 -13.448 -4.710 1.00 93.44 452 ARG A O 1
ATOM 3611 N N . GLY A 1 453 ? -13.537 -15.440 -5.734 1.00 87.50 453 GLY A N 1
ATOM 3612 C CA . GLY A 1 453 ? -14.800 -15.429 -6.463 1.00 87.50 453 GLY A CA 1
ATOM 3613 C C . GLY A 1 453 ? -14.685 -14.820 -7.851 1.00 87.50 453 GLY A C 1
ATOM 3614 O O . GLY A 1 453 ? -13.594 -14.663 -8.405 1.00 87.50 453 GLY A O 1
ATOM 3615 N N . SER A 1 454 ? -15.842 -14.495 -8.410 1.00 84.38 454 SER A N 1
ATOM 3616 C CA . SER A 1 454 ? -15.972 -13.730 -9.648 1.00 84.38 454 SER A CA 1
ATOM 3617 C C . SER A 1 454 ? -16.636 -12.391 -9.336 1.00 84.38 454 SER A C 1
ATOM 3619 O O . SER A 1 454 ? -16.938 -12.089 -8.187 1.00 84.38 454 SER A O 1
ATOM 3621 N N . SER A 1 455 ? -16.870 -11.573 -10.351 1.00 86.00 455 SER A N 1
ATOM 3622 C CA . SER A 1 455 ? -17.625 -10.334 -10.204 1.00 86.00 455 SER A CA 1
ATOM 3623 C C . SER A 1 455 ? -18.481 -10.077 -11.436 1.00 86.00 455 SER A C 1
ATOM 3625 O O . SER A 1 455 ? -18.298 -10.730 -12.462 1.00 86.00 455 SER A O 1
ATOM 3627 N N . TRP A 1 456 ? -19.376 -9.098 -11.345 1.00 83.25 456 TRP A N 1
ATOM 3628 C CA . TRP A 1 456 ? -20.224 -8.630 -12.442 1.00 83.25 456 TRP A CA 1
ATOM 3629 C C . TRP A 1 456 ? -19.427 -8.298 -13.721 1.00 83.25 456 TRP A C 1
ATOM 3631 O O . TRP A 1 456 ? -19.916 -8.494 -14.825 1.00 83.25 456 TRP A O 1
ATOM 3641 N N . SER A 1 457 ? -18.165 -7.869 -13.596 1.00 80.88 457 SER A N 1
ATOM 3642 C CA . SER A 1 457 ? -17.317 -7.493 -14.735 1.00 80.88 457 SER A CA 1
ATOM 3643 C C . SER A 1 457 ? -16.495 -8.638 -15.341 1.00 80.88 457 SER A C 1
ATOM 3645 O O . SER A 1 457 ? -15.716 -8.394 -16.265 1.00 80.88 457 SER A O 1
ATOM 3647 N N . MET A 1 458 ? -16.611 -9.872 -14.832 1.00 73.75 458 MET A N 1
ATOM 3648 C CA . MET A 1 458 ? -15.801 -11.011 -15.281 1.00 73.75 458 MET A CA 1
ATOM 3649 C C . MET A 1 458 ? -16.639 -12.077 -16.015 1.00 73.75 458 MET A C 1
ATOM 3651 O O . MET A 1 458 ? -17.688 -12.475 -15.511 1.00 73.75 458 MET A O 1
ATOM 3655 N N . PRO A 1 459 ? -16.174 -12.59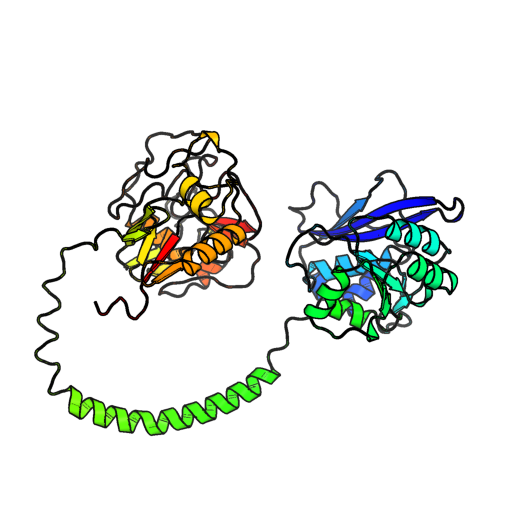3 -17.175 1.00 59.12 459 PRO A N 1
ATOM 3656 C CA . PRO A 1 459 ? -16.873 -13.640 -17.924 1.00 59.12 459 PRO A CA 1
ATOM 3657 C C . PRO A 1 459 ? -17.139 -14.911 -17.102 1.00 59.12 459 PRO A C 1
ATOM 3659 O O . PRO A 1 459 ? -16.284 -15.361 -16.341 1.00 59.12 459 PRO A O 1
ATOM 3662 N N . SER A 1 460 ? -18.279 -15.567 -17.337 1.00 56.28 460 SER A N 1
ATOM 3663 C CA . SER A 1 460 ? -18.704 -16.814 -16.669 1.00 56.28 460 SER A CA 1
ATOM 3664 C C . SER A 1 460 ? -17.835 -18.050 -16.963 1.00 56.28 460 SER A C 1
ATOM 3666 O O . SER A 1 460 ? -18.091 -19.118 -16.412 1.00 56.28 460 SER A O 1
ATOM 3668 N N . ALA A 1 461 ? -16.814 -17.922 -17.819 1.00 55.16 461 ALA A N 1
ATOM 3669 C CA . ALA A 1 461 ? -15.925 -19.009 -18.232 1.00 55.16 461 ALA A CA 1
ATOM 3670 C C . ALA A 1 461 ? -14.821 -19.354 -17.209 1.00 55.16 461 ALA A C 1
ATOM 3672 O O . ALA A 1 461 ? -14.096 -20.323 -17.410 1.00 55.16 461 ALA A O 1
ATOM 3673 N N . TYR A 1 462 ? -14.666 -18.583 -16.128 1.00 58.03 462 TYR A N 1
ATOM 3674 C CA . TYR A 1 462 ? -13.703 -18.889 -15.065 1.00 58.03 462 TYR A CA 1
ATOM 3675 C C . TYR A 1 462 ? -14.319 -19.820 -14.019 1.00 58.03 462 TYR A C 1
ATOM 3677 O O . TYR A 1 462 ? -15.468 -19.622 -13.640 1.00 58.03 462 TYR A O 1
ATOM 3685 N N . LEU A 1 463 ? -13.551 -20.793 -13.511 1.00 68.06 463 LEU A N 1
ATOM 3686 C CA . LEU A 1 463 ? -13.927 -21.647 -12.376 1.00 68.06 463 LEU A CA 1
ATOM 3687 C C . LEU A 1 463 ? -14.046 -20.783 -11.100 1.00 68.06 463 LEU A C 1
ATOM 3689 O O . LEU A 1 463 ? -13.036 -20.514 -10.443 1.00 68.06 463 LEU A O 1
ATOM 3693 N N . PRO A 1 464 ? -15.251 -20.330 -10.690 1.00 71.88 464 PRO A N 1
ATOM 3694 C CA . PRO A 1 464 ? -15.364 -19.174 -9.795 1.00 71.88 464 PRO A CA 1
ATOM 3695 C C . PRO A 1 464 ? -14.860 -19.467 -8.382 1.00 71.88 464 PRO A C 1
ATOM 3697 O O . PRO A 1 464 ? -14.386 -18.576 -7.685 1.00 71.88 464 PRO A O 1
ATOM 3700 N N . CYS A 1 465 ? -14.936 -20.733 -7.958 1.00 85.94 465 CYS A N 1
ATOM 3701 C CA . CYS A 1 465 ? -14.441 -21.135 -6.649 1.00 85.94 465 CYS A CA 1
ATOM 3702 C C . CYS A 1 465 ? -12.917 -21.240 -6.595 1.00 85.94 465 CYS A C 1
ATOM 3704 O O . CYS A 1 465 ? -12.347 -21.055 -5.526 1.00 85.94 465 CYS A O 1
ATOM 3706 N N . THR A 1 466 ? -12.236 -21.556 -7.699 1.00 86.69 466 THR A N 1
ATOM 3707 C CA . THR A 1 466 ? -10.769 -21.636 -7.705 1.00 86.69 466 THR A CA 1
ATOM 3708 C C . THR A 1 466 ? -10.135 -20.315 -8.080 1.00 86.69 466 THR A C 1
ATOM 3710 O O . THR A 1 466 ? -9.022 -20.088 -7.634 1.00 86.69 466 THR A O 1
ATOM 3713 N N . HIS A 1 467 ? -10.847 -19.401 -8.743 1.00 86.06 467 HIS A N 1
ATOM 3714 C CA . HIS A 1 467 ? -10.310 -18.122 -9.207 1.00 86.06 467 HIS A CA 1
ATOM 3715 C C . HIS A 1 467 ? -9.767 -17.210 -8.094 1.00 86.06 467 HIS A C 1
ATOM 3717 O O . HIS A 1 467 ? -10.500 -16.744 -7.212 1.00 86.06 467 HIS A O 1
ATOM 3723 N N . ARG A 1 468 ? -8.457 -16.947 -8.131 1.00 89.38 468 ARG A N 1
ATOM 3724 C CA . ARG A 1 468 ? -7.744 -16.109 -7.155 1.00 89.38 468 ARG A CA 1
ATOM 3725 C C . ARG A 1 468 ? -7.317 -14.812 -7.819 1.00 89.38 468 ARG A C 1
ATOM 3727 O O . ARG A 1 468 ? -6.586 -14.825 -8.804 1.00 89.38 468 ARG A O 1
ATOM 3734 N N . SER A 1 469 ? -7.685 -13.694 -7.218 1.00 90.50 469 SER A N 1
ATOM 3735 C CA . SER A 1 469 ? -7.212 -12.371 -7.604 1.00 90.50 469 SER A CA 1
ATOM 3736 C C . SER A 1 469 ? -6.421 -11.718 -6.482 1.00 90.50 469 SER A C 1
ATOM 3738 O O . SER A 1 469 ? -6.414 -12.172 -5.334 1.00 90.50 469 SER A O 1
ATOM 3740 N N . LYS A 1 470 ? -5.699 -10.657 -6.836 1.00 91.94 470 LYS A N 1
ATOM 3741 C CA . LYS A 1 470 ? -4.790 -9.963 -5.932 1.00 91.94 470 LYS A CA 1
ATOM 3742 C C . LYS A 1 470 ? -4.922 -8.462 -6.106 1.00 91.94 470 LYS A C 1
ATOM 3744 O O . LYS A 1 470 ? -4.912 -7.958 -7.224 1.00 91.94 470 LYS A O 1
ATOM 3749 N N . TYR A 1 471 ? -4.981 -7.758 -4.992 1.00 91.38 471 TYR A N 1
ATOM 3750 C CA . TYR A 1 471 ? -5.129 -6.309 -4.967 1.00 91.38 471 TYR A CA 1
ATOM 3751 C C . TYR A 1 471 ? -4.296 -5.745 -3.820 1.00 91.38 471 TYR A C 1
ATOM 3753 O O . TYR A 1 471 ? -4.096 -6.427 -2.814 1.00 91.38 471 TYR A O 1
ATOM 3761 N N . LEU A 1 472 ? -3.771 -4.528 -3.974 1.00 90.62 472 LEU A N 1
ATOM 3762 C CA . LEU A 1 472 ? -3.054 -3.851 -2.890 1.00 90.62 472 LEU A CA 1
ATOM 3763 C C . LEU A 1 472 ? -3.994 -3.616 -1.701 1.00 90.62 472 LEU A C 1
ATOM 3765 O O . LEU A 1 472 ? -5.205 -3.500 -1.875 1.00 90.62 472 LEU A O 1
ATOM 3769 N N . THR A 1 473 ? -3.445 -3.532 -0.491 1.00 87.69 473 THR A N 1
ATOM 3770 C CA . THR A 1 473 ? -4.242 -3.351 0.736 1.00 87.69 473 THR A CA 1
ATOM 3771 C C . THR A 1 473 ? -5.085 -2.071 0.750 1.00 87.69 473 THR A C 1
ATOM 3773 O O . THR A 1 473 ? -6.102 -2.034 1.441 1.00 87.69 473 THR A O 1
ATOM 3776 N N . ASP A 1 474 ? -4.680 -1.045 -0.001 1.00 88.75 474 ASP A N 1
ATOM 3777 C CA . ASP A 1 474 ? -5.346 0.252 -0.169 1.00 88.75 474 ASP A CA 1
ATOM 3778 C C . ASP A 1 474 ? -6.093 0.395 -1.508 1.00 88.75 474 ASP A C 1
ATOM 3780 O O . ASP A 1 474 ? -6.716 1.427 -1.757 1.00 88.75 474 ASP A O 1
ATOM 3784 N N . ALA A 1 475 ? -6.065 -0.627 -2.370 1.00 85.50 475 ALA A N 1
ATOM 3785 C CA . ALA A 1 475 ? -6.787 -0.590 -3.633 1.00 85.50 475 ALA A CA 1
ATOM 3786 C C . ALA A 1 475 ? -8.300 -0.629 -3.387 1.00 85.50 475 ALA A C 1
ATOM 3788 O O . ALA A 1 475 ? -8.801 -1.510 -2.691 1.00 85.50 475 ALA A O 1
ATOM 3789 N N . ILE A 1 476 ? -9.021 0.299 -4.011 1.00 87.75 476 ILE A N 1
ATOM 3790 C CA . ILE A 1 476 ? -10.482 0.292 -4.107 1.00 87.75 476 ILE A CA 1
ATOM 3791 C C . ILE A 1 476 ? -10.882 -0.150 -5.512 1.00 87.75 476 ILE A C 1
ATOM 3793 O O . ILE A 1 476 ? -10.220 0.193 -6.493 1.00 87.75 476 ILE A O 1
ATOM 3797 N N . SER A 1 477 ? -11.946 -0.940 -5.614 1.00 90.31 477 SER A N 1
ATOM 3798 C CA . SER A 1 477 ? -12.473 -1.379 -6.901 1.00 90.31 477 SER A CA 1
ATOM 3799 C C . SER A 1 477 ? -13.983 -1.540 -6.842 1.00 90.31 477 SER A C 1
ATOM 3801 O O . SER A 1 477 ? -14.520 -2.043 -5.856 1.00 90.31 477 SER A O 1
ATOM 3803 N N . GLY A 1 478 ? -14.659 -1.176 -7.934 1.00 89.81 478 GLY A N 1
ATOM 3804 C CA . GLY A 1 478 ? -16.109 -1.326 -8.078 1.00 89.81 478 GLY A CA 1
ATOM 3805 C C . GLY A 1 478 ? -16.589 -2.774 -8.222 1.00 89.81 478 GLY A C 1
ATOM 3806 O O . GLY A 1 478 ? -17.786 -3.028 -8.324 1.00 89.81 478 GLY A O 1
ATOM 3807 N N . ASN A 1 479 ? -15.664 -3.733 -8.263 1.00 91.50 479 ASN A N 1
ATOM 3808 C CA . ASN A 1 479 ? -15.956 -5.158 -8.387 1.00 91.50 479 ASN A CA 1
ATOM 3809 C C . ASN A 1 479 ? -15.418 -5.998 -7.216 1.00 91.50 479 ASN A C 1
ATOM 3811 O O . ASN A 1 479 ? -15.446 -7.224 -7.302 1.00 91.50 479 ASN A O 1
ATOM 3815 N N . VAL A 1 480 ? -14.935 -5.358 -6.140 1.00 95.75 480 VAL A N 1
ATOM 3816 C CA . VAL A 1 480 ? -14.452 -6.035 -4.927 1.00 95.75 480 VAL A CA 1
ATOM 3817 C C . VAL A 1 480 ? -15.209 -5.522 -3.700 1.00 95.75 480 VAL A C 1
ATOM 3819 O O . VAL A 1 480 ? -15.188 -4.330 -3.394 1.00 95.75 480 VAL A O 1
ATOM 3822 N N . GLY A 1 481 ? -15.851 -6.446 -2.993 1.00 97.88 481 GLY A N 1
ATOM 3823 C CA . GLY A 1 481 ? -16.448 -6.278 -1.674 1.00 97.88 481 GLY A CA 1
ATOM 3824 C C . GLY A 1 481 ? -15.864 -7.294 -0.691 1.00 97.88 481 GLY A C 1
ATOM 3825 O O . GLY A 1 481 ? -14.680 -7.634 -0.751 1.00 97.88 481 GLY A O 1
ATOM 3826 N N . PHE A 1 482 ? -16.670 -7.771 0.258 1.00 98.44 482 PHE A N 1
ATOM 3827 C CA . PHE A 1 482 ? -16.235 -8.775 1.233 1.00 98.44 482 PHE A CA 1
ATOM 3828 C C . PHE A 1 482 ? -17.411 -9.435 1.958 1.00 98.44 482 PHE A C 1
ATOM 3830 O O . PHE A 1 482 ? -18.489 -8.854 2.087 1.00 98.44 482 PHE A O 1
ATOM 3837 N N . ARG A 1 483 ? -17.157 -10.612 2.534 1.00 97.56 483 ARG A N 1
ATOM 3838 C CA . ARG A 1 483 ? -17.977 -11.218 3.592 1.00 97.56 483 ARG A CA 1
ATOM 3839 C C . ARG A 1 483 ? -17.119 -11.510 4.821 1.00 97.56 483 ARG A C 1
ATOM 3841 O O . ARG A 1 483 ? -15.892 -11.493 4.752 1.00 97.56 483 ARG A O 1
ATOM 3848 N N . LEU A 1 484 ? -17.757 -11.742 5.965 1.00 98.25 484 LEU A N 1
ATOM 3849 C CA . LEU A 1 484 ? -17.070 -11.930 7.247 1.00 98.25 484 LEU A CA 1
ATOM 3850 C C . LEU A 1 484 ? -17.267 -13.333 7.805 1.00 98.25 484 LEU A C 1
ATOM 3852 O O . LEU A 1 484 ? -18.267 -13.987 7.523 1.00 98.25 484 LEU A O 1
ATOM 3856 N N . ILE A 1 485 ? -16.351 -13.746 8.672 1.00 97.25 485 ILE A N 1
ATOM 3857 C CA . ILE A 1 485 ? -16.544 -14.859 9.598 1.00 97.25 485 ILE A CA 1
ATOM 3858 C C . ILE A 1 485 ? -16.795 -14.342 11.013 1.00 97.25 485 ILE A C 1
ATOM 3860 O O . ILE A 1 485 ? -16.348 -13.250 11.377 1.00 97.25 485 ILE A O 1
ATOM 3864 N N . TRP A 1 486 ? -17.492 -15.142 11.818 1.00 95.75 486 TRP A N 1
ATOM 3865 C CA . TRP A 1 486 ? -17.621 -14.923 13.259 1.00 95.75 486 TRP A CA 1
ATOM 3866 C C . TRP A 1 486 ? -16.981 -16.076 14.032 1.00 95.75 486 TRP A C 1
ATOM 3868 O O . TRP A 1 486 ? -17.266 -17.250 13.794 1.00 95.75 486 TRP A O 1
ATOM 3878 N N . VAL A 1 487 ? -16.114 -15.736 14.981 1.00 90.81 487 VAL A N 1
ATOM 3879 C CA . VAL A 1 487 ? -15.385 -16.692 15.812 1.00 90.81 487 VAL A CA 1
ATOM 3880 C C . VAL A 1 487 ? -15.913 -16.603 17.247 1.00 90.81 487 VAL A C 1
ATOM 3882 O O . VAL A 1 487 ? -15.758 -15.550 17.875 1.00 90.81 487 VAL A O 1
ATOM 3885 N N . PRO A 1 488 ? -16.532 -17.668 17.791 1.00 86.06 488 PRO A N 1
ATOM 3886 C CA . PRO A 1 488 ? -17.017 -17.679 19.168 1.00 86.06 488 PRO A CA 1
ATOM 3887 C C . PRO A 1 488 ? -15.863 -17.511 20.164 1.00 86.06 488 PRO A C 1
ATOM 3889 O O . PRO A 1 488 ? -14.778 -18.062 19.987 1.00 86.06 488 PRO A O 1
ATOM 3892 N N . SER A 1 489 ? -16.095 -16.774 21.251 1.00 79.06 489 SER A N 1
ATOM 3893 C CA . SER A 1 489 ? -15.115 -16.676 22.346 1.00 79.06 489 SER A CA 1
ATOM 3894 C C . SER A 1 489 ? -14.979 -18.020 23.084 1.00 79.06 489 SER A C 1
ATOM 3896 O O . SER A 1 489 ? -15.971 -18.734 23.235 1.00 79.06 489 SER A O 1
ATOM 3898 N N . GLU A 1 490 ? -13.802 -18.360 23.624 1.00 62.19 490 GLU A N 1
ATOM 3899 C CA . GLU A 1 490 ? -13.581 -19.634 24.351 1.00 62.19 490 GLU A CA 1
ATOM 3900 C C . GLU A 1 490 ? -14.572 -19.874 25.516 1.00 62.19 490 GLU A C 1
ATOM 3902 O O . GLU A 1 490 ? -14.852 -21.016 25.883 1.00 62.19 490 GLU A O 1
ATOM 3907 N N . ASN A 1 491 ? -15.157 -18.809 26.076 1.00 45.91 491 ASN A N 1
ATOM 3908 C CA . ASN A 1 491 ? -16.168 -18.881 27.138 1.00 45.91 491 ASN A CA 1
ATOM 3909 C C . ASN A 1 491 ? -17.603 -19.124 26.633 1.00 45.91 491 ASN A C 1
ATOM 3911 O O . ASN A 1 491 ? -18.471 -19.459 27.434 1.00 45.91 491 ASN A O 1
ATOM 3915 N N . SER A 1 492 ? -17.862 -18.972 25.332 1.00 44.12 492 SER A N 1
ATOM 3916 C CA . SER A 1 492 ? -19.187 -19.160 24.717 1.00 44.12 492 SER A CA 1
ATOM 3917 C C . SER A 1 492 ? -19.465 -20.598 24.260 1.00 44.12 492 SER A C 1
ATOM 3919 O O . SER A 1 492 ? -20.619 -20.965 24.082 1.00 44.12 492 SER A O 1
ATOM 3921 N N . LEU A 1 493 ? -18.431 -21.443 24.158 1.00 35.72 493 LEU A N 1
ATOM 3922 C CA . LEU A 1 493 ? -18.544 -22.864 23.787 1.00 35.72 493 LEU A CA 1
ATOM 3923 C C . LEU A 1 493 ? -18.897 -23.790 24.970 1.00 35.72 493 LEU A C 1
ATOM 3925 O O . LEU A 1 493 ? -18.936 -25.008 24.815 1.00 35.72 493 LEU A O 1
ATOM 3929 N N . LYS A 1 494 ? -19.119 -23.227 26.166 1.00 32.19 494 LYS A N 1
ATOM 3930 C CA . LYS A 1 494 ? -19.484 -23.956 27.398 1.00 32.19 494 LYS A CA 1
ATOM 3931 C C . LYS A 1 494 ? -20.949 -23.757 27.821 1.00 32.19 494 LYS A C 1
ATOM 3933 O O . LYS A 1 494 ? -21.298 -24.163 28.929 1.00 32.19 494 LYS A O 1
ATOM 3938 N N . GLY A 1 495 ? -21.748 -23.085 26.990 1.00 28.06 495 GLY A N 1
ATOM 3939 C CA . GLY A 1 495 ? -23.152 -22.749 27.253 1.00 28.06 495 GLY A CA 1
ATOM 3940 C C . GLY A 1 495 ? -24.118 -23.821 26.790 1.00 28.06 495 GLY A C 1
ATOM 3941 O O . GLY A 1 495 ? -23.949 -24.279 25.639 1.00 28.06 495 GLY A O 1
#

Sequence (495 aa):
MIRFVYPNAKPRENKFIGCGRFFASLPENDFGLKPVNPDIVNVQEVMDAAEKLAPESFHSEKTVYEIKDIPEEKYEGDSLDLAYLLALISRSQEVAFCHDTHETDIWCTGCIDIKNNEMPYLKQVKPPGFSIKLRAFISQDKDVLFIVPVANIQPEHKKLLEDSQVRLLFLKQLQKDKAEFAELLKQKTILAVHGTELKQLTGFIFPKPADTAESNRKKRFLFFLIAIIFMIAVPGVFMLYQKFHQKSQNSLIMSYDSKLQNKKPENLTEPETGMIFVWIPGGCFDMGCDTGADDTCSEYETSVHRVCVDGFWLGKHEVTQAQWIKRMGSNPSWFMECGPDCPVEQVSWNDVKAFIQKLNENNKIAGAFCLPTEAQWEFACKNGGTENILPEIIEADTTYKTGQIGEDISGLCDMKTNVMEWCDDTFSHTAYQGHSLNNPVYTGQGQYKVARGSSWSMPSAYLPCTHRSKYLTDAISGNVGFRLIWVPSENSLKG

Secondary structure (DSSP, 8-state):
--EEEEEEEEGGGTEEEEEEEEEEE-GGG-TT--------TTHHHHHHHHHHH-GGGGG-S-EEEEEESSTTS---STTSHHHHHHHHHTTTS--TT--SS---EEEE--EEE-GGG-S-EEEPPSSS-HHHHHHHHHT-SS--EEEEEGGG--HHHHHHHHHTT-EEEEGGG--SSHHHHHHHHTS-EEEEE-GGGHHHHHHHHSPPPP-THHHHHHHHHHHHHHHHHHHHHHHHHHHHHHHHHTTTSTTTTTSSTTS-TT-PPPPEE-TTT--EEEEE--EEEEES--TTT-TT--TTT-S-EEEEE--EEEESSPPBHHHHHHHHSS---S-GGG-TTSBP-S--HHHHHHHHHHHHHT--SSEEEEPPPHHHHHHHHHHHSPSS---TT---SS---TT-S---TT----TTSSSEEEEEEEP-TTHHHH--SBS-----S-SEEEEES--TTS-TTS-TTT-EEEEETT---TTEE---EEEE-TTTTT-

pLDDT: mean 80.86, std 17.56, range [28.06, 98.5]

InterPro domains:
  IPR005532 Sulfatase-modifying factor enzyme-like domain [PF03781] (277-391)
  IPR005532 Sulfatase-modifying factor enzyme-like domain [PF03781] (403-485)
  IPR016187 C-type lectin fold [SSF56436] (276-485)
  IPR042095 Sulfatase-modifying factor enzyme superfamily [G3DSA:3.90.1580.10] (266-486)
  IPR051043 Sulfatase Modifying Factor and Kinase [PTHR23150] (338-486)

Foldseek 3Di:
DEWAKFWAADVVVLGTDWIKTKAWDAPVPQVPFDQDPAQEPCVVLLVLLLCVQAVVLVVANIGMGMDTPDPPDDGYFQFCSLRVSLRSNNSPFAFLAPDDDDREYAATGFHWDQPPNDRIWTHATDDLSVVSVLVVLLPDPRHQHHEHELVNDDPVSVVVCVVSVEAEEELVVDDLDNVVVVVSRVGRYYYYYHGVCSSVVSCSRGPDDPPCPPVVVVVVVVVVVVVVVCVVPVVVVVVVVVVVPVVPPPPPPVPPPPPPPDDFDDWDAQPQLRWTWFKDAKDKDFFFDDPVPDPQGDLLRDDTDIATEHIFIWTQWAQWQSSQCSQPVDQQAPPPVLDGQWHRFQAFLVNVVVSQVSCQVPGPAAFGKDFAALVRLLCCCVVFFDPDPPPPDPLDPAAHGIPPAGLGNRRHTDSAEAAWAWGPAADDSCQSVVADRYRGGHPDDHQWTKTAHFYSPDDPSHPRSSDIDIDGRNDTDNRYGHIMITGHDPVRVVD

Radius of gyration: 29.22 Å; chains: 1; bounding box: 69×79×62 Å